Protein 5G5S (pdb70)

Secondary structure (DSSP, 8-state):
-GGGS-EEEEEESEEEBPGGGS-SEEEEEEE-S---TT--HHHHHHHTT-EEEETTTTEEEESS-----PPPEEEEEEEEGGGS-HHHHHHHHHHIIIIIT-HHHHHHHHH---EEEEEEEEEEEEEETTEEEEEEEEEEEEEESS-HHHHTTT-HHHHHTTTT-EEEETTEEEEEEEEEE-----HHHHHHHHHHHHHHTT--THHHHHHH-S--SS---BEESS--S-B-GGGEEEEEETTSS-HHHHHHS-GGGS--HHHHHHHHHHHHHH-TTB-SSPEEEEEEE-----EEEE-TTS-EEEES-GGGTTGGGT-SSSPP-B-SB--TTTTT-EEEEEEEEEGGGGGGHHHHHHHHHHHHHHHHHHHTTSSSPEEE-TT-EEEE-TT-HHHHHHHHHTS---S-EEEEEEE---GGGGHHHHHHHHHHHTTTEEEEEEEHHHHHT--SSHHHHHHHHHHHHHTT-B--EESSPPS-SEEEEEE-----SEEEEEEEEETTS-EEEEEEEE-SSTT----HHHHHHHHHHTS----SS-EEEEEESSPPPHHHHHHHHHHHHHHT-EEEEEEEESS-S--BS-S--SEEEEETTEEEEE-S--SS--PPEEEEEEEEEETTEEEEEPP-HHHHHHHHHHHT----TTSSSSSS-SS-HHHHHHHHHHHHHHTT----HHHHHTT--TT-

Sequence (692 aa):
FTMVLNKVTYKINAYKIKEEFIPKEVHFYRIKSFVNEAFNFYRFVNFYGGMIINKKDKSFVLPYKVDNIPIDIEYIKSLKLEYVKPEIAEKLVRGYLKSVHKIEPELSRIIKENIKVESYCEYEVVKKHDGDYYLILNFRHTASITKHLWDFVNRDKALLEEYVGKKIIFKPNPKVRYTISLVDAPNPQKIEEIMSHIIKYYKWSEDMVKSTFGEIDYNQPIMYCEEILEPFAPQFCNLVFYMDELDSYILKELQSYWRLSNENKGKIINEIAKKLRFIDNTPKELEFMKFNNTPLLVKDVNKNPTKIYSTNTLFTWIYNQNAKIYLPYDVPEIIRNKNLLTYILIDEEIKDELKAIKDKVNKMFRNYNKIANKTELPKFNYANRWKYFSTDDIRGIIKEIKSEFNDEICFALIIGKEKYKDNDYYEILKKQLFDLKIISQNILWENWRKDDKGYMTNNLLIQIMGKLGIKYFILDSKTPYDYIMGLDTGLNHRVGGCTVVYDSEGKIRRIQPIETPAPGERLHLPYVIEYLENKANIDMENKNILFLRDGFIQNSERNDLKEISKELNSNIEVISSIRKNNKYKVFTSDYRIGSVFGNDGIFLPHKTPFGSNPVKLSTWLRFNCGNEEGLKINESIIMQLLYDLTKMNYSALYGEGRYLRIPAPIHYADKFVKALGKNWKIDEELLKHGFLYFI

GO terms:
  GO:0044355 clearance of foreign intracellular DNA (P, IDA)
  GO:0004520 DNA endonuclease activity (F, IDA)

B-factor: mean 90.56, std 23.2, range [43.09, 178.37]

Structure (mmCIF, N/CA/C/O backbone):
data_5G5S
#
_entry.id   5G5S
#
_cell.length_a   63.477
_cell.length_b   104.932
_cell.length_c   115.077
_cell.angle_alpha   90.00
_cell.angle_beta   90.00
_cell.angle_gamma   90.00
#
_symmetry.space_group_name_H-M   'P 21 21 21'
#
loop_
_entity.id
_entity.type
_entity.pdbx_description
1 polymer ARGONAUTE
2 non-polymer 'MAGNESIUM ION'
3 non-polymer 2-AMINO-2-HYDROXYMETHYL-PROPANE-1,3-DIOL
4 water water
#
loop_
_atom_site.group_PDB
_atom_site.id
_atom_site.type_symbol
_atom_site.label_atom_id
_atom_site.label_alt_id
_atom_site.label_comp_id
_atom_site.label_asym_id
_atom_site.label_entity_id
_atom_site.label_seq_id
_atom_site.pdbx_PDB_ins_code
_atom_site.Cartn_x
_atom_site.Cartn_y
_atom_site.Cartn_z
_atom_site.occupancy
_atom_site.B_iso_or_equiv
_atom_site.auth_seq_id
_atom_site.auth_comp_id
_atom_site.auth_asym_id
_atom_site.auth_atom_id
_atom_site.pdbx_PDB_model_num
ATOM 1 N N . PHE A 1 1 ? -27.991 -31.608 7.171 1.00 122.43 -1 PHE A N 1
ATOM 2 C CA . PHE A 1 1 ? -27.729 -31.538 5.738 1.00 117.77 -1 PHE A CA 1
ATOM 3 C C . PHE A 1 1 ? -28.962 -31.145 4.880 1.00 117.99 -1 PHE A C 1
ATOM 4 O O . PHE A 1 1 ? -30.036 -30.891 5.423 1.00 118.64 -1 PHE A O 1
ATOM 12 N N . THR A 1 2 ? -28.781 -31.071 3.541 1.00 110.91 0 THR A N 1
ATOM 13 C CA . THR A 1 2 ? -29.761 -30.679 2.512 1.00 107.28 0 THR A CA 1
ATOM 14 C C . THR A 1 2 ? -31.033 -31.546 2.397 1.00 112.64 0 THR A C 1
ATOM 15 O O . THR A 1 2 ? -32.003 -31.113 1.766 1.00 111.02 0 THR A O 1
ATOM 19 N N . MET A 1 3 ? -31.031 -32.755 2.988 1.00 112.41 1 MET A N 1
ATOM 20 C CA . MET A 1 3 ? -32.163 -33.691 2.953 1.00 115.24 1 MET A CA 1
ATOM 21 C C . MET A 1 3 ? -33.411 -33.230 3.743 1.00 117.45 1 MET A C 1
ATOM 22 O O . MET A 1 3 ? -34.476 -33.833 3.583 1.00 120.49 1 MET A O 1
ATOM 24 N N . VAL A 1 4 ? -33.281 -32.187 4.596 1.00 108.63 2 VAL A N 1
ATOM 25 C CA . VAL A 1 4 ? -34.369 -31.690 5.454 1.00 108.43 2 VAL A CA 1
ATOM 26 C C . VAL A 1 4 ? -34.873 -30.286 5.107 1.00 104.10 2 VAL A C 1
ATOM 27 O O . VAL A 1 4 ? -35.848 -29.820 5.711 1.00 104.50 2 VAL A O 1
ATOM 31 N N . LEU A 1 5 ? -34.204 -29.619 4.148 1.00 93.09 3 LEU A N 1
ATOM 32 C CA . LEU A 1 5 ? -34.511 -28.267 3.714 1.00 87.75 3 LEU A CA 1
ATOM 33 C C . LEU A 1 5 ? -35.618 -28.157 2.672 1.00 88.24 3 LEU A C 1
ATOM 34 O O . LEU A 1 5 ? -35.779 -29.028 1.817 1.00 86.68 3 LEU A O 1
ATOM 39 N N . ASN A 1 6 ? -36.347 -27.036 2.734 1.00 84.32 4 ASN A N 1
ATOM 40 C CA . ASN A 1 6 ? -37.388 -26.630 1.797 1.00 84.13 4 ASN A CA 1
ATOM 41 C C . ASN A 1 6 ? -36.674 -26.035 0.573 1.00 87.70 4 ASN A C 1
ATOM 42 O O . ASN A 1 6 ? -36.367 -24.833 0.544 1.00 86.15 4 ASN A O 1
ATOM 47 N N . LYS A 1 7 ? -36.373 -26.899 -0.408 1.00 85.51 5 LYS A N 1
ATOM 48 C CA . LYS A 1 7 ? -35.633 -26.568 -1.627 1.00 82.40 5 LYS A CA 1
ATOM 49 C C . LYS A 1 7 ? -36.524 -26.633 -2.862 1.00 89.62 5 LYS A C 1
ATOM 50 O O . LYS A 1 7 ? -37.302 -27.575 -3.012 1.00 92.41 5 LYS A O 1
ATOM 54 N N . VAL A 1 8 ? -36.368 -25.661 -3.773 1.00 85.56 6 VAL A N 1
ATOM 55 C CA . VAL A 1 8 ? -37.066 -25.654 -5.061 1.00 86.61 6 VAL A CA 1
ATOM 56 C C . VAL A 1 8 ? -35.979 -25.736 -6.128 1.00 86.41 6 VAL A C 1
ATOM 57 O O . VAL A 1 8 ? -35.010 -24.983 -6.088 1.00 83.34 6 VAL A O 1
ATOM 61 N N . THR A 1 9 ? -36.114 -26.690 -7.036 1.00 83.91 7 THR A N 1
ATOM 62 C CA . THR A 1 9 ? -35.144 -26.952 -8.091 1.00 81.32 7 THR A CA 1
ATOM 63 C C . THR A 1 9 ? -35.419 -26.097 -9.325 1.00 83.89 7 THR A C 1
ATOM 64 O O . THR A 1 9 ? -36.563 -26.024 -9.771 1.00 87.82 7 THR A O 1
ATOM 68 N N . TYR A 1 10 ? -34.391 -25.392 -9.829 1.00 76.13 8 TYR A N 1
ATOM 69 C CA . TYR A 1 10 ? -34.484 -24.502 -10.996 1.00 74.41 8 TYR A CA 1
ATOM 70 C C . TYR A 1 10 ? -33.230 -24.570 -11.839 1.00 76.41 8 TYR A C 1
ATOM 71 O O . TYR A 1 10 ? -32.138 -24.770 -11.303 1.00 75.61 8 TYR A O 1
ATOM 80 N N . LYS A 1 11 ? -33.382 -24.349 -13.150 1.00 72.42 9 LYS A N 1
ATOM 81 C CA . LYS A 1 11 ? -32.294 -24.336 -14.122 1.00 70.61 9 LYS A CA 1
ATOM 82 C C . LYS A 1 11 ? -31.607 -22.966 -14.178 1.00 73.22 9 LYS A C 1
ATOM 83 O O . LYS A 1 11 ? -32.278 -21.929 -14.128 1.00 73.82 9 LYS A O 1
ATOM 89 N N . ILE A 1 12 ? -30.267 -22.978 -14.301 1.00 68.04 10 ILE A N 1
ATOM 90 C CA . ILE A 1 12 ? -29.418 -21.789 -14.444 1.00 65.64 10 ILE A CA 1
ATOM 91 C C . ILE A 1 12 ? -28.592 -21.936 -15.734 1.00 67.59 10 ILE A C 1
ATOM 92 O O . ILE A 1 12 ? -28.452 -23.049 -16.238 1.00 66.58 10 ILE A O 1
ATOM 97 N N . ASN A 1 13 ? -28.053 -20.828 -16.259 1.00 62.86 11 ASN A N 1
ATOM 98 C CA . ASN A 1 13 ? -27.247 -20.801 -17.484 1.00 63.40 11 ASN A CA 1
ATOM 99 C C . ASN A 1 13 ? -25.788 -21.325 -17.304 1.00 67.97 11 ASN A C 1
ATOM 100 O O . ASN A 1 13 ? -24.834 -20.716 -17.805 1.00 66.82 11 ASN A O 1
ATOM 105 N N . ALA A 1 14 ? -25.631 -22.463 -16.608 1.00 65.76 12 ALA A N 1
ATOM 106 C CA . ALA A 1 14 ? -24.333 -23.119 -16.386 1.00 65.66 12 ALA A CA 1
ATOM 107 C C . ALA A 1 14 ? -24.344 -24.455 -17.125 1.00 71.32 12 ALA A C 1
ATOM 108 O O . ALA A 1 14 ? -25.265 -25.255 -16.927 1.00 73.35 12 ALA A O 1
ATOM 110 N N . TYR A 1 15 ? -23.366 -24.672 -18.016 1.00 67.19 13 TYR A N 1
ATOM 111 C CA . TYR A 1 15 ? -23.287 -25.902 -18.815 1.00 68.72 13 TYR A CA 1
ATOM 112 C C . TYR A 1 15 ? -21.938 -26.566 -18.586 1.00 75.31 13 TYR A C 1
ATOM 113 O O . TYR A 1 15 ? -20.901 -25.895 -18.672 1.00 74.72 13 TYR A O 1
ATOM 122 N N . LYS A 1 16 ? -21.958 -27.883 -18.288 1.00 73.25 14 LYS A N 1
ATOM 123 C CA . LYS A 1 16 ? -20.772 -28.677 -17.997 1.00 74.20 14 LYS A CA 1
ATOM 124 C C . LYS A 1 16 ? -19.791 -28.718 -19.149 1.00 78.96 14 LYS A C 1
ATOM 125 O O . LYS A 1 16 ? -20.154 -29.137 -20.250 1.00 80.34 14 LYS A O 1
ATOM 127 N N . ILE A 1 17 ? -18.546 -28.266 -18.891 1.00 73.91 15 ILE A N 1
ATOM 128 C CA . ILE A 1 17 ? -17.451 -28.286 -19.866 1.00 73.02 15 ILE A CA 1
ATOM 129 C C . ILE A 1 17 ? -16.997 -29.743 -20.003 1.00 81.02 15 ILE A C 1
ATOM 130 O O . ILE A 1 17 ? -16.772 -30.417 -18.996 1.00 81.10 15 ILE A O 1
ATOM 135 N N . LYS A 1 18 ? -16.875 -30.213 -21.251 1.00 81.09 16 LYS A N 1
ATOM 136 C CA . LYS A 1 18 ? -16.445 -31.569 -21.596 1.00 84.24 16 LYS A CA 1
ATOM 137 C C . LYS A 1 18 ? -14.988 -31.766 -21.234 1.00 89.61 16 LYS A C 1
ATOM 138 O O . LYS A 1 18 ? -14.191 -30.825 -21.323 1.00 88.06 16 LYS A O 1
ATOM 144 N N . GLU A 1 19 ? -14.676 -32.986 -20.764 1.00 88.69 17 GLU A N 1
ATOM 145 C CA . GLU A 1 19 ? -13.384 -33.502 -20.292 1.00 90.47 17 GLU A CA 1
ATOM 146 C C . GLU A 1 19 ? -12.162 -33.056 -21.104 1.00 94.50 17 GLU A C 1
ATOM 147 O O . GLU A 1 19 ? -11.197 -32.558 -20.521 1.00 93.71 17 GLU A O 1
ATOM 153 N N . GLU A 1 20 ? -12.211 -33.227 -22.442 1.00 91.88 18 GLU A N 1
ATOM 154 C CA . GLU A 1 20 ? -11.144 -32.867 -23.393 1.00 92.17 18 GLU A CA 1
ATOM 155 C C . GLU A 1 20 ? -10.704 -31.401 -23.307 1.00 92.97 18 GLU A C 1
ATOM 156 O O . GLU A 1 20 ? -9.569 -31.080 -23.662 1.00 92.37 18 GLU A O 1
ATOM 162 N N . PHE A 1 21 ? -11.608 -30.521 -22.841 1.00 87.91 19 PHE A N 1
ATOM 163 C CA . PHE A 1 21 ? -11.406 -29.077 -22.727 1.00 86.21 19 PHE A CA 1
ATOM 164 C C . PHE A 1 21 ? -11.003 -28.586 -21.328 1.00 88.42 19 PHE A C 1
ATOM 165 O O . PHE A 1 21 ? -10.796 -27.386 -21.128 1.00 88.31 19 PHE A O 1
ATOM 173 N N . ILE A 1 22 ? -10.873 -29.508 -20.370 1.00 84.19 20 ILE A N 1
ATOM 174 C CA . ILE A 1 22 ? -10.416 -29.180 -19.025 1.00 83.65 20 ILE A CA 1
ATOM 175 C C . ILE A 1 22 ? -8.921 -29.549 -18.946 1.00 91.17 20 ILE A C 1
ATOM 176 O O . ILE A 1 22 ? -8.573 -30.711 -19.187 1.00 93.04 20 ILE A O 1
ATOM 181 N N . PRO A 1 23 ? -8.017 -28.590 -18.625 1.00 87.12 21 PRO A N 1
ATOM 182 C CA . PRO A 1 23 ? -6.593 -28.952 -18.507 1.00 85.65 21 PRO A CA 1
ATOM 183 C C . PRO A 1 23 ? -6.336 -29.890 -17.327 1.00 88.75 21 PRO A C 1
ATOM 184 O O . PRO A 1 23 ? -6.990 -29.783 -16.293 1.00 86.47 21 PRO A O 1
ATOM 188 N N . LYS A 1 24 ? -5.434 -30.854 -17.503 1.00 88.35 22 LYS A N 1
ATOM 189 C CA . LYS A 1 24 ? -5.110 -31.810 -16.440 1.00 88.27 22 LYS A CA 1
ATOM 190 C C . LYS A 1 24 ? -4.165 -31.165 -15.414 1.00 90.04 22 LYS A C 1
ATOM 191 O O . LYS A 1 24 ? -4.303 -31.390 -14.203 1.00 88.83 22 LYS A O 1
ATOM 194 N N . GLU A 1 25 ? -3.220 -30.348 -15.919 1.00 85.17 23 GLU A N 1
ATOM 195 C CA . GLU A 1 25 ? -2.207 -29.688 -15.116 1.00 83.41 23 GLU A CA 1
ATOM 196 C C . GLU A 1 25 ? -2.072 -28.196 -15.391 1.00 84.93 23 GLU A C 1
ATOM 197 O O . GLU A 1 25 ? -2.409 -27.725 -16.479 1.00 85.66 23 GLU A O 1
ATOM 203 N N . VAL A 1 26 ? -1.536 -27.467 -14.394 1.00 78.67 24 VAL A N 1
ATOM 204 C CA . VAL A 1 26 ? -1.181 -26.049 -14.469 1.00 76.87 24 VAL A CA 1
ATOM 205 C C . VAL A 1 26 ? 0.350 -25.945 -14.396 1.00 82.14 24 VAL A C 1
ATOM 206 O O . VAL A 1 26 ? 1.011 -26.766 -13.746 1.00 81.08 24 VAL A O 1
ATOM 210 N N . HIS A 1 27 ? 0.916 -24.988 -15.121 1.00 80.03 25 HIS A N 1
ATOM 211 C CA . HIS A 1 27 ? 2.360 -24.888 -15.220 1.00 81.12 25 HIS A CA 1
ATOM 212 C C . HIS A 1 27 ? 2.903 -23.524 -14.837 1.00 83.66 25 HIS A C 1
ATOM 213 O O . HIS A 1 27 ? 2.421 -22.496 -15.319 1.00 82.18 25 HIS A O 1
ATOM 220 N N . PHE A 1 28 ? 3.892 -23.528 -13.933 1.00 81.34 26 PHE A N 1
ATOM 221 C CA . PHE A 1 28 ? 4.530 -22.324 -13.407 1.00 81.90 26 PHE A CA 1
ATOM 222 C C . PHE A 1 28 ? 5.749 -21.944 -14.220 1.00 88.66 26 PHE A C 1
ATOM 223 O O . PHE A 1 28 ? 6.600 -22.792 -14.503 1.00 90.07 26 PHE A O 1
ATOM 231 N N . TYR A 1 29 ? 5.796 -20.668 -14.636 1.00 85.62 27 TYR A N 1
ATOM 232 C CA . TYR A 1 29 ? 6.871 -20.090 -15.436 1.00 88.24 27 TYR A CA 1
ATOM 233 C C . TYR A 1 29 ? 7.262 -18.715 -14.922 1.00 93.64 27 TYR A C 1
ATOM 234 O O . TYR A 1 29 ? 6.481 -18.062 -14.233 1.00 91.14 27 TYR A O 1
ATOM 243 N N . ARG A 1 30 ? 8.479 -18.281 -15.269 1.00 95.17 28 ARG A N 1
ATOM 244 C CA . ARG A 1 30 ? 9.011 -16.948 -14.992 1.00 97.36 28 ARG A CA 1
ATOM 245 C C . ARG A 1 30 ? 9.727 -16.455 -16.246 1.00 105.88 28 ARG A C 1
ATOM 246 O O . ARG A 1 30 ? 10.265 -17.273 -17.001 1.00 106.89 28 ARG A O 1
ATOM 254 N N . ILE A 1 31 ? 9.699 -15.134 -16.492 1.00 105.15 29 ILE A N 1
ATOM 255 C CA . ILE A 1 31 ? 10.378 -14.544 -17.648 1.00 108.91 29 ILE A CA 1
ATOM 256 C C . ILE A 1 31 ? 11.877 -14.588 -17.328 1.00 117.39 29 ILE A C 1
ATOM 257 O O . ILE A 1 31 ? 12.321 -13.926 -16.383 1.00 117.64 29 ILE A O 1
ATOM 262 N N . LYS A 1 32 ? 12.632 -15.432 -18.063 1.00 117.80 30 LYS A N 1
ATOM 263 C CA . LYS A 1 32 ? 14.085 -15.578 -17.889 1.00 122.39 30 LYS A CA 1
ATOM 264 C C . LYS A 1 32 ? 14.837 -14.496 -18.668 1.00 131.32 30 LYS A C 1
ATOM 265 O O . LYS A 1 32 ? 15.813 -13.939 -18.156 1.00 134.43 30 LYS A O 1
ATOM 268 N N . SER A 1 33 ? 14.347 -14.175 -19.887 1.00 128.41 31 SER A N 1
ATOM 269 C CA . SER A 1 33 ? 14.895 -13.146 -20.772 1.00 132.55 31 SER A CA 1
ATOM 270 C C . SER A 1 33 ? 14.534 -11.739 -20.263 1.00 134.53 31 SER A C 1
ATOM 271 O O . SER A 1 33 ? 13.667 -11.593 -19.396 1.00 129.44 31 SER A O 1
ATOM 274 N N . PHE A 1 34 ? 15.213 -10.711 -20.799 1.00 135.29 32 PHE A N 1
ATOM 275 C CA . PHE A 1 34 ? 15.004 -9.315 -20.422 1.00 135.34 32 PHE A CA 1
ATOM 276 C C . PHE A 1 34 ? 13.702 -8.735 -20.993 1.00 137.34 32 PHE A C 1
ATOM 277 O O . PHE A 1 34 ? 13.291 -9.087 -22.100 1.00 137.41 32 PHE A O 1
ATOM 285 N N . VAL A 1 35 ? 13.071 -7.831 -20.224 1.00 132.50 33 VAL A N 1
ATOM 286 C CA . VAL A 1 35 ? 11.847 -7.114 -20.598 1.00 131.10 33 VAL A CA 1
ATOM 287 C C . VAL A 1 35 ? 11.947 -5.622 -20.241 1.00 137.66 33 VAL A C 1
ATOM 288 O O . VAL A 1 35 ? 12.392 -5.279 -19.142 1.00 137.07 33 VAL A O 1
ATOM 292 N N . ASN A 1 36 ? 11.517 -4.759 -21.155 1.00 137.32 34 ASN A N 1
ATOM 293 C CA . ASN A 1 36 ? 11.561 -3.318 -20.938 1.00 140.27 34 ASN A CA 1
ATOM 294 C C . ASN A 1 36 ? 10.351 -2.834 -20.154 1.00 141.20 34 ASN A C 1
ATOM 295 O O . ASN A 1 36 ? 9.469 -3.615 -19.811 1.00 136.32 34 ASN A O 1
ATOM 300 N N . GLU A 1 37 ? 10.309 -1.533 -19.891 1.00 140.87 35 GLU A N 1
ATOM 301 C CA . GLU A 1 37 ? 9.215 -0.907 -19.144 1.00 138.87 35 GLU A CA 1
ATOM 302 C C . GLU A 1 37 ? 7.853 -0.916 -19.846 1.00 140.95 35 GLU A C 1
ATOM 303 O O . GLU A 1 37 ? 6.813 -0.838 -19.198 1.00 137.65 35 GLU A O 1
ATOM 309 N N . ALA A 1 38 ? 7.871 -1.003 -21.171 1.00 139.66 36 ALA A N 1
ATOM 310 C CA . ALA A 1 38 ? 6.658 -1.001 -21.987 1.00 138.99 36 ALA A CA 1
ATOM 311 C C . ALA A 1 38 ? 6.130 -2.408 -22.272 1.00 138.18 36 ALA A C 1
ATOM 312 O O . ALA A 1 38 ? 5.252 -2.592 -23.112 1.00 138.60 36 ALA A O 1
ATOM 314 N N . PHE A 1 39 ? 6.682 -3.393 -21.574 1.00 130.32 37 PHE A N 1
ATOM 315 C CA . PHE A 1 39 ? 6.315 -4.795 -21.737 1.00 126.20 37 PHE A CA 1
ATOM 316 C C . PHE A 1 39 ? 4.862 -5.165 -21.439 1.00 125.40 37 PHE A C 1
ATOM 317 O O . PHE A 1 39 ? 4.312 -6.027 -22.121 1.00 124.79 37 PHE A O 1
ATOM 325 N N . ASN A 1 40 ? 4.256 -4.546 -20.425 1.00 118.77 38 ASN A N 1
ATOM 326 C CA . ASN A 1 40 ? 2.866 -4.846 -20.048 1.00 115.24 38 ASN A CA 1
ATOM 327 C C . ASN A 1 40 ? 2.626 -6.325 -19.751 1.00 113.93 38 ASN A C 1
ATOM 328 O O . ASN A 1 40 ? 1.950 -7.030 -20.491 1.00 113.20 38 ASN A O 1
ATOM 333 N N . PHE A 1 41 ? 3.203 -6.774 -18.646 1.00 106.95 39 PHE A N 1
ATOM 334 C CA . PHE A 1 41 ? 3.153 -8.162 -18.211 1.00 102.71 39 PHE A CA 1
ATOM 335 C C . PHE A 1 41 ? 1.739 -8.694 -18.007 1.00 104.64 39 PHE A C 1
ATOM 336 O O . PHE A 1 41 ? 1.453 -9.824 -18.387 1.00 102.14 39 PHE A O 1
ATOM 344 N N . TYR A 1 42 ? 0.846 -7.892 -17.438 1.00 102.31 40 TYR A N 1
ATOM 345 C CA . TYR A 1 42 ? -0.518 -8.357 -17.207 1.00 100.62 40 TYR A CA 1
ATOM 346 C C . TYR A 1 42 ? -1.229 -8.704 -18.509 1.00 103.87 40 TYR A C 1
ATOM 347 O O . TYR A 1 42 ? -1.918 -9.713 -18.603 1.00 100.71 40 TYR A O 1
ATOM 356 N N . ARG A 1 43 ? -1.058 -7.866 -19.521 1.00 103.69 41 ARG A N 1
ATOM 357 C CA . ARG A 1 43 ? -1.664 -8.115 -20.820 1.00 105.52 41 ARG A CA 1
ATOM 358 C C . ARG A 1 43 ? -1.088 -9.371 -21.456 1.00 108.61 41 ARG A C 1
ATOM 359 O O . ARG A 1 43 ? -1.800 -10.148 -22.085 1.00 109.37 41 ARG A O 1
ATOM 361 N N . PHE A 1 44 ? 0.215 -9.553 -21.283 1.00 102.92 42 PHE A N 1
ATOM 362 C CA . PHE A 1 44 ? 0.931 -10.679 -21.851 1.00 101.70 42 PHE A CA 1
ATOM 363 C C . PHE A 1 44 ? 0.444 -12.031 -21.348 1.00 102.91 42 PHE A C 1
ATOM 364 O O . PHE A 1 44 ? 0.313 -12.963 -22.132 1.00 103.86 42 PHE A O 1
ATOM 372 N N . VAL A 1 45 ? 0.164 -12.144 -20.055 1.00 96.21 43 VAL A N 1
ATOM 373 C CA . VAL A 1 45 ? -0.306 -13.415 -19.511 1.00 93.03 43 VAL A CA 1
ATOM 374 C C . VAL A 1 45 ? -1.786 -13.620 -19.807 1.00 95.35 43 VAL A C 1
ATOM 375 O O . VAL A 1 45 ? -2.233 -14.728 -20.083 1.00 93.84 43 VAL A O 1
ATOM 379 N N . ASN A 1 46 ? -2.532 -12.530 -19.751 1.00 92.07 44 ASN A N 1
ATOM 380 C CA . ASN A 1 46 ? -3.969 -12.529 -20.010 1.00 92.69 44 ASN A CA 1
ATOM 381 C C . ASN A 1 46 ? -4.282 -12.985 -21.431 1.00 99.02 44 ASN A C 1
ATOM 382 O O . ASN A 1 46 ? -5.292 -13.663 -21.629 1.00 99.89 44 ASN A O 1
ATOM 387 N N . PHE A 1 47 ? -3.426 -12.617 -22.416 1.00 97.02 45 PHE A N 1
ATOM 388 C CA . PHE A 1 47 ? -3.587 -13.015 -23.818 1.00 100.26 45 PHE A CA 1
ATOM 389 C C . PHE A 1 47 ? -3.439 -14.532 -23.950 1.00 102.41 45 PHE A C 1
ATOM 390 O O . PHE A 1 47 ? -4.271 -15.179 -24.590 1.00 103.90 45 PHE A O 1
ATOM 392 N N . TYR A 1 48 ? -2.409 -15.094 -23.287 1.00 95.59 46 TYR A N 1
ATOM 393 C CA . TYR A 1 48 ? -2.087 -16.522 -23.277 1.00 94.31 46 TYR A CA 1
ATOM 394 C C . TYR A 1 48 ? -2.818 -17.350 -22.195 1.00 94.04 46 TYR A C 1
ATOM 395 O O . TYR A 1 48 ? -2.361 -18.435 -21.828 1.00 92.15 46 TYR A O 1
ATOM 404 N N . GLY A 1 49 ? -3.950 -16.832 -21.720 1.00 89.89 47 GLY A N 1
ATOM 405 C CA . GLY A 1 49 ? -4.815 -17.479 -20.737 1.00 87.37 47 GLY A CA 1
ATOM 406 C C . GLY A 1 49 ? -4.240 -17.791 -19.365 1.00 88.25 47 GLY A C 1
ATOM 407 O O . GLY A 1 49 ? -4.772 -18.653 -18.657 1.00 86.28 47 GLY A O 1
ATOM 408 N N . GLY A 1 50 ? -3.190 -17.067 -18.980 1.00 84.15 48 GLY A N 1
ATOM 409 C CA . GLY A 1 50 ? -2.512 -17.239 -17.703 1.00 81.47 48 GLY A CA 1
ATOM 410 C C . GLY A 1 50 ? -2.917 -16.281 -16.602 1.00 85.23 48 GLY A C 1
ATOM 411 O O . GLY A 1 50 ? -3.889 -15.530 -16.737 1.00 85.58 48 GLY A O 1
ATOM 412 N N . MET A 1 51 ? -2.151 -16.306 -15.497 1.00 81.55 49 MET A N 1
ATOM 413 C CA . MET A 1 51 ? -2.373 -15.491 -14.305 1.00 81.88 49 MET A CA 1
ATOM 414 C C . MET A 1 51 ? -1.047 -15.207 -13.595 1.00 84.79 49 MET A C 1
ATOM 415 O O . MET A 1 51 ? -0.246 -16.130 -13.408 1.00 84.40 49 MET A O 1
ATOM 420 N N . ILE A 1 52 ? -0.844 -13.950 -13.153 1.00 80.52 50 ILE A N 1
ATOM 421 C CA . ILE A 1 52 ? 0.378 -13.517 -12.461 1.00 80.87 50 ILE A CA 1
ATOM 422 C C . ILE A 1 52 ? 0.460 -14.059 -11.021 1.00 84.44 50 ILE A C 1
ATOM 423 O O . ILE A 1 52 ? -0.497 -13.915 -10.258 1.00 85.29 50 ILE A O 1
ATOM 428 N N . ILE A 1 53 ? 1.626 -14.628 -10.648 1.00 80.03 51 ILE A N 1
ATOM 429 C CA . ILE A 1 53 ? 1.903 -15.093 -9.288 1.00 80.48 51 ILE A CA 1
ATOM 430 C C . ILE A 1 53 ? 2.538 -13.922 -8.530 1.00 89.00 51 ILE A C 1
ATOM 431 O O . ILE A 1 53 ? 1.982 -13.458 -7.531 1.00 90.29 51 ILE A O 1
ATOM 436 N N . ASN A 1 54 ? 3.694 -13.441 -9.022 1.00 88.14 52 ASN A N 1
ATOM 437 C CA . ASN A 1 54 ? 4.430 -12.308 -8.464 1.00 91.87 52 ASN A CA 1
ATOM 438 C C . ASN A 1 54 ? 4.885 -11.414 -9.616 1.00 97.04 52 ASN A C 1
ATOM 439 O O . ASN A 1 54 ? 5.469 -11.912 -10.587 1.00 95.97 52 ASN A O 1
ATOM 444 N N . LYS A 1 55 ? 4.585 -10.106 -9.525 1.00 95.73 53 LYS A N 1
ATOM 445 C CA . LYS A 1 55 ? 4.966 -9.132 -10.550 1.00 97.20 53 LYS A CA 1
ATOM 446 C C . LYS A 1 55 ? 6.482 -8.886 -10.559 1.00 104.31 53 LYS A C 1
ATOM 447 O O . LYS A 1 55 ? 7.063 -8.770 -11.639 1.00 104.09 53 LYS A O 1
ATOM 449 N N . LYS A 1 56 ? 7.116 -8.844 -9.358 1.00 103.96 54 LYS A N 1
ATOM 450 C CA . LYS A 1 56 ? 8.558 -8.621 -9.172 1.00 107.89 54 LYS A CA 1
ATOM 451 C C . LYS A 1 56 ? 9.422 -9.787 -9.663 1.00 110.52 54 LYS A C 1
ATOM 452 O O . LYS A 1 56 ? 10.464 -9.554 -10.277 1.00 112.84 54 LYS A O 1
ATOM 454 N N . ASP A 1 57 ? 9.000 -11.033 -9.392 1.00 103.50 55 ASP A N 1
ATOM 455 C CA . ASP A 1 57 ? 9.725 -12.223 -9.846 1.00 102.49 55 ASP A CA 1
ATOM 456 C C . ASP A 1 57 ? 9.370 -12.568 -11.304 1.00 101.62 55 ASP A C 1
ATOM 457 O O . ASP A 1 57 ? 9.969 -13.483 -11.881 1.00 100.78 55 ASP A O 1
ATOM 462 N N . LYS A 1 58 ? 8.407 -11.806 -11.895 1.00 95.36 56 LYS A N 1
ATOM 463 C CA . LYS A 1 58 ? 7.849 -11.952 -13.246 1.00 92.89 56 LYS A CA 1
ATOM 464 C C . LYS A 1 58 ? 7.403 -13.397 -13.471 1.00 95.56 56 LYS A C 1
ATOM 465 O O . LYS A 1 58 ? 7.624 -13.981 -14.537 1.00 95.25 56 LYS A O 1
ATOM 469 N N . SER A 1 59 ? 6.787 -13.970 -12.415 1.00 91.21 57 SER A N 1
ATOM 470 C CA . SER A 1 59 ? 6.293 -15.338 -12.351 1.00 88.56 57 SER A CA 1
ATOM 471 C C . SER A 1 59 ? 4.804 -15.373 -12.620 1.00 90.86 57 SER A C 1
ATOM 472 O O . SER A 1 59 ? 4.072 -14.450 -12.244 1.00 90.94 57 SER A O 1
ATOM 475 N N . PHE A 1 60 ? 4.365 -16.440 -13.294 1.00 85.69 58 PHE A N 1
ATOM 476 C CA . PHE A 1 60 ? 2.983 -16.636 -13.704 1.00 83.74 58 PHE A CA 1
ATOM 477 C C . PHE A 1 60 ? 2.629 -18.123 -13.785 1.00 84.90 58 PHE A C 1
ATOM 478 O O . PHE A 1 60 ? 3.496 -18.976 -13.589 1.00 84.80 58 PHE A O 1
ATOM 486 N N . VAL A 1 61 ? 1.344 -18.422 -14.037 1.00 79.42 59 VAL A N 1
ATOM 487 C CA . VAL A 1 61 ? 0.830 -19.784 -14.168 1.00 77.82 59 VAL A CA 1
ATOM 488 C C . VAL A 1 61 ? -0.003 -19.891 -15.451 1.00 80.73 59 VAL A C 1
ATOM 489 O O . VAL A 1 61 ? -0.820 -19.015 -15.727 1.00 79.39 59 VAL A O 1
ATOM 493 N N . LEU A 1 62 ? 0.259 -20.933 -16.253 1.00 77.90 60 LEU A N 1
ATOM 494 C CA . LEU A 1 62 ? -0.450 -21.194 -17.505 1.00 78.19 60 LEU A CA 1
ATOM 495 C C . LEU A 1 62 ? -1.275 -22.483 -17.398 1.00 81.63 60 LEU A C 1
ATOM 496 O O . LEU A 1 62 ? -0.827 -23.441 -16.754 1.00 79.97 60 LEU A O 1
ATOM 501 N N . PRO A 1 63 ? -2.465 -22.546 -18.048 1.00 79.19 61 PRO A N 1
ATOM 502 C CA . PRO A 1 63 ? -3.265 -23.785 -17.989 1.00 78.96 61 PRO A CA 1
ATOM 503 C C . PRO A 1 63 ? -2.755 -24.896 -18.921 1.00 84.52 61 PRO A C 1
ATOM 504 O O . PRO A 1 63 ? -3.387 -25.946 -19.036 1.00 85.12 61 PRO A O 1
ATOM 508 N N . TYR A 1 64 ? -1.614 -24.660 -19.583 1.00 92.08 62 TYR A N 1
ATOM 509 C CA . TYR A 1 64 ? -1.003 -25.576 -20.542 1.00 95.61 62 TYR A CA 1
ATOM 510 C C . TYR A 1 64 ? 0.516 -25.460 -20.517 1.00 102.93 62 TYR A C 1
ATOM 511 O O . TYR A 1 64 ? 1.066 -24.482 -19.993 1.00 100.51 62 TYR A O 1
ATOM 520 N N . LYS A 1 65 ? 1.189 -26.466 -21.084 1.00 104.45 63 LYS A N 1
ATOM 521 C CA . LYS A 1 65 ? 2.638 -26.488 -21.198 1.00 107.01 63 LYS A CA 1
ATOM 522 C C . LYS A 1 65 ? 2.988 -25.865 -22.545 1.00 114.39 63 LYS A C 1
ATOM 523 O O . LYS A 1 65 ? 2.335 -26.154 -23.556 1.00 115.94 63 LYS A O 1
ATOM 529 N N . VAL A 1 66 ? 3.986 -24.975 -22.546 1.00 111.51 64 VAL A N 1
ATOM 530 C CA . VAL A 1 66 ? 4.464 -24.306 -23.753 1.00 113.99 64 VAL A CA 1
ATOM 531 C C . VAL A 1 66 ? 5.858 -24.840 -24.116 1.00 123.36 64 VAL A C 1
ATOM 532 O O . VAL A 1 66 ? 6.767 -24.835 -23.281 1.00 122.43 64 VAL A O 1
ATOM 536 N N . ASP A 1 67 ? 5.991 -25.359 -25.350 1.00 125.27 65 ASP A N 1
ATOM 537 C CA . ASP A 1 67 ? 7.227 -25.958 -25.873 1.00 129.94 65 ASP A CA 1
ATOM 538 C C . ASP A 1 67 ? 8.068 -24.942 -26.708 1.00 135.85 65 ASP A C 1
ATOM 539 O O . ASP A 1 67 ? 8.930 -25.343 -27.492 1.00 139.43 65 ASP A O 1
ATOM 544 N N . ASN A 1 68 ? 7.813 -23.624 -26.501 1.00 129.65 66 ASN A N 1
ATOM 545 C CA . ASN A 1 68 ? 8.457 -22.480 -27.163 1.00 148.83 66 ASN A CA 1
ATOM 546 C C . ASN A 1 68 ? 8.454 -22.556 -28.686 1.00 174.64 66 ASN A C 1
ATOM 547 O O . ASN A 1 68 ? 7.424 -22.298 -29.304 1.00 131.84 66 ASN A O 1
ATOM 552 N N . ILE A 1 80 ? 4.142 -10.277 -28.296 1.00 139.00 78 ILE A N 1
ATOM 553 C CA . ILE A 1 80 ? 5.068 -11.309 -28.756 1.00 142.14 78 ILE A CA 1
ATOM 554 C C . ILE A 1 80 ? 5.601 -12.161 -27.583 1.00 143.98 78 ILE A C 1
ATOM 555 O O . ILE A 1 80 ? 5.881 -11.594 -26.524 1.00 141.56 78 ILE A O 1
ATOM 557 N N . PRO A 1 81 ? 5.780 -13.505 -27.741 1.00 140.85 79 PRO A N 1
ATOM 558 C CA . PRO A 1 81 ? 6.292 -14.315 -26.617 1.00 138.38 79 PRO A CA 1
ATOM 559 C C . PRO A 1 81 ? 7.822 -14.394 -26.521 1.00 143.29 79 PRO A C 1
ATOM 560 O O . PRO A 1 81 ? 8.497 -14.771 -27.485 1.00 146.81 79 PRO A O 1
ATOM 564 N N . ILE A 1 82 ? 8.365 -14.039 -25.343 1.00 136.18 80 ILE A N 1
ATOM 565 C CA . ILE A 1 82 ? 9.801 -14.069 -25.061 1.00 137.40 80 ILE A CA 1
ATOM 566 C C . ILE A 1 82 ? 10.194 -15.396 -24.384 1.00 139.34 80 ILE A C 1
ATOM 567 O O . ILE A 1 82 ? 9.311 -16.193 -24.052 1.00 136.91 80 ILE A O 1
ATOM 569 N N . ASP A 1 83 ? 11.513 -15.642 -24.199 1.00 136.67 81 ASP A N 1
ATOM 570 C CA . ASP A 1 83 ? 12.038 -16.855 -23.560 1.00 135.90 81 ASP A CA 1
ATOM 571 C C . ASP A 1 83 ? 11.619 -16.926 -22.091 1.00 132.96 81 ASP A C 1
ATOM 572 O O . ASP A 1 83 ? 11.884 -15.991 -21.329 1.00 131.10 81 ASP A O 1
ATOM 577 N N . ILE A 1 84 ? 10.934 -18.021 -21.709 1.00 125.53 82 ILE A N 1
ATOM 578 C CA . ILE A 1 84 ? 10.451 -18.246 -20.340 1.00 120.31 82 ILE A CA 1
ATOM 579 C C . ILE A 1 84 ? 11.071 -19.479 -19.681 1.00 122.08 82 ILE A C 1
ATOM 580 O O . ILE A 1 84 ? 11.453 -20.428 -20.373 1.00 124.88 82 ILE A O 1
ATOM 585 N N . GLU A 1 85 ? 11.180 -19.451 -18.344 1.00 113.48 83 GLU A N 1
ATOM 586 C CA . GLU A 1 85 ? 11.787 -20.518 -17.556 1.00 112.84 83 GLU A CA 1
ATOM 587 C C . GLU A 1 85 ? 10.723 -21.317 -16.810 1.00 110.81 83 GLU A C 1
ATOM 588 O O . GLU A 1 85 ? 9.956 -20.740 -16.042 1.00 107.19 83 GLU A O 1
ATOM 594 N N . TYR A 1 86 ? 10.685 -22.644 -17.035 1.00 106.68 84 TYR A N 1
ATOM 595 C CA . TYR A 1 86 ? 9.742 -23.554 -16.384 1.00 103.94 84 TYR A CA 1
ATOM 596 C C . TYR A 1 86 ? 10.152 -23.808 -14.936 1.00 103.23 84 TYR A C 1
ATOM 597 O O . TYR A 1 86 ? 11.319 -24.095 -14.670 1.00 104.15 84 TYR A O 1
ATOM 606 N N . ILE A 1 87 ? 9.182 -23.731 -14.010 1.00 94.91 85 ILE A N 1
ATOM 607 C CA . ILE A 1 87 ? 9.428 -23.923 -12.581 1.00 93.09 85 ILE A CA 1
ATOM 608 C C . ILE A 1 87 ? 8.814 -25.218 -12.049 1.00 97.01 85 ILE A C 1
ATOM 609 O O . ILE A 1 87 ? 9.526 -26.032 -11.459 1.00 98.73 85 ILE A O 1
ATOM 614 N N . LYS A 1 88 ? 7.497 -25.390 -12.219 1.00 91.87 86 LYS A N 1
ATOM 615 C CA . LYS A 1 88 ? 6.779 -26.551 -11.702 1.00 91.82 86 LYS A CA 1
ATOM 616 C C . LYS A 1 88 ? 5.479 -26.809 -12.470 1.00 93.49 86 LYS A C 1
ATOM 617 O O . LYS A 1 88 ? 4.956 -25.921 -13.144 1.00 89.97 86 LYS A O 1
ATOM 623 N N . SER A 1 89 ? 4.986 -28.051 -12.366 1.00 92.20 87 SER A N 1
ATOM 624 C CA . SER A 1 89 ? 3.727 -28.548 -12.903 1.00 92.03 87 SER A CA 1
ATOM 625 C C . SER A 1 89 ? 2.926 -28.985 -11.689 1.00 95.12 87 SER A C 1
ATOM 626 O O . SER A 1 89 ? 3.501 -29.438 -10.691 1.00 95.48 87 SER A O 1
ATOM 629 N N . LEU A 1 90 ? 1.608 -28.814 -11.757 1.00 90.09 88 LEU A N 1
ATOM 630 C CA . LEU A 1 90 ? 0.713 -29.146 -10.660 1.00 88.82 88 LEU A CA 1
ATOM 631 C C . LEU A 1 90 ? -0.645 -29.555 -11.224 1.00 91.03 88 LEU A C 1
ATOM 632 O O . LEU A 1 90 ? -1.125 -28.919 -12.163 1.00 89.12 88 LEU A O 1
ATOM 637 N N . LYS A 1 91 ? -1.262 -30.608 -10.651 1.00 87.07 89 LYS A N 1
ATOM 638 C CA . LYS A 1 91 ? -2.580 -31.089 -11.058 1.00 86.15 89 LYS A CA 1
ATOM 639 C C . LYS A 1 91 ? -3.588 -30.004 -10.749 1.00 86.66 89 LYS A C 1
ATOM 640 O O . LYS A 1 91 ? -3.526 -29.403 -9.668 1.00 84.73 89 LYS A O 1
ATOM 643 N N . LEU A 1 92 ? -4.503 -29.729 -11.705 1.00 81.83 90 LEU A N 1
ATOM 644 C CA . LEU A 1 92 ? -5.536 -28.706 -11.563 1.00 77.71 90 LEU A CA 1
ATOM 645 C C . LEU A 1 92 ? -6.330 -28.889 -10.269 1.00 83.26 90 LEU A C 1
ATOM 646 O O . LEU A 1 92 ? -6.712 -27.911 -9.632 1.00 82.22 90 LEU A O 1
ATOM 651 N N . GLU A 1 93 ? -6.522 -30.144 -9.863 1.00 83.18 91 GLU A N 1
ATOM 652 C CA . GLU A 1 93 ? -7.226 -30.550 -8.647 1.00 83.94 91 GLU A CA 1
ATOM 653 C C . GLU A 1 93 ? -6.621 -29.934 -7.355 1.00 85.97 91 GLU A C 1
ATOM 654 O O . GLU A 1 93 ? -7.369 -29.669 -6.416 1.00 85.60 91 GLU A O 1
ATOM 660 N N . TYR A 1 94 ? -5.288 -29.681 -7.326 1.00 80.85 92 TYR A N 1
ATOM 661 C CA . TYR A 1 94 ? -4.586 -29.085 -6.175 1.00 79.14 92 TYR A CA 1
ATOM 662 C C . TYR A 1 94 ? -4.680 -27.566 -6.124 1.00 81.10 92 TYR A C 1
ATOM 663 O O . TYR A 1 94 ? -4.229 -26.955 -5.155 1.00 79.74 92 TYR A O 1
ATOM 672 N N . VAL A 1 95 ? -5.251 -26.958 -7.167 1.00 77.16 93 VAL A N 1
ATOM 673 C CA . VAL A 1 95 ? -5.364 -25.509 -7.293 1.00 74.49 93 VAL A CA 1
ATOM 674 C C . VAL A 1 95 ? -6.666 -25.021 -6.665 1.00 77.24 93 VAL A C 1
ATOM 675 O O . VAL A 1 95 ? -7.705 -25.655 -6.859 1.00 77.60 93 VAL A O 1
ATOM 679 N N . LYS A 1 96 ? -6.603 -23.892 -5.915 1.00 73.04 94 LYS A N 1
ATOM 680 C CA . LYS A 1 96 ? -7.759 -23.236 -5.287 1.00 72.28 94 LYS A CA 1
ATOM 681 C C . LYS A 1 96 ? -8.881 -23.037 -6.316 1.00 74.98 94 LYS A C 1
ATOM 682 O O . LYS A 1 96 ? -8.598 -22.580 -7.433 1.00 73.55 94 LYS A O 1
ATOM 688 N N . PRO A 1 97 ? -10.141 -23.419 -5.974 1.00 72.10 95 PRO A N 1
ATOM 689 C CA . PRO A 1 97 ? -11.249 -23.308 -6.946 1.00 70.98 95 PRO A CA 1
ATOM 690 C C . PRO A 1 97 ? -11.345 -22.001 -7.732 1.00 74.41 95 PRO A C 1
ATOM 691 O O . PRO A 1 97 ? -11.604 -22.069 -8.929 1.00 73.46 95 PRO A O 1
ATOM 695 N N . GLU A 1 98 ? -11.109 -20.832 -7.084 1.00 71.01 96 GLU A N 1
ATOM 696 C CA . GLU A 1 98 ? -11.200 -19.510 -7.726 1.00 69.83 96 GLU A CA 1
ATOM 697 C C . GLU A 1 98 ? -10.105 -19.283 -8.757 1.00 72.51 96 GLU A C 1
ATOM 698 O O . GLU A 1 98 ? -10.345 -18.573 -9.725 1.00 70.89 96 GLU A O 1
ATOM 704 N N . ILE A 1 99 ? -8.900 -19.849 -8.531 1.00 69.98 97 ILE A N 1
ATOM 705 C CA . ILE A 1 99 ? -7.749 -19.742 -9.444 1.00 69.49 97 ILE A CA 1
ATOM 706 C C . ILE A 1 99 ? -7.959 -20.710 -10.614 1.00 70.33 97 ILE A C 1
ATOM 707 O O . ILE A 1 99 ? -7.775 -20.326 -11.771 1.00 68.75 97 ILE A O 1
ATOM 712 N N . ALA A 1 100 ? -8.354 -21.962 -10.293 1.00 66.39 98 ALA A N 1
ATOM 713 C CA . ALA A 1 100 ? -8.641 -23.031 -11.251 1.00 67.02 98 ALA A CA 1
ATOM 714 C C . ALA A 1 100 ? -9.706 -22.624 -12.294 1.00 69.38 98 ALA A C 1
ATOM 715 O O . ALA A 1 100 ? -9.506 -22.904 -13.471 1.00 69.64 98 ALA A O 1
ATOM 717 N N . GLU A 1 101 ? -10.802 -21.941 -11.869 1.00 64.01 99 GLU A N 1
ATOM 718 C CA . GLU A 1 101 ? -11.893 -21.455 -12.754 1.00 63.83 99 GLU A CA 1
ATOM 719 C C . GLU A 1 101 ? -11.324 -20.523 -13.846 1.00 67.67 99 GLU A C 1
ATOM 720 O O . GLU A 1 101 ? -11.622 -20.694 -15.035 1.00 66.86 99 GLU A O 1
ATOM 726 N N . LYS A 1 102 ? -10.487 -19.556 -13.430 1.00 63.83 100 LYS A N 1
ATOM 727 C CA . LYS A 1 102 ? -9.879 -18.583 -14.337 1.00 64.20 100 LYS A CA 1
ATOM 728 C C . LYS A 1 102 ? -8.876 -19.200 -15.289 1.00 68.73 100 LYS A C 1
ATOM 729 O O . LYS A 1 102 ? -8.773 -18.750 -16.433 1.00 69.51 100 LYS A O 1
ATOM 735 N N . LEU A 1 103 ? -8.153 -20.239 -14.835 1.00 65.32 101 LEU A N 1
ATOM 736 C CA . LEU A 1 103 ? -7.191 -20.931 -15.692 1.00 66.14 101 LEU A CA 1
ATOM 737 C C . LEU A 1 103 ? -7.897 -21.768 -16.754 1.00 68.84 101 LEU A C 1
ATOM 738 O O . LEU A 1 103 ? -7.466 -21.767 -17.899 1.00 69.86 101 LEU A O 1
ATOM 743 N N . VAL A 1 104 ? -9.048 -22.372 -16.412 1.00 65.14 102 VAL A N 1
ATOM 744 C CA . VAL A 1 104 ? -9.882 -23.137 -17.359 1.00 66.68 102 VAL A CA 1
ATOM 745 C C . VAL A 1 104 ? -10.450 -22.164 -18.411 1.00 69.76 102 VAL A C 1
ATOM 746 O O . VAL A 1 104 ? -10.485 -22.504 -19.599 1.00 71.15 102 VAL A O 1
ATOM 750 N N . ARG A 1 105 ? -10.844 -20.937 -17.972 1.00 64.59 103 ARG A N 1
ATOM 751 C CA . ARG A 1 105 ? -11.357 -19.875 -18.845 1.00 63.85 103 ARG A CA 1
ATOM 752 C C . ARG A 1 105 ? -10.284 -19.464 -19.832 1.00 70.80 103 ARG A C 1
ATOM 753 O O . ARG A 1 105 ? -10.556 -19.404 -21.033 1.00 72.74 103 ARG A O 1
ATOM 761 N N . GLY A 1 106 ? -9.071 -19.237 -19.326 1.00 67.57 104 GLY A N 1
ATOM 762 C CA . GLY A 1 106 ? -7.924 -18.887 -20.154 1.00 69.46 104 GLY A CA 1
ATOM 763 C C . GLY A 1 106 ? -7.563 -19.976 -21.152 1.00 76.37 104 GLY A C 1
ATOM 764 O O . GLY A 1 106 ? -7.159 -19.684 -22.281 1.00 78.30 104 GLY A O 1
ATOM 765 N N . TYR A 1 107 ? -7.721 -21.242 -20.744 1.00 73.58 105 TYR A N 1
ATOM 766 C CA . TYR A 1 107 ? -7.448 -22.400 -21.598 1.00 76.51 105 TYR A CA 1
ATOM 767 C C . TYR A 1 107 ? -8.440 -22.418 -22.762 1.00 80.41 105 TYR A C 1
ATOM 768 O O . TYR A 1 107 ? -8.035 -22.484 -23.920 1.00 82.00 105 TYR A O 1
ATOM 777 N N . LEU A 1 108 ? -9.729 -22.288 -22.436 1.00 76.45 106 LEU A N 1
ATOM 778 C CA . LEU A 1 108 ? -10.854 -22.223 -23.369 1.00 77.88 106 LEU A CA 1
ATOM 779 C C . LEU A 1 108 ? -10.711 -21.025 -24.329 1.00 83.17 106 LEU A C 1
ATOM 780 O O . LEU A 1 108 ? -11.009 -21.158 -25.513 1.00 85.44 106 LEU A O 1
ATOM 785 N N . LYS A 1 109 ? -10.232 -19.875 -23.823 1.00 78.39 107 LYS A N 1
ATOM 786 C CA . LYS A 1 109 ? -10.041 -18.656 -24.611 1.00 79.12 107 LYS A CA 1
ATOM 787 C C . LYS A 1 109 ? -8.809 -18.726 -25.527 1.00 89.34 107 LYS A C 1
ATOM 788 O O . LYS A 1 109 ? -8.942 -18.559 -26.743 1.00 91.57 107 LYS A O 1
ATOM 794 N N . SER A 1 110 ? -7.612 -18.908 -24.932 1.00 87.44 108 SER A N 1
ATOM 795 C CA . SER A 1 110 ? -6.346 -18.898 -25.658 1.00 90.41 108 SER A CA 1
ATOM 796 C C . SER A 1 110 ? -6.056 -20.126 -26.524 1.00 98.42 108 SER A C 1
ATOM 797 O O . SER A 1 110 ? -5.684 -19.974 -27.688 1.00 101.02 108 SER A O 1
ATOM 800 N N . VAL A 1 111 ? -6.213 -21.328 -25.962 1.00 95.42 109 VAL A N 1
ATOM 801 C CA . VAL A 1 111 ? -5.917 -22.577 -26.661 1.00 98.82 109 VAL A CA 1
ATOM 802 C C . VAL A 1 111 ? -7.066 -23.019 -27.558 1.00 105.86 109 VAL A C 1
ATOM 803 O O . VAL A 1 111 ? -6.834 -23.331 -28.728 1.00 109.70 109 VAL A O 1
ATOM 807 N N . HIS A 1 112 ? -8.295 -23.054 -27.020 1.00 100.65 110 HIS A N 1
ATOM 808 C CA . HIS A 1 112 ? -9.466 -23.536 -27.751 1.00 102.31 110 HIS A CA 1
ATOM 809 C C . HIS A 1 112 ? -10.287 -22.515 -28.547 1.00 105.91 110 HIS A C 1
ATOM 810 O O . HIS A 1 112 ? -11.210 -22.907 -29.263 1.00 107.53 110 HIS A O 1
ATOM 817 N N . LYS A 1 113 ? -9.913 -21.223 -28.473 1.00 100.59 111 LYS A N 1
ATOM 818 C CA . LYS A 1 113 ? -10.555 -20.112 -29.191 1.00 100.10 111 LYS A CA 1
ATOM 819 C C . LYS A 1 113 ? -12.099 -20.108 -29.083 1.00 102.37 111 LYS A C 1
ATOM 820 O O . LYS A 1 113 ? -12.805 -20.201 -30.090 1.00 105.42 111 LYS A O 1
ATOM 824 N N . ILE A 1 114 ? -12.609 -20.021 -27.849 1.00 93.88 112 ILE A N 1
ATOM 825 C CA . ILE A 1 114 ? -14.047 -20.014 -27.565 1.00 91.67 112 ILE A CA 1
ATOM 826 C C . ILE A 1 114 ? -14.777 -18.743 -28.068 1.00 95.32 112 ILE A C 1
ATOM 827 O O . ILE A 1 114 ? -15.908 -18.850 -28.539 1.00 96.58 112 ILE A O 1
ATOM 832 N N . GLU A 1 115 ? -14.124 -17.562 -27.988 1.00 89.86 113 GLU A N 1
ATOM 833 C CA . GLU A 1 115 ? -14.672 -16.270 -28.435 1.00 88.43 113 GLU A CA 1
ATOM 834 C C . GLU A 1 115 ? -14.993 -16.219 -29.945 1.00 95.19 113 GLU A C 1
ATOM 835 O O . GLU A 1 115 ? -16.128 -15.862 -30.275 1.00 93.87 113 GLU A O 1
ATOM 841 N N . PRO A 1 116 ? -14.078 -16.609 -30.880 1.00 94.87 114 PRO A N 1
ATOM 842 C CA . PRO A 1 116 ? -14.451 -16.593 -32.307 1.00 98.38 114 PRO A CA 1
ATOM 843 C C . PRO A 1 116 ? -15.545 -17.610 -32.655 1.00 103.31 114 PRO A C 1
ATOM 844 O O . PRO A 1 116 ? -16.359 -17.335 -33.542 1.00 104.31 114 PRO A O 1
ATOM 848 N N . GLU A 1 117 ? -15.583 -18.769 -31.949 1.00 99.15 115 GLU A N 1
ATOM 849 C CA . GLU A 1 117 ? -16.605 -19.793 -32.196 1.00 100.27 115 GLU A CA 1
ATOM 850 C C . GLU A 1 117 ? -17.985 -19.355 -31.708 1.00 99.73 115 GLU A C 1
ATOM 851 O O . GLU A 1 117 ? -18.979 -19.680 -32.356 1.00 101.40 115 GLU A O 1
ATOM 857 N N . LEU A 1 118 ? -18.042 -18.611 -30.581 1.00 90.65 116 LEU A N 1
ATOM 858 C CA . LEU A 1 118 ? -19.280 -18.076 -30.010 1.00 87.21 116 LEU A CA 1
ATOM 859 C C . LEU A 1 118 ? -19.891 -17.006 -30.925 1.00 92.57 116 LEU A C 1
ATOM 860 O O . LEU A 1 118 ? -21.111 -16.985 -31.072 1.00 92.75 116 LEU A O 1
ATOM 865 N N . SER A 1 119 ? -19.043 -16.133 -31.538 1.00 89.75 117 SER A N 1
ATOM 866 C CA . SER A 1 119 ? -19.445 -15.069 -32.473 1.00 90.90 117 SER A CA 1
ATOM 867 C C . SER A 1 119 ? -20.093 -15.674 -33.718 1.00 99.95 117 SER A C 1
ATOM 868 O O . SER A 1 119 ? -21.098 -15.148 -34.198 1.00 101.36 117 SER A O 1
ATOM 871 N N . ARG A 1 120 ? -19.518 -16.791 -34.220 1.00 98.46 118 ARG A N 1
ATOM 872 C CA . ARG A 1 120 ? -19.971 -17.565 -35.376 1.00 102.30 118 ARG A CA 1
ATOM 873 C C . ARG A 1 120 ? -21.383 -18.120 -35.144 1.00 106.33 118 ARG A C 1
ATOM 874 O O . ARG A 1 120 ? -22.195 -18.096 -36.069 1.00 109.35 118 ARG A O 1
ATOM 882 N N . ILE A 1 121 ? -21.671 -18.612 -33.916 1.00 99.31 119 ILE A N 1
ATOM 883 C CA . ILE A 1 121 ? -22.980 -19.167 -33.542 1.00 98.17 119 ILE A CA 1
ATOM 884 C C . ILE A 1 121 ? -24.056 -18.063 -33.571 1.00 102.26 119 ILE A C 1
ATOM 885 O O . ILE A 1 121 ? -25.125 -18.263 -34.157 1.00 103.82 119 ILE A O 1
ATOM 890 N N . ILE A 1 122 ? -23.742 -16.888 -32.988 1.00 96.71 120 ILE A N 1
ATOM 891 C CA . ILE A 1 122 ? -24.654 -15.740 -32.914 1.00 95.15 120 ILE A CA 1
ATOM 892 C C . ILE A 1 122 ? -24.705 -14.838 -34.165 1.00 100.87 120 ILE A C 1
ATOM 893 O O . ILE A 1 122 ? -25.540 -13.929 -34.219 1.00 99.20 120 ILE A O 1
ATOM 898 N N . LYS A 1 123 ? -23.833 -15.097 -35.167 1.00 100.56 121 LYS A N 1
ATOM 899 C CA . LYS A 1 123 ? -23.798 -14.328 -36.418 1.00 128.01 121 LYS A CA 1
ATOM 900 C C . LYS A 1 123 ? -24.961 -14.713 -37.326 1.00 152.93 121 LYS A C 1
ATOM 901 O O . LYS A 1 123 ? -26.085 -14.263 -37.118 1.00 115.75 121 LYS A O 1
ATOM 903 N N . GLU A 1 132 ? -36.220 2.638 -34.053 1.00 117.86 130 GLU A N 1
ATOM 904 C CA . GLU A 1 132 ? -36.078 3.374 -35.311 1.00 121.43 130 GLU A CA 1
ATOM 905 C C . GLU A 1 132 ? -34.654 3.922 -35.494 1.00 125.37 130 GLU A C 1
ATOM 906 O O . GLU A 1 132 ? -33.986 3.564 -36.467 1.00 126.91 130 GLU A O 1
ATOM 908 N N . ASN A 1 133 ? -34.192 4.773 -34.551 1.00 119.63 131 ASN A N 1
ATOM 909 C CA . ASN A 1 133 ? -32.848 5.364 -34.543 1.00 119.30 131 ASN A CA 1
ATOM 910 C C . ASN A 1 133 ? -31.959 4.622 -33.519 1.00 117.37 131 ASN A C 1
ATOM 911 O O . ASN A 1 133 ? -31.032 5.200 -32.942 1.00 116.47 131 ASN A O 1
ATOM 913 N N . ILE A 1 134 ? -32.244 3.326 -33.323 1.00 109.80 132 ILE A N 1
ATOM 914 C CA . ILE A 1 134 ? -31.535 2.461 -32.392 1.00 105.56 132 ILE A CA 1
ATOM 915 C C . ILE A 1 134 ? -30.786 1.350 -33.109 1.00 106.38 132 ILE A C 1
ATOM 916 O O . ILE A 1 134 ? -31.392 0.550 -33.824 1.00 107.01 132 ILE A O 1
ATOM 921 N N . LYS A 1 135 ? -29.459 1.320 -32.934 1.00 100.34 133 LYS A N 1
ATOM 922 C CA . LYS A 1 135 ? -28.622 0.267 -33.500 1.00 99.11 133 LYS A CA 1
ATOM 923 C C . LYS A 1 135 ? -28.454 -0.801 -32.413 1.00 97.57 133 LYS A C 1
ATOM 924 O O . LYS A 1 135 ? -27.897 -0.520 -31.354 1.00 94.61 133 LYS A O 1
ATOM 930 N N . VAL A 1 136 ? -28.989 -2.001 -32.657 1.00 93.16 134 VAL A N 1
ATOM 931 C CA . VAL A 1 136 ? -28.919 -3.109 -31.707 1.00 89.98 134 VAL A CA 1
ATOM 932 C C . VAL A 1 136 ? -27.885 -4.154 -32.134 1.00 92.86 134 VAL A C 1
ATOM 933 O O . VAL A 1 136 ? -27.904 -4.613 -33.278 1.00 95.01 134 VAL A O 1
ATOM 937 N N . GLU A 1 137 ? -26.960 -4.487 -31.213 1.00 85.64 135 GLU A N 1
ATOM 938 C CA . GLU A 1 137 ? -25.883 -5.459 -31.417 1.00 84.99 135 GLU A CA 1
ATOM 939 C C . GLU A 1 137 ? -26.001 -6.590 -30.379 1.00 86.48 135 GLU A C 1
ATOM 940 O O . GLU A 1 137 ? -26.321 -6.335 -29.220 1.00 84.38 135 GLU A O 1
ATOM 946 N N . SER A 1 138 ? -25.745 -7.830 -30.790 1.00 83.44 136 SER A N 1
ATOM 947 C CA . SER A 1 138 ? -25.820 -8.981 -29.895 1.00 81.33 136 SER A CA 1
ATOM 948 C C . SER A 1 138 ? -24.454 -9.556 -29.614 1.00 86.31 136 SER A C 1
ATOM 949 O O . SER A 1 138 ? -23.591 -9.565 -30.497 1.00 87.99 136 SER A O 1
ATOM 952 N N . TYR A 1 139 ? -24.263 -10.050 -28.380 1.00 81.41 137 TYR A N 1
ATOM 953 C CA . TYR A 1 139 ? -23.021 -10.674 -27.947 1.00 81.06 137 TYR A CA 1
ATOM 954 C C . TYR A 1 139 ? -23.209 -11.686 -26.829 1.00 80.39 137 TYR A C 1
ATOM 955 O O . TYR A 1 139 ? -24.187 -11.634 -26.087 1.00 76.72 137 TYR A O 1
ATOM 964 N N . CYS A 1 140 ? -22.239 -12.594 -26.704 1.00 78.60 138 CYS A N 1
ATOM 965 C CA . CYS A 1 140 ? -22.177 -13.594 -25.655 1.00 77.56 138 CYS A CA 1
ATOM 966 C C . CYS A 1 140 ? -21.128 -13.176 -24.660 1.00 77.20 138 CYS A C 1
ATOM 967 O O . CYS A 1 140 ? -20.088 -12.637 -25.040 1.00 78.14 138 CYS A O 1
ATOM 970 N N . GLU A 1 141 ? -21.399 -13.419 -23.386 1.00 69.57 139 GLU A N 1
ATOM 971 C CA . GLU A 1 141 ? -20.430 -13.239 -22.318 1.00 66.47 139 GLU A CA 1
ATOM 972 C C . GLU A 1 141 ? -20.310 -14.572 -21.603 1.00 68.10 139 GLU A C 1
ATOM 973 O O . GLU A 1 141 ? -21.304 -15.296 -21.459 1.00 67.26 139 GLU A O 1
ATOM 979 N N . TYR A 1 142 ? -19.082 -14.942 -21.253 1.00 63.83 140 TYR A N 1
ATOM 980 C CA . TYR A 1 142 ? -18.820 -16.226 -20.631 1.00 63.73 140 TYR A CA 1
ATOM 981 C C . TYR A 1 142 ? -17.853 -16.143 -19.461 1.00 66.41 140 TYR A C 1
ATOM 982 O O . TYR A 1 142 ? -17.007 -15.251 -19.390 1.00 64.90 140 TYR A O 1
ATOM 991 N N . GLU A 1 143 ? -17.984 -17.111 -18.557 1.00 64.07 141 GLU A N 1
ATOM 992 C CA . GLU A 1 143 ? -17.176 -17.295 -17.360 1.00 63.10 141 GLU A CA 1
ATOM 993 C C . GLU A 1 143 ? -17.189 -18.774 -17.026 1.00 64.89 141 GLU A C 1
ATOM 994 O O . GLU A 1 143 ? -18.105 -19.485 -17.442 1.00 65.06 141 GLU A O 1
ATOM 1000 N N A VAL A 1 144 ? -16.186 -19.252 -16.281 0.50 62.03 142 VAL A N 1
ATOM 1001 N N B VAL A 1 144 ? -16.193 -19.231 -16.252 0.50 60.77 142 VAL A N 1
ATOM 1002 C CA A VAL A 1 144 ? -16.177 -20.640 -15.822 0.50 62.67 142 VAL A CA 1
ATOM 1003 C CA B VAL A 1 144 ? -16.074 -20.619 -15.797 0.50 60.75 142 VAL A CA 1
ATOM 1004 C C A VAL A 1 144 ? -16.274 -20.719 -14.304 0.50 64.98 142 VAL A C 1
ATOM 1005 C C B VAL A 1 144 ? -16.301 -20.674 -14.284 0.50 63.96 142 VAL A C 1
ATOM 1006 O O A VAL A 1 144 ? -15.731 -19.866 -13.603 0.50 62.77 142 VAL A O 1
ATOM 1007 O O B VAL A 1 144 ? -15.821 -19.800 -13.561 0.50 61.59 142 VAL A O 1
ATOM 1014 N N . LYS A 1 145 ? -17.056 -21.683 -13.812 1.00 63.47 143 LYS A N 1
ATOM 1015 C CA . LYS A 1 145 ? -17.309 -21.874 -12.388 1.00 63.85 143 LYS A CA 1
ATOM 1016 C C . LYS A 1 145 ? -17.078 -23.293 -11.977 1.00 69.86 143 LYS A C 1
ATOM 1017 O O . LYS A 1 145 ? -17.503 -24.214 -12.678 1.00 72.70 143 LYS A O 1
ATOM 1023 N N . LYS A 1 146 ? -16.373 -23.485 -10.851 1.00 64.90 144 LYS A N 1
ATOM 1024 C CA . LYS A 1 146 ? -16.152 -24.808 -10.309 1.00 65.85 144 LYS A CA 1
ATOM 1025 C C . LYS A 1 146 ? -17.224 -25.029 -9.259 1.00 71.28 144 LYS A C 1
ATOM 1026 O O . LYS A 1 146 ? -17.354 -24.233 -8.331 1.00 70.13 144 LYS A O 1
ATOM 1032 N N . HIS A 1 147 ? -18.078 -26.008 -9.507 1.00 69.70 145 HIS A N 1
ATOM 1033 C CA . HIS A 1 147 ? -19.127 -26.401 -8.582 1.00 71.24 145 HIS A CA 1
ATOM 1034 C C . HIS A 1 147 ? -18.840 -27.873 -8.362 1.00 80.15 145 HIS A C 1
ATOM 1035 O O . HIS A 1 147 ? -18.695 -28.620 -9.334 1.00 80.86 145 HIS A O 1
ATOM 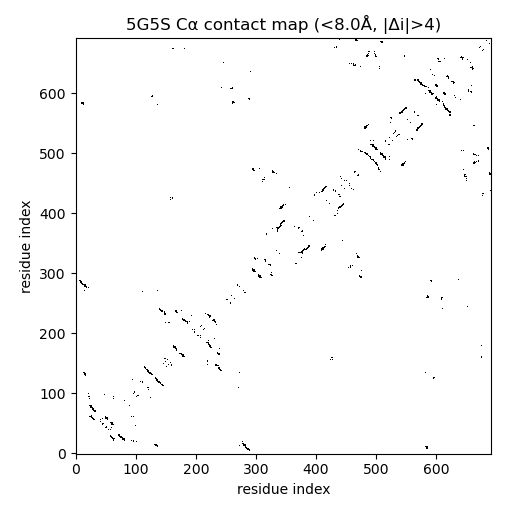1042 N N . ASP A 1 148 ? -18.762 -28.273 -7.093 1.00 80.04 146 ASP A N 1
ATOM 1043 C CA . ASP A 1 148 ? -18.369 -29.629 -6.703 1.00 83.75 146 ASP A CA 1
ATOM 1044 C C . ASP A 1 148 ? -17.001 -29.849 -7.340 1.00 88.51 146 ASP A C 1
ATOM 1045 O O . ASP A 1 148 ? -16.097 -29.041 -7.145 1.00 85.53 146 ASP A O 1
ATOM 1050 N N . GLY A 1 149 ? -16.832 -30.937 -8.073 1.00 86.93 147 GLY A N 1
ATOM 1051 C CA . GLY A 1 149 ? -15.564 -31.202 -8.723 1.00 86.03 147 GLY A CA 1
ATOM 1052 C C . GLY A 1 149 ? -15.603 -30.920 -10.207 1.00 87.31 147 GLY A C 1
ATOM 1053 O O . GLY A 1 149 ? -14.688 -31.270 -10.938 1.00 88.40 147 GLY A O 1
ATOM 1054 N N . ASP A 1 150 ? -16.673 -30.281 -10.651 1.00 80.10 148 ASP A N 1
ATOM 1055 C CA . ASP A 1 150 ? -16.884 -30.024 -12.067 1.00 78.87 148 ASP A CA 1
ATOM 1056 C C . ASP A 1 150 ? -16.808 -28.556 -12.437 1.00 77.97 148 ASP A C 1
ATOM 1057 O O . ASP A 1 150 ? -17.076 -27.688 -11.607 1.00 75.28 148 ASP A O 1
ATOM 1062 N N . TYR A 1 151 ? -16.448 -28.292 -13.703 1.00 73.92 149 TYR A N 1
ATOM 1063 C CA . TYR A 1 151 ? -16.352 -26.956 -14.287 1.00 70.56 149 TYR A CA 1
ATOM 1064 C C . TYR A 1 151 ? -17.515 -26.717 -15.215 1.00 73.73 149 TYR A C 1
ATOM 1065 O O . TYR A 1 151 ? -17.829 -27.558 -16.063 1.00 75.81 149 TYR A O 1
ATOM 1074 N N . TYR A 1 152 ? -18.173 -25.576 -15.020 1.00 67.28 150 TYR A N 1
ATOM 1075 C CA . TYR A 1 152 ? -19.343 -25.148 -15.772 1.00 66.43 150 TYR A CA 1
ATOM 1076 C C . TYR A 1 152 ? -19.048 -23.878 -16.473 1.00 68.52 150 TYR A C 1
ATOM 1077 O O . TYR A 1 152 ? -18.404 -23.006 -15.905 1.00 66.75 150 TYR A O 1
ATOM 1086 N N . LEU A 1 153 ? -19.526 -23.743 -17.700 1.00 67.39 151 LEU A N 1
ATOM 1087 C CA . LEU A 1 153 ? -19.402 -22.478 -18.403 1.00 65.43 151 LEU A CA 1
ATOM 1088 C C . LEU A 1 153 ? -20.699 -21.720 -18.181 1.00 67.44 151 LEU A C 1
ATOM 1089 O O . LEU A 1 153 ? -21.778 -22.273 -18.404 1.00 67.70 151 LEU A O 1
ATOM 1094 N N . ILE A 1 154 ? -20.593 -20.478 -17.685 1.00 62.20 152 ILE A N 1
ATOM 1095 C CA . ILE A 1 154 ? -21.735 -19.580 -17.500 1.00 60.35 152 ILE A CA 1
ATOM 1096 C C . ILE A 1 154 ? -21.857 -18.891 -18.853 1.00 66.86 152 ILE A C 1
ATOM 1097 O O . ILE A 1 154 ? -20.890 -18.299 -19.334 1.00 65.59 152 ILE A O 1
ATOM 1102 N N . LEU A 1 155 ? -23.002 -19.059 -19.507 1.00 67.24 153 LEU A N 1
ATOM 1103 C CA . LEU A 1 155 ? -23.230 -18.518 -20.841 1.00 68.76 153 LEU A CA 1
ATOM 1104 C C . LEU A 1 155 ? -24.385 -17.510 -20.846 1.00 71.96 153 LEU A C 1
ATOM 1105 O O . LEU A 1 155 ? -25.516 -17.846 -20.498 1.00 70.51 153 LEU A O 1
ATOM 1110 N N . ASN A 1 156 ? -24.069 -16.258 -21.189 1.00 68.86 154 ASN A N 1
ATOM 1111 C CA . ASN A 1 156 ? -25.042 -15.181 -21.213 1.00 69.61 154 ASN A CA 1
ATOM 1112 C C . ASN A 1 156 ? -25.122 -14.543 -22.587 1.00 77.48 154 ASN A C 1
ATOM 1113 O O . ASN A 1 156 ? -24.100 -14.330 -23.229 1.00 79.11 154 ASN A O 1
ATOM 1118 N N . PHE A 1 157 ? -26.339 -14.262 -23.046 1.00 74.59 155 PHE A N 1
ATOM 1119 C CA . PHE A 1 157 ? -26.559 -13.628 -24.338 1.00 75.50 155 PHE A CA 1
ATOM 1120 C C . PHE A 1 157 ? -27.134 -12.240 -24.077 1.00 78.01 155 PHE A C 1
ATOM 1121 O O . PHE A 1 157 ? -28.181 -12.107 -23.436 1.00 75.24 155 PHE A O 1
ATOM 1129 N N . ARG A 1 158 ? -26.402 -11.204 -24.500 1.00 76.56 156 ARG A N 1
ATOM 1130 C CA . ARG A 1 158 ? -26.809 -9.824 -24.245 1.00 76.54 156 ARG A CA 1
ATOM 1131 C C . ARG A 1 158 ? -27.034 -8.989 -25.485 1.00 81.53 156 ARG A C 1
ATOM 1132 O O . ARG A 1 158 ? -26.412 -9.218 -26.521 1.00 81.74 156 ARG A O 1
ATOM 1140 N N . HIS A 1 159 ? -27.940 -8.011 -25.366 1.00 79.31 157 HIS A N 1
ATOM 1141 C CA . HIS A 1 159 ? -28.259 -7.071 -26.429 1.00 81.09 157 HIS A CA 1
ATOM 1142 C C . HIS A 1 159 ? -27.850 -5.682 -26.000 1.00 85.00 157 HIS A C 1
ATOM 1143 O O . HIS A 1 159 ? -28.272 -5.202 -24.948 1.00 82.54 157 HIS A O 1
ATOM 1150 N N . THR A 1 160 ? -26.961 -5.073 -26.788 1.00 84.56 158 THR A N 1
ATOM 1151 C CA . THR A 1 160 ? -26.450 -3.723 -26.575 1.00 84.75 158 THR A CA 1
ATOM 1152 C C . THR A 1 160 ? -27.003 -2.807 -27.648 1.00 90.35 158 THR A C 1
ATOM 1153 O O . THR A 1 160 ? -26.818 -3.059 -28.836 1.00 92.29 158 THR A O 1
ATOM 1157 N N . ALA A 1 161 ? -27.757 -1.794 -27.229 1.00 81.18 159 ALA A N 1
ATOM 1158 C CA . ALA A 1 161 ? -28.359 -0.827 -28.136 1.00 78.31 159 ALA A CA 1
ATOM 1159 C C . ALA A 1 161 ? -27.659 0.521 -28.045 1.00 80.19 159 ALA A C 1
ATOM 1160 O O . ALA A 1 161 ? -27.232 0.943 -26.962 1.00 80.60 159 ALA A O 1
ATOM 1162 N N . SER A 1 162 ? -27.517 1.180 -29.194 1.00 74.15 160 SER A N 1
ATOM 1163 C CA . SER A 1 162 ? -26.893 2.492 -29.273 1.00 72.36 160 SER A CA 1
ATOM 1164 C C . SER A 1 162 ? -27.779 3.509 -29.995 1.00 74.42 160 SER A C 1
ATOM 1165 O O . SER A 1 162 ? -28.357 3.210 -31.051 1.00 72.70 160 SER A O 1
ATOM 1168 N N . ILE A 1 163 ? -27.911 4.702 -29.397 1.00 71.15 161 ILE A N 1
ATOM 1169 C CA . ILE A 1 163 ? -28.683 5.798 -29.982 1.00 70.43 161 ILE A CA 1
ATOM 1170 C C . ILE A 1 163 ? -27.809 6.381 -31.088 1.00 75.08 161 ILE A C 1
ATOM 1171 O O . ILE A 1 163 ? -26.696 6.833 -30.821 1.00 74.54 161 ILE A O 1
ATOM 1176 N N . THR A 1 164 ? -28.280 6.273 -32.337 1.00 74.07 162 THR A N 1
ATOM 1177 C CA . THR A 1 164 ? -27.558 6.727 -33.532 1.00 75.10 162 THR A CA 1
ATOM 1178 C C . THR A 1 164 ? -27.448 8.260 -33.610 1.00 79.26 162 THR A C 1
ATOM 1179 O O . THR A 1 164 ? -26.423 8.783 -34.063 1.00 78.27 162 THR A O 1
ATOM 1183 N N . LYS A 1 165 ? -28.488 8.967 -33.123 1.00 76.91 163 LYS A N 1
ATOM 1184 C CA . LYS A 1 165 ? -28.498 10.428 -33.002 1.00 78.34 163 LYS A CA 1
ATOM 1185 C C . LYS A 1 165 ? -27.565 10.713 -31.822 1.00 83.08 163 LYS A C 1
ATOM 1186 O O . LYS A 1 165 ? -27.711 10.077 -30.772 1.00 83.94 163 LYS A O 1
ATOM 1192 N N . HIS A 1 166 ? -26.583 11.614 -32.002 1.00 79.29 164 HIS A N 1
ATOM 1193 C CA . HIS A 1 166 ? -25.607 11.934 -30.957 1.00 79.43 164 HIS A CA 1
ATOM 1194 C C . HIS A 1 166 ? -26.200 12.508 -29.663 1.00 79.39 164 HIS A C 1
ATOM 1195 O O . HIS A 1 166 ? -27.315 13.031 -29.660 1.00 77.85 164 HIS A O 1
ATOM 1202 N N . LEU A 1 167 ? -25.417 12.436 -28.580 1.00 74.89 165 LEU A N 1
ATOM 1203 C CA . LEU A 1 167 ? -25.786 12.867 -27.238 1.00 74.29 165 LEU A CA 1
ATOM 1204 C C . LEU A 1 167 ? -26.322 14.310 -27.091 1.00 78.12 165 LEU A C 1
ATOM 1205 O O . LEU A 1 167 ? -27.344 14.482 -26.425 1.00 76.64 165 LEU A O 1
ATOM 1210 N N . TRP A 1 168 ? -25.695 15.313 -27.748 1.00 76.05 166 TRP A N 1
ATOM 1211 C CA . TRP A 1 168 ? -26.143 16.718 -27.686 1.00 77.16 166 TRP A CA 1
ATOM 1212 C C . TRP A 1 168 ? -27.507 16.990 -28.341 1.00 80.07 166 TRP A C 1
ATOM 1213 O O . TRP A 1 168 ? -28.341 17.661 -27.721 1.00 79.28 166 TRP A O 1
ATOM 1224 N N . ASP A 1 169 ? -27.745 16.475 -29.573 1.00 76.17 167 ASP A N 1
ATOM 1225 C CA . ASP A 1 169 ? -29.035 16.652 -30.263 1.00 76.47 167 ASP A CA 1
ATOM 1226 C C . ASP A 1 169 ? -30.103 15.830 -29.583 1.00 81.01 167 ASP A C 1
ATOM 1227 O O . ASP A 1 169 ? -31.260 16.258 -29.515 1.00 81.32 167 ASP A O 1
ATOM 1232 N N . PHE A 1 170 ? -29.713 14.643 -29.073 1.00 76.62 168 PHE A N 1
ATOM 1233 C CA . PHE A 1 170 ? -30.610 13.734 -28.383 1.00 74.52 168 PHE A CA 1
ATOM 1234 C C . PHE A 1 170 ? -31.216 14.407 -27.156 1.00 79.48 168 PHE A C 1
ATOM 1235 O O . PHE A 1 170 ? -32.428 14.294 -26.934 1.00 78.67 168 PHE A O 1
ATOM 1243 N N . VAL A 1 171 ? -30.380 15.143 -26.387 1.00 78.00 169 VAL A N 1
ATOM 1244 C CA . VAL A 1 171 ? -30.802 15.863 -25.173 1.00 78.53 169 VAL A CA 1
ATOM 1245 C C . VAL A 1 171 ? -31.422 17.250 -25.492 1.00 84.60 169 VAL A C 1
ATOM 1246 O O . VAL A 1 171 ? -31.401 18.155 -24.655 1.00 85.39 169 VAL A O 1
ATOM 1250 N N . ASN A 1 172 ? -31.987 17.388 -26.721 1.00 82.11 170 ASN A N 1
ATOM 1251 C CA . ASN A 1 172 ? -32.656 18.573 -27.278 1.00 83.27 170 ASN A CA 1
ATOM 1252 C C . ASN A 1 172 ? -31.863 19.871 -27.090 1.00 88.51 170 ASN A C 1
ATOM 1253 O O . ASN A 1 172 ? -32.444 20.932 -26.858 1.00 89.07 170 ASN A O 1
ATOM 1258 N N . ARG A 1 173 ? -30.524 19.771 -27.202 1.00 85.92 171 ARG A N 1
ATOM 1259 C CA . ARG A 1 173 ? -29.571 20.861 -27.024 1.00 88.24 171 ARG A CA 1
ATOM 1260 C C . ARG A 1 173 ? -29.814 21.684 -25.733 1.00 94.06 171 ARG A C 1
ATOM 1261 O O . ARG A 1 173 ? -29.793 22.920 -25.759 1.00 97.21 171 ARG A O 1
ATOM 1269 N N . ASP A 1 174 ? -30.006 20.966 -24.593 1.00 87.98 172 ASP A N 1
ATOM 1270 C CA . ASP A 1 174 ? -30.265 21.515 -23.257 1.00 88.11 172 ASP A CA 1
ATOM 1271 C C . ASP A 1 174 ? -29.239 20.962 -22.254 1.00 93.71 172 ASP A C 1
ATOM 1272 O O . ASP A 1 174 ? -29.194 19.747 -22.039 1.00 92.50 172 ASP A O 1
ATOM 1277 N N . LYS A 1 175 ? -28.432 21.850 -21.628 1.00 92.88 173 LYS A N 1
ATOM 1278 C CA . LYS A 1 175 ? -27.398 21.483 -20.645 1.00 94.72 173 LYS A CA 1
ATOM 1279 C C . LYS A 1 175 ? -27.964 20.753 -19.421 1.00 97.10 173 LYS A C 1
ATOM 1280 O O . LYS A 1 175 ? -27.290 19.890 -18.851 1.00 97.21 173 LYS A O 1
ATOM 1282 N N . ALA A 1 176 ? -29.204 21.102 -19.026 1.00 92.03 174 ALA A N 1
ATOM 1283 C CA . ALA A 1 176 ? -29.907 20.485 -17.899 1.00 90.38 174 ALA A CA 1
ATOM 1284 C C . ALA A 1 176 ? -30.252 19.017 -18.202 1.00 91.29 174 ALA A C 1
ATOM 1285 O O . ALA A 1 176 ? -29.970 18.164 -17.365 1.00 91.53 174 ALA A O 1
ATOM 1287 N N . LEU A 1 177 ? -30.799 18.718 -19.412 1.00 85.01 175 LEU A N 1
ATOM 1288 C CA . LEU A 1 177 ? -31.146 17.354 -19.831 1.00 82.65 175 LEU A CA 1
ATOM 1289 C C . LEU A 1 177 ? -29.920 16.469 -19.887 1.00 85.49 175 LEU A C 1
ATOM 1290 O O . LEU A 1 177 ? -30.026 15.277 -19.610 1.00 85.49 175 LEU A O 1
ATOM 1295 N N . LEU A 1 178 ? -28.759 17.051 -20.233 1.00 81.04 176 LEU A N 1
ATOM 1296 C CA . LEU A 1 178 ? -27.479 16.354 -20.281 1.00 80.98 176 LEU A CA 1
ATOM 1297 C C . LEU A 1 178 ? -27.082 15.813 -18.896 1.00 85.67 176 LEU A C 1
ATOM 1298 O O . LEU A 1 178 ? -26.600 14.686 -18.805 1.00 84.57 176 LEU A O 1
ATOM 1303 N N . GLU A 1 179 ? -27.331 16.599 -17.826 1.00 84.61 177 GLU A N 1
ATOM 1304 C CA . GLU A 1 179 ? -27.038 16.227 -16.431 1.00 87.16 177 GLU A CA 1
ATOM 1305 C C . GLU A 1 179 ? -27.825 14.985 -15.996 1.00 89.46 177 GLU A C 1
ATOM 1306 O O . GLU A 1 179 ? -27.301 14.163 -15.250 1.00 91.37 177 GLU A O 1
ATOM 1312 N N . GLU A 1 180 ? -29.053 14.819 -16.519 1.00 82.52 178 GLU A N 1
ATOM 1313 C CA . GLU A 1 180 ? -29.914 13.663 -16.264 1.00 80.99 178 GLU A CA 1
ATOM 1314 C C . GLU A 1 180 ? -29.330 12.355 -16.833 1.00 85.71 178 GLU A C 1
ATOM 1315 O O . GLU A 1 180 ? -29.839 11.278 -16.519 1.00 85.01 178 GLU A O 1
ATOM 1321 N N . TYR A 1 181 ? -28.284 12.461 -17.686 1.00 83.05 179 TYR A N 1
ATOM 1322 C CA . TYR A 1 181 ? -27.600 11.337 -18.323 1.00 82.94 179 TYR A CA 1
ATOM 1323 C C . TYR A 1 181 ? -26.327 10.898 -17.597 1.00 88.74 179 TYR A C 1
ATOM 1324 O O . TYR A 1 181 ? -25.682 9.939 -18.021 1.00 88.72 179 TYR A O 1
ATOM 1333 N N . VAL A 1 182 ? -26.015 11.547 -16.452 1.00 87.67 180 VAL A N 1
ATOM 1334 C CA . VAL A 1 182 ? -24.892 11.162 -15.592 1.00 92.30 180 VAL A CA 1
ATOM 1335 C C . VAL A 1 182 ? -25.208 9.747 -15.042 1.00 98.40 180 VAL A C 1
ATOM 1336 O O . VAL A 1 182 ? -26.295 9.521 -14.504 1.00 97.27 180 VAL A O 1
ATOM 1340 N N . GLY A 1 183 ? -24.293 8.812 -15.277 1.00 97.00 181 GLY A N 1
ATOM 1341 C CA . GLY A 1 183 ? -24.450 7.418 -14.881 1.00 98.27 181 GLY A CA 1
ATOM 1342 C C . GLY A 1 183 ? -24.793 6.502 -16.036 1.00 98.12 181 GLY A C 1
ATOM 1343 O O . GLY A 1 183 ? -24.837 5.280 -15.869 1.00 99.24 181 GLY A O 1
ATOM 1344 N N . LYS A 1 184 ? -25.047 7.092 -17.216 1.00 90.36 182 LYS A N 1
ATOM 1345 C CA . LYS A 1 184 ? -25.356 6.353 -18.433 1.00 86.81 182 LYS A CA 1
ATOM 1346 C C . LYS A 1 184 ? -24.056 6.007 -19.169 1.00 89.32 182 LYS A C 1
ATOM 1347 O O . LYS A 1 184 ? -23.020 6.655 -18.957 1.00 89.51 182 LYS A O 1
ATOM 1349 N N . LYS A 1 185 ? -24.110 4.965 -20.013 1.00 84.43 183 LYS A N 1
ATOM 1350 C CA . LYS A 1 185 ? -22.955 4.528 -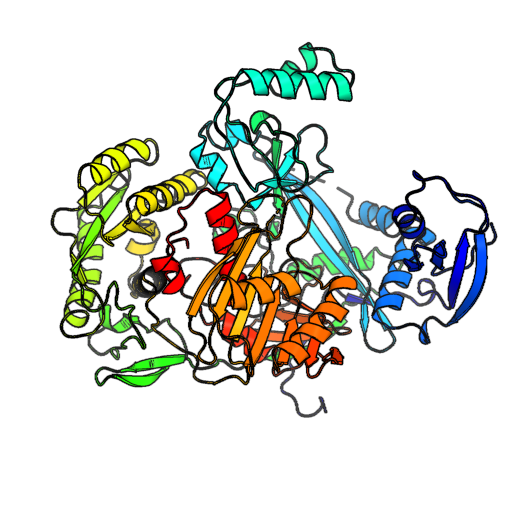20.788 1.00 84.30 183 LYS A CA 1
ATOM 1351 C C . LYS A 1 185 ? -22.895 5.225 -22.152 1.00 83.86 183 LYS A C 1
ATOM 1352 O O . LYS A 1 185 ? -23.928 5.431 -22.799 1.00 81.69 183 LYS A O 1
ATOM 1354 N N . ILE A 1 186 ? -21.683 5.632 -22.558 1.00 79.11 184 ILE A N 1
ATOM 1355 C CA . ILE A 1 186 ? -21.422 6.313 -23.818 1.00 75.44 184 ILE A CA 1
ATOM 1356 C C . ILE A 1 186 ? -20.209 5.748 -24.549 1.00 81.66 184 ILE A C 1
ATOM 1357 O O . ILE A 1 186 ? -19.367 5.062 -23.961 1.00 83.28 184 ILE A O 1
ATOM 1362 N N . ILE A 1 187 ? -20.130 6.058 -25.848 1.00 76.93 185 ILE A N 1
ATOM 1363 C CA . ILE A 1 187 ? -19.017 5.741 -26.739 1.00 76.98 185 ILE A CA 1
ATOM 1364 C C . ILE A 1 187 ? -18.685 7.044 -27.456 1.00 79.86 185 ILE A C 1
ATOM 1365 O O . ILE A 1 187 ? -19.596 7.835 -27.719 1.00 77.52 185 ILE A O 1
ATOM 1370 N N . PHE A 1 188 ? -17.405 7.292 -27.755 1.00 79.21 186 PHE A N 1
ATOM 1371 C CA . PHE A 1 188 ? -17.043 8.459 -28.563 1.00 78.91 186 PHE A CA 1
ATOM 1372 C C . PHE A 1 188 ? -17.204 7.911 -29.988 1.00 79.56 186 PHE A C 1
ATOM 1373 O O . PHE A 1 188 ? -16.601 6.881 -30.305 1.00 79.02 186 PHE A O 1
ATOM 1381 N N . LYS A 1 189 ? -18.107 8.520 -30.786 1.00 73.91 187 LYS A N 1
ATOM 1382 C CA . LYS A 1 189 ? -18.498 8.061 -32.126 1.00 72.14 187 LYS A CA 1
ATOM 1383 C C . LYS A 1 189 ? -17.512 7.213 -32.948 1.00 79.55 187 LYS A C 1
ATOM 1384 O O . LYS A 1 189 ? -17.897 6.091 -33.297 1.00 77.56 187 LYS A O 1
ATOM 1390 N N . PRO A 1 190 ? -16.270 7.679 -33.273 1.00 80.71 188 PRO A N 1
ATOM 1391 C CA . PRO A 1 190 ? -15.359 6.841 -34.088 1.00 81.30 188 PRO A CA 1
ATOM 1392 C C . PRO A 1 190 ? -15.004 5.487 -33.469 1.00 86.51 188 PRO A C 1
ATOM 1393 O O . PRO A 1 190 ? -14.825 4.508 -34.195 1.00 85.42 188 PRO A O 1
ATOM 1397 N N . ASN A 1 191 ? -14.936 5.418 -32.136 1.00 85.05 189 ASN A N 1
ATOM 1398 C CA . ASN A 1 191 ? -14.622 4.163 -31.466 1.00 86.24 189 ASN A CA 1
ATOM 1399 C C . ASN A 1 191 ? -15.793 3.626 -30.594 1.00 91.23 189 ASN A C 1
ATOM 1400 O O . ASN A 1 191 ? -15.914 3.996 -29.419 1.00 93.91 189 ASN A O 1
ATOM 1405 N N . PRO A 1 192 ? -16.677 2.756 -31.148 1.00 84.74 190 PRO A N 1
ATOM 1406 C CA . PRO A 1 192 ? -17.764 2.193 -30.327 1.00 84.42 190 PRO A CA 1
ATOM 1407 C C . PRO A 1 192 ? -17.320 0.996 -29.473 1.00 91.07 190 PRO A C 1
ATOM 1408 O O . PRO A 1 192 ? -18.154 0.350 -28.835 1.00 91.09 190 PRO A O 1
ATOM 1412 N N . LYS A 1 193 ? -16.009 0.706 -29.455 1.00 90.47 191 LYS A N 1
ATOM 1413 C CA . LYS A 1 193 ? -15.427 -0.400 -28.691 1.00 93.60 191 LYS A CA 1
ATOM 1414 C C . LYS A 1 193 ? -15.057 0.032 -27.269 1.00 101.96 191 LYS A C 1
ATOM 1415 O O . LYS A 1 193 ? -14.947 -0.815 -26.377 1.00 104.22 191 LYS A O 1
ATOM 1421 N N . VAL A 1 194 ? -14.887 1.351 -27.060 1.00 99.28 192 VAL A N 1
ATOM 1422 C CA . VAL A 1 194 ? -14.584 1.938 -25.755 1.00 102.48 192 VAL A CA 1
ATOM 1423 C C . VAL A 1 194 ? -15.872 2.488 -25.137 1.00 104.48 192 VAL A C 1
ATOM 1424 O O . VAL A 1 194 ? -16.484 3.397 -25.704 1.00 100.98 192 VAL A O 1
ATOM 1428 N N . ARG A 1 195 ? -16.307 1.893 -24.009 1.00 103.23 193 ARG A N 1
ATOM 1429 C CA . ARG A 1 195 ? -17.519 2.291 -23.287 1.00 102.18 193 ARG A CA 1
ATOM 1430 C C . ARG A 1 195 ? -17.202 3.086 -22.009 1.00 108.86 193 ARG A C 1
ATOM 1431 O O . ARG A 1 195 ? -16.577 2.558 -21.086 1.00 112.38 193 ARG A O 1
ATOM 1439 N N . TYR A 1 196 ? -17.611 4.369 -21.985 1.00 103.79 194 TYR A N 1
ATOM 1440 C CA . TYR A 1 196 ? -17.394 5.295 -20.871 1.00 106.56 194 TYR A CA 1
ATOM 1441 C C . TYR A 1 196 ? -18.666 5.537 -20.068 1.00 109.76 194 TYR A C 1
ATOM 1442 O O . TYR A 1 196 ? -19.753 5.157 -20.502 1.00 105.31 194 TYR A O 1
ATOM 1451 N N . THR A 1 197 ? -18.518 6.159 -18.884 1.00 110.38 195 THR A N 1
ATOM 1452 C CA . THR A 1 197 ? -19.624 6.506 -17.992 1.00 110.05 195 THR A CA 1
ATOM 1453 C C . THR A 1 197 ? -19.548 7.985 -17.665 1.00 114.36 195 THR A C 1
ATOM 1454 O O . THR A 1 197 ? -18.491 8.464 -17.238 1.00 118.42 195 THR A O 1
ATOM 1458 N N . ILE A 1 198 ? -20.656 8.713 -17.893 1.00 106.41 196 ILE A N 1
ATOM 1459 C CA . ILE A 1 198 ? -20.741 10.140 -17.587 1.00 106.83 196 ILE A CA 1
ATOM 1460 C C . ILE A 1 198 ? -20.761 10.277 -16.061 1.00 115.14 196 ILE A C 1
ATOM 1461 O O . ILE A 1 198 ? -21.511 9.562 -15.385 1.00 114.84 196 ILE A O 1
ATOM 1466 N N . SER A 1 199 ? -19.899 11.155 -15.523 1.00 115.69 197 SER A N 1
ATOM 1467 C CA . SER A 1 199 ? -19.800 11.402 -14.083 1.00 119.60 197 SER A CA 1
ATOM 1468 C C . SER A 1 199 ? -19.884 12.885 -13.739 1.00 123.84 197 SER A C 1
ATOM 1469 O O . SER A 1 199 ? -20.169 13.205 -12.587 1.00 126.37 197 SER A O 1
ATOM 1472 N N . LEU A 1 200 ? -19.661 13.790 -14.731 1.00 118.05 198 LEU A N 1
ATOM 1473 C CA . LEU A 1 200 ? -19.724 15.247 -14.546 1.00 119.03 198 LEU A CA 1
ATOM 1474 C C . LEU A 1 200 ? -19.924 16.039 -15.839 1.00 118.14 198 LEU A C 1
ATOM 1475 O O . LEU A 1 200 ? -19.733 15.502 -16.921 1.00 114.76 198 LEU A O 1
ATOM 1480 N N . VAL A 1 201 ? -20.301 17.329 -15.707 1.00 115.20 199 VAL A N 1
ATOM 1481 C CA . VAL A 1 201 ? -20.465 18.312 -16.790 1.00 113.12 199 VAL A CA 1
ATOM 1482 C C . VAL A 1 201 ? -19.622 19.584 -16.457 1.00 124.03 199 VAL A C 1
ATOM 1483 O O . VAL A 1 201 ? -18.827 19.559 -15.507 1.00 128.85 199 VAL A O 1
ATOM 1487 N N . ASP A 1 202 ? -19.795 20.675 -17.245 1.00 120.73 200 ASP A N 1
ATOM 1488 C CA . ASP A 1 202 ? -19.114 21.976 -17.111 1.00 126.11 200 ASP A CA 1
ATOM 1489 C C . ASP A 1 202 ? -19.754 22.999 -18.068 1.00 128.55 200 ASP A C 1
ATOM 1490 O O . ASP A 1 202 ? -20.431 22.615 -19.025 1.00 123.02 200 ASP A O 1
ATOM 1495 N N . ALA A 1 203 ? -19.545 24.296 -17.792 1.00 130.18 201 ALA A N 1
ATOM 1496 C CA . ALA A 1 203 ? -20.066 25.430 -18.560 1.00 129.79 201 ALA A CA 1
ATOM 1497 C C . ALA A 1 203 ? -19.666 25.401 -20.046 1.00 132.55 201 ALA A C 1
ATOM 1498 O O . ALA A 1 203 ? -18.558 24.954 -20.362 1.00 133.65 201 ALA A O 1
ATOM 1500 N N . PRO A 1 204 ? -20.540 25.895 -20.964 1.00 126.75 202 PRO A N 1
ATOM 1501 C CA . PRO A 1 204 ? -20.169 25.923 -22.391 1.00 126.22 202 PRO A CA 1
ATOM 1502 C C . PRO A 1 204 ? -19.045 26.924 -22.713 1.00 136.64 202 PRO A C 1
ATOM 1503 O O . PRO A 1 204 ? -19.063 28.053 -22.215 1.00 140.84 202 PRO A O 1
ATOM 1507 N N . ASN A 1 205 ? -18.057 26.497 -23.529 1.00 133.70 203 ASN A N 1
ATOM 1508 C CA . ASN A 1 205 ? -16.915 27.327 -23.922 1.00 139.49 203 ASN A CA 1
ATOM 1509 C C . ASN A 1 205 ? -16.550 2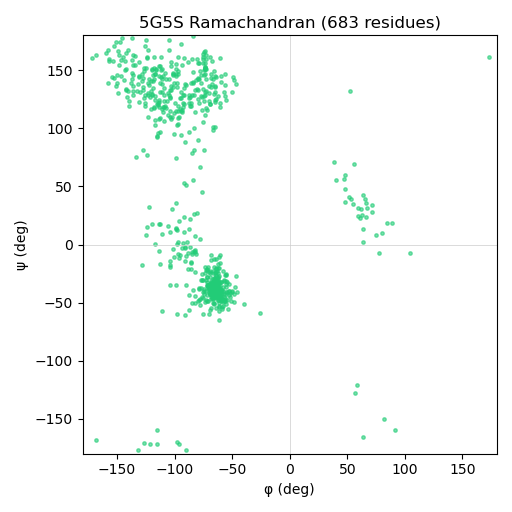7.129 -25.399 1.00 142.08 203 ASN A C 1
ATOM 1510 O O . ASN A 1 205 ? -16.190 26.010 -25.788 1.00 139.24 203 ASN A O 1
ATOM 1515 N N . PRO A 1 206 ? -16.617 28.203 -26.230 1.00 140.67 204 PRO A N 1
ATOM 1516 C CA . PRO A 1 206 ? -16.272 28.061 -27.658 1.00 139.90 204 PRO A CA 1
ATOM 1517 C C . PRO A 1 206 ? -14.779 27.860 -27.938 1.00 147.08 204 PRO A C 1
ATOM 1518 O O . PRO A 1 206 ? -14.434 27.377 -29.019 1.00 145.55 204 PRO A O 1
ATOM 1522 N N . GLN A 1 207 ? -13.900 28.217 -26.972 1.00 147.72 205 GLN A N 1
ATOM 1523 C CA . GLN A 1 207 ? -12.445 28.051 -27.084 1.00 151.87 205 GLN A CA 1
ATOM 1524 C C . GLN A 1 207 ? -12.045 26.562 -26.987 1.00 149.17 205 GLN A C 1
ATOM 1525 O O . GLN A 1 207 ? -11.292 26.079 -27.840 1.00 148.05 205 GLN A O 1
ATOM 1527 N N . LYS A 1 208 ? -12.578 25.841 -25.962 1.00 140.68 206 LYS A N 1
ATOM 1528 C CA . LYS A 1 208 ? -12.355 24.413 -25.698 1.00 135.94 206 LYS A CA 1
ATOM 1529 C C . LYS A 1 208 ? -12.893 23.528 -26.835 1.00 133.19 206 LYS A C 1
ATOM 1530 O O . LYS A 1 208 ? -12.233 22.554 -27.201 1.00 131.37 206 LYS A O 1
ATOM 1536 N N . ILE A 1 209 ? -14.090 23.868 -27.384 1.00 125.73 207 ILE A N 1
ATOM 1537 C CA . ILE A 1 209 ? -14.748 23.152 -28.490 1.00 119.76 207 ILE A CA 1
ATOM 1538 C C . ILE A 1 209 ? -13.800 23.065 -29.714 1.00 124.47 207 ILE A C 1
ATOM 1539 O O . ILE A 1 209 ? -13.691 22.000 -30.334 1.00 120.38 207 ILE A O 1
ATOM 1544 N N . GLU A 1 210 ? -13.078 24.169 -30.002 1.00 125.81 208 GLU A N 1
ATOM 1545 C CA . GLU A 1 210 ? -12.074 24.264 -31.064 1.00 128.88 208 GLU A CA 1
ATOM 1546 C C . GLU A 1 210 ? -10.866 23.365 -30.729 1.00 133.20 208 GLU A C 1
ATOM 1547 O O . GLU A 1 210 ? -10.389 22.638 -31.606 1.00 130.18 208 GLU A O 1
ATOM 1553 N N . GLU A 1 211 ? -10.388 23.419 -29.452 1.00 132.92 209 GLU A N 1
ATOM 1554 C CA . GLU A 1 211 ? -9.248 22.650 -28.932 1.00 135.02 209 GLU A CA 1
ATOM 1555 C C . GLU A 1 211 ? -9.454 21.121 -28.969 1.00 133.35 209 GLU A C 1
ATOM 1556 O O . GLU A 1 211 ? -8.501 20.394 -29.270 1.00 133.94 209 GLU A O 1
ATOM 1558 N N . ILE A 1 212 ? -10.693 20.645 -28.681 1.00 123.74 210 ILE A N 1
ATOM 1559 C CA . ILE A 1 212 ? -11.076 19.222 -28.705 1.00 117.78 210 ILE A CA 1
ATOM 1560 C C . ILE A 1 212 ? -10.985 18.694 -30.148 1.00 118.82 210 ILE A C 1
ATOM 1561 O O . ILE A 1 212 ? -10.361 17.658 -30.396 1.00 116.46 210 ILE A O 1
ATOM 1566 N N . MET A 1 213 ? -11.618 19.425 -31.084 1.00 115.62 211 MET A N 1
ATOM 1567 C CA . MET A 1 213 ? -11.671 19.137 -32.511 1.00 113.98 211 MET A CA 1
ATOM 1568 C C . MET A 1 213 ? -10.269 19.010 -33.104 1.00 123.26 211 MET A C 1
ATOM 1569 O O . MET A 1 213 ? -10.004 18.040 -33.809 1.00 120.51 211 MET A O 1
ATOM 1574 N N . SER A 1 214 ? -9.367 19.961 -32.762 1.00 127.06 212 SER A N 1
ATOM 1575 C CA . SER A 1 214 ? -7.967 20.014 -33.195 1.00 132.15 212 SER A CA 1
ATOM 1576 C C . SER A 1 214 ? -7.146 18.796 -32.733 1.00 137.12 212 SER A C 1
ATOM 1577 O O . SER A 1 214 ? -6.242 18.371 -33.461 1.00 138.00 212 SER A O 1
ATOM 1580 N N . HIS A 1 215 ? -7.468 18.227 -31.543 1.00 133.31 213 HIS A N 1
ATOM 1581 C CA . HIS A 1 215 ? -6.777 17.053 -30.999 1.00 134.13 213 HIS A CA 1
ATOM 1582 C C . HIS A 1 215 ? -7.102 15.771 -31.775 1.00 130.99 213 HIS A C 1
ATOM 1583 O O . HIS A 1 215 ? -6.189 15.015 -32.111 1.00 131.96 213 HIS A O 1
ATOM 1590 N N . ILE A 1 216 ? -8.399 15.514 -32.021 1.00 120.29 214 ILE A N 1
ATOM 1591 C CA . ILE A 1 216 ? -8.863 14.326 -32.745 1.00 114.24 214 ILE A CA 1
ATOM 1592 C C . ILE A 1 216 ? -8.510 14.335 -34.237 1.00 114.54 214 ILE A C 1
ATOM 1593 O O . ILE A 1 216 ? -8.362 13.266 -34.823 1.00 110.70 214 ILE A O 1
ATOM 1598 N N . ILE A 1 217 ? -8.314 15.542 -34.824 1.00 112.53 215 ILE A N 1
ATOM 1599 C CA . ILE A 1 217 ? -7.885 15.754 -36.214 1.00 112.03 215 ILE A CA 1
ATOM 1600 C C . ILE A 1 217 ? -6.442 15.220 -36.340 1.00 117.49 215 ILE A C 1
ATOM 1601 O O . ILE A 1 217 ? -6.116 14.530 -37.314 1.00 115.50 215 ILE A O 1
ATOM 1606 N N . LYS A 1 218 ? -5.610 15.513 -35.318 1.00 117.41 216 LYS A N 1
ATOM 1607 C CA . LYS A 1 218 ? -4.209 15.114 -35.198 1.00 120.97 216 LYS A CA 1
ATOM 1608 C C . LYS A 1 218 ? -4.042 13.608 -34.942 1.00 120.89 216 LYS A C 1
ATOM 1609 O O . LYS A 1 218 ? -3.148 12.992 -35.528 1.00 121.50 216 LYS A O 1
ATOM 1611 N N . TYR A 1 219 ? -4.896 13.021 -34.081 1.00 113.98 217 TYR A N 1
ATOM 1612 C CA . TYR A 1 219 ? -4.850 11.597 -33.723 1.00 111.43 217 TYR A CA 1
ATOM 1613 C C . TYR A 1 219 ? -5.208 10.666 -34.881 1.00 109.36 217 TYR A C 1
ATOM 1614 O O . TYR A 1 219 ? -4.560 9.632 -35.061 1.00 108.49 217 TYR A O 1
ATOM 1623 N N . TYR A 1 220 ? -6.255 11.018 -35.637 1.00 101.83 218 TYR A N 1
ATOM 1624 C CA . TYR A 1 220 ? -6.757 10.216 -36.751 1.00 97.20 218 TYR A CA 1
ATOM 1625 C C . TYR A 1 220 ? -6.153 10.593 -38.115 1.00 101.84 218 TYR A C 1
ATOM 1626 O O . TYR A 1 220 ? -6.497 9.970 -39.121 1.00 98.38 218 TYR A O 1
ATOM 1635 N N . LYS A 1 221 ? -5.229 11.587 -38.133 1.00 103.28 219 LYS A N 1
ATOM 1636 C CA . LYS A 1 221 ? -4.533 12.131 -39.318 1.00 105.59 219 LYS A CA 1
ATOM 1637 C C . LYS A 1 221 ? -5.517 12.753 -40.323 1.00 106.45 219 LYS A C 1
ATOM 1638 O O . LYS A 1 221 ? -5.261 12.793 -41.534 1.00 106.04 219 LYS A O 1
ATOM 1644 N N . TRP A 1 222 ? -6.623 13.289 -39.774 1.00 100.50 220 TRP A N 1
ATOM 1645 C CA . TRP A 1 222 ? -7.741 13.895 -40.481 1.00 98.00 220 TRP A CA 1
ATOM 1646 C C . TRP A 1 222 ? -7.467 15.256 -41.058 1.00 104.26 220 TRP A C 1
ATOM 1647 O O . TRP A 1 222 ? -6.677 16.025 -40.514 1.00 109.55 220 TRP A O 1
ATOM 1658 N N . SER A 1 223 ? -8.199 15.575 -42.135 1.00 97.46 221 SER A N 1
ATOM 1659 C CA . SER A 1 223 ? -8.278 16.884 -42.761 1.00 100.17 221 SER A CA 1
ATOM 1660 C C . SER A 1 223 ? -9.367 17.602 -41.925 1.00 102.82 221 SER A C 1
ATOM 1661 O O . SER A 1 223 ? -10.151 16.917 -41.252 1.00 98.79 221 SER A O 1
ATOM 1664 N N . GLU A 1 224 ? -9.414 18.949 -41.939 1.00 102.45 222 GLU A N 1
ATOM 1665 C CA . GLU A 1 224 ? -10.413 19.716 -41.171 1.00 101.53 222 GLU A CA 1
ATOM 1666 C C . GLU A 1 224 ? -11.851 19.407 -41.611 1.00 100.43 222 GLU A C 1
ATOM 1667 O O . GLU A 1 224 ? -12.759 19.390 -40.774 1.00 96.98 222 GLU A O 1
ATOM 1673 N N . ASP A 1 225 ? -12.026 19.107 -42.922 1.00 96.98 223 ASP A N 1
ATOM 1674 C CA . ASP A 1 225 ? -13.257 18.703 -43.613 1.00 94.05 223 ASP A CA 1
ATOM 1675 C C . ASP A 1 225 ? -13.958 17.550 -42.887 1.00 91.91 223 ASP A C 1
ATOM 1676 O O . ASP A 1 225 ? -15.186 17.536 -42.802 1.00 89.04 223 ASP A O 1
ATOM 1681 N N . MET A 1 226 ? -13.157 16.585 -42.388 1.00 87.05 224 MET A N 1
ATOM 1682 C CA . MET A 1 226 ? -13.581 15.372 -41.697 1.00 82.92 224 MET A CA 1
ATOM 1683 C C . MET A 1 226 ? -14.482 15.570 -40.496 1.00 88.74 224 MET A C 1
ATOM 1684 O O . MET A 1 226 ? -15.423 14.795 -40.328 1.00 85.24 224 MET A O 1
ATOM 1689 N N . VAL A 1 227 ? -14.203 16.593 -39.667 1.00 89.77 225 VAL A N 1
ATOM 1690 C CA . VAL A 1 227 ? -14.988 16.910 -38.472 1.00 88.93 225 VAL A CA 1
ATOM 1691 C C . VAL A 1 227 ? -16.448 17.255 -38.836 1.00 92.12 225 VAL A C 1
ATOM 1692 O O . VAL A 1 227 ? -17.369 16.635 -38.293 1.00 89.65 225 VAL A O 1
ATOM 1696 N N . LYS A 1 228 ? -16.650 18.205 -39.775 1.00 90.73 226 LYS A N 1
ATOM 1697 C CA . LYS A 1 228 ? -17.977 18.596 -40.261 1.00 89.21 226 LYS A CA 1
ATOM 1698 C C . LYS A 1 228 ? -18.688 17.358 -40.832 1.00 87.58 226 LYS A C 1
ATOM 1699 O O . LYS A 1 228 ? -19.802 17.054 -40.415 1.00 83.91 226 LYS A O 1
ATOM 1701 N N . SER A 1 229 ? -17.994 16.600 -41.715 1.00 82.68 227 SER A N 1
ATOM 1702 C CA . SER A 1 229 ? -18.470 15.359 -42.338 1.00 78.49 227 SER A CA 1
ATOM 1703 C C . SER A 1 229 ? -18.979 14.301 -41.340 1.00 76.84 227 SER A C 1
ATOM 1704 O O . SER A 1 229 ? -19.970 13.638 -41.635 1.00 73.95 227 SER A O 1
ATOM 1707 N N . THR A 1 230 ? -18.281 14.137 -40.186 1.00 72.66 228 THR A N 1
ATOM 1708 C CA . THR A 1 230 ? -18.531 13.148 -39.131 1.00 69.94 228 THR A CA 1
ATOM 1709 C C . THR A 1 230 ? -19.579 13.573 -38.094 1.00 75.66 228 THR A C 1
ATOM 1710 O O . THR A 1 230 ? -20.467 12.783 -37.750 1.00 72.68 228 THR A O 1
ATOM 1714 N N . PHE A 1 231 ? -19.420 14.788 -37.550 1.00 75.16 229 PHE A N 1
ATOM 1715 C CA . PHE A 1 231 ? -20.229 15.318 -36.458 1.00 74.39 229 PHE A CA 1
ATOM 1716 C C . PHE A 1 231 ? -21.296 16.359 -36.832 1.00 81.25 229 PHE A C 1
ATOM 1717 O O . PHE A 1 231 ? -22.242 16.567 -36.066 1.00 79.94 229 PHE A O 1
ATOM 1725 N N . GLY A 1 232 ? -21.148 16.973 -38.000 1.00 81.77 230 GLY A N 1
ATOM 1726 C CA . GLY A 1 232 ? -22.077 17.970 -38.524 1.00 84.29 230 GLY A CA 1
ATOM 1727 C C . GLY A 1 232 ? -21.744 19.405 -38.166 1.00 93.96 230 GLY A C 1
ATOM 1728 O O . GLY A 1 232 ? -20.598 19.727 -37.828 1.00 95.42 230 GLY A O 1
ATOM 1729 N N . GLU A 1 233 ? -22.766 20.278 -38.255 1.00 93.85 231 GLU A N 1
ATOM 1730 C CA . GLU A 1 233 ? -22.691 21.697 -37.908 1.00 98.48 231 GLU A CA 1
ATOM 1731 C C . GLU A 1 233 ? -22.459 21.806 -36.377 1.00 103.00 231 GLU A C 1
ATOM 1732 O O . GLU A 1 233 ? -23.387 21.631 -35.581 1.00 99.78 231 GLU A O 1
ATOM 1738 N N . ILE A 1 234 ? -21.180 22.012 -36.000 1.00 103.18 232 ILE A N 1
ATOM 1739 C CA . ILE A 1 234 ? -20.643 22.109 -34.634 1.00 104.01 232 ILE A CA 1
ATOM 1740 C C . ILE A 1 234 ? -21.319 23.211 -33.798 1.00 110.00 232 ILE A C 1
ATOM 1741 O O . ILE A 1 234 ? -21.437 24.348 -34.260 1.00 112.86 232 ILE A O 1
ATOM 1746 N N . ASP A 1 235 ? -21.740 22.869 -32.568 0.010 114.51 233 ASP A N 1
ATOM 1747 C CA . ASP A 1 235 ? -22.359 23.828 -31.660 1.00 115.09 233 ASP A CA 1
ATOM 1748 C C . ASP A 1 235 ? -21.293 24.458 -30.759 1.00 120.95 233 ASP A C 1
ATOM 1749 O O . ASP A 1 235 ? -20.572 23.738 -30.057 1.00 117.97 233 ASP A O 1
ATOM 1754 N N . TYR A 1 236 ? -21.176 25.808 -30.815 1.00 122.03 234 TYR A N 1
ATOM 1755 C CA . TYR A 1 236 ? -20.221 26.600 -30.029 1.00 124.06 234 TYR A CA 1
ATOM 1756 C C . TYR A 1 236 ? -20.662 26.765 -28.561 1.00 126.60 234 TYR A C 1
ATOM 1757 O O . TYR A 1 236 ? -19.848 26.559 -27.656 1.00 126.04 234 TYR A O 1
ATOM 1759 N N . ASN A 1 237 ? -21.958 27.088 -28.325 1.00 122.33 235 ASN A N 1
ATOM 1760 C CA . ASN A 1 237 ? -22.545 27.250 -26.986 1.00 120.76 235 ASN A CA 1
ATOM 1761 C C . ASN A 1 237 ? -22.913 25.887 -26.346 1.00 119.20 235 ASN A C 1
ATOM 1762 O O . ASN A 1 237 ? -23.802 25.806 -25.494 1.00 117.74 235 ASN A O 1
ATOM 1764 N N . GLN A 1 238 ? -22.190 24.829 -26.753 1.00 113.18 236 GLN A N 1
ATOM 1765 C CA . GLN A 1 238 ? -22.316 23.435 -26.314 1.00 109.08 236 GLN A CA 1
ATOM 1766 C C . GLN A 1 238 ? -21.574 23.239 -24.978 1.00 113.25 236 GLN A C 1
ATOM 1767 O O . GLN A 1 238 ? -20.476 23.790 -24.830 1.00 115.48 236 GLN A O 1
ATOM 1773 N N . PRO A 1 239 ? -22.114 22.431 -24.020 1.00 107.22 237 PRO A N 1
ATOM 1774 C CA . PRO A 1 239 ? -21.405 22.223 -22.743 1.00 107.53 237 PRO A CA 1
ATOM 1775 C C . PRO A 1 239 ? -20.104 21.455 -22.900 1.00 109.13 237 PRO A C 1
ATOM 1776 O O . PRO A 1 239 ? -19.921 20.757 -23.895 1.00 107.27 237 PRO A O 1
ATOM 1780 N N . ILE A 1 240 ? -19.200 21.603 -21.925 1.00 106.86 238 ILE A N 1
ATOM 1781 C CA . ILE A 1 240 ? -17.927 20.892 -21.903 1.00 106.78 238 ILE A CA 1
ATOM 1782 C C . ILE A 1 240 ? -18.095 19.732 -20.926 1.00 108.45 238 ILE A C 1
ATOM 1783 O O . ILE A 1 240 ? -17.984 19.908 -19.721 1.00 110.60 238 ILE A O 1
ATOM 1788 N N . MET A 1 241 ? -18.423 18.561 -21.452 1.00 101.62 239 MET A N 1
ATOM 1789 C CA . MET A 1 241 ? -18.636 17.355 -20.656 1.00 100.61 239 MET A CA 1
ATOM 1790 C C . MET A 1 241 ? -17.300 16.765 -20.190 1.00 105.14 239 MET A C 1
ATOM 1791 O O . MET A 1 241 ? -16.261 17.019 -20.800 1.00 106.50 239 MET A O 1
ATOM 1796 N N . TYR A 1 242 ? -17.334 15.996 -19.101 1.00 101.38 240 TYR A N 1
ATOM 1797 C CA . TYR A 1 242 ? -16.180 15.289 -18.555 1.00 103.67 240 TYR A CA 1
ATOM 1798 C C . TYR A 1 242 ? -16.601 13.867 -18.217 1.00 104.47 240 TYR A C 1
ATOM 1799 O O . TYR A 1 242 ? -17.788 13.624 -18.018 1.00 101.95 240 TYR A O 1
ATOM 1808 N N . CYS A 1 243 ? -15.657 12.920 -18.205 1.00 102.08 241 CYS A N 1
ATOM 1809 C CA . CYS A 1 243 ? -15.982 11.520 -17.917 1.00 101.50 241 CYS A CA 1
ATOM 1810 C C . CYS A 1 243 ? -15.168 10.904 -16.785 1.00 108.94 241 CYS A C 1
ATOM 1811 O O . CYS A 1 243 ? -14.214 11.519 -16.307 1.00 112.26 241 CYS A O 1
ATOM 1814 N N . GLU A 1 244 ? -15.564 9.689 -16.354 1.00 105.16 242 GLU A N 1
ATOM 1815 C CA . GLU A 1 244 ? -14.951 8.942 -15.253 1.00 109.67 242 GLU A CA 1
ATOM 1816 C C . GLU A 1 244 ? -13.484 8.504 -15.449 1.00 117.07 242 GLU A C 1
ATOM 1817 O O . GLU A 1 244 ? -12.650 8.811 -14.595 1.00 122.22 242 GLU A O 1
ATOM 1819 N N . GLU A 1 245 ? -13.180 7.782 -16.549 1.00 110.85 243 GLU A N 1
ATOM 1820 C CA . GLU A 1 245 ? -11.865 7.193 -16.840 1.00 113.50 243 GLU A CA 1
ATOM 1821 C C . GLU A 1 245 ? -10.764 8.119 -17.353 1.00 119.86 243 GLU A C 1
ATOM 1822 O O . GLU A 1 245 ? -9.601 7.912 -17.000 1.00 124.15 243 GLU A O 1
ATOM 1828 N N . ILE A 1 246 ? -11.108 9.109 -18.198 1.00 113.87 244 ILE A N 1
ATOM 1829 C CA . ILE A 1 246 ? -10.133 10.036 -18.783 1.00 115.49 244 ILE A CA 1
ATOM 1830 C C . ILE A 1 246 ? -10.383 11.505 -18.429 1.00 119.99 244 ILE A C 1
ATOM 1831 O O . ILE A 1 246 ? -11.486 12.014 -18.638 1.00 115.89 244 ILE A O 1
ATOM 1833 N N . LEU A 1 247 ? -9.333 12.187 -17.927 1.00 122.19 245 LEU A N 1
ATOM 1834 C CA . LEU A 1 247 ? -9.331 13.602 -17.517 1.00 124.26 245 LEU A CA 1
ATOM 1835 C C . LEU A 1 247 ? -9.580 14.602 -18.667 1.00 124.64 245 LEU A C 1
ATOM 1836 O O . LEU A 1 247 ? -9.827 15.782 -18.406 1.00 125.13 245 LEU A O 1
ATOM 1838 N N . GLU A 1 248 ? -9.513 14.131 -19.923 1.00 117.92 246 GLU A N 1
ATOM 1839 C CA . GLU A 1 248 ? -9.724 14.938 -21.124 1.00 115.59 246 GLU A CA 1
ATOM 1840 C C . GLU A 1 248 ? -11.177 15.453 -21.238 1.00 115.01 246 GLU A C 1
ATOM 1841 O O . GLU A 1 248 ? -12.099 14.772 -20.768 1.00 111.73 246 GLU A O 1
ATOM 1843 N N . PRO A 1 249 ? -11.404 16.648 -21.850 1.00 111.38 247 PRO A N 1
ATOM 1844 C CA . PRO A 1 249 ? -12.782 17.151 -21.990 1.00 107.50 247 PRO A CA 1
ATOM 1845 C C . PRO A 1 249 ? -13.537 16.498 -23.150 1.00 106.11 247 PRO A C 1
ATOM 1846 O O . PRO A 1 249 ? -12.965 16.233 -24.214 1.00 105.02 247 PRO A O 1
ATOM 1850 N N . PHE A 1 250 ? -14.841 16.261 -22.937 1.00 99.29 248 PHE A N 1
ATOM 1851 C CA . PHE A 1 250 ? -15.746 15.626 -23.901 1.00 94.85 248 PHE A CA 1
ATOM 1852 C C . PHE A 1 250 ? -16.742 16.627 -24.491 1.00 97.56 248 PHE A C 1
ATOM 1853 O O . PHE A 1 250 ? -17.149 17.571 -23.810 1.00 98.89 248 PHE A O 1
ATOM 1861 N N . ALA A 1 251 ? -17.126 16.422 -25.755 1.00 92.02 249 ALA A N 1
ATOM 1862 C CA . ALA A 1 251 ? -18.110 17.259 -26.443 1.00 91.08 249 ALA A CA 1
ATOM 1863 C C . ALA A 1 251 ? -19.353 16.379 -26.717 1.00 91.59 249 ALA A C 1
ATOM 1864 O O . ALA A 1 251 ? -19.259 15.464 -27.543 1.00 89.53 249 ALA A O 1
ATOM 1866 N N . PRO A 1 252 ? -20.495 16.589 -25.987 1.00 86.54 250 PRO A N 1
ATOM 1867 C CA . PRO A 1 252 ? -21.683 15.725 -26.173 1.00 83.39 250 PRO A CA 1
ATOM 1868 C C . PRO A 1 252 ? -22.142 15.436 -27.604 1.00 83.97 250 PRO A C 1
ATOM 1869 O O . PRO A 1 252 ? -22.704 14.371 -27.843 1.00 81.76 250 PRO A O 1
ATOM 1873 N N . GLN A 1 253 ? -21.850 16.345 -28.555 1.00 80.84 251 GLN A N 1
ATOM 1874 C CA . GLN A 1 253 ? -22.144 16.190 -29.985 1.00 80.62 251 GLN A CA 1
ATOM 1875 C C . GLN A 1 253 ? -21.338 15.029 -30.603 1.00 83.03 251 GLN A C 1
ATOM 1876 O O . GLN A 1 253 ? -21.792 14.419 -31.570 1.00 82.18 251 GLN A O 1
ATOM 1882 N N . PHE A 1 254 ? -20.144 14.741 -30.044 1.00 79.15 252 PHE A N 1
ATOM 1883 C CA . PHE A 1 254 ? -19.214 13.716 -30.519 1.00 79.00 252 PHE A CA 1
ATOM 1884 C C . PHE A 1 254 ? -19.450 12.319 -29.928 1.00 82.48 252 PHE A C 1
ATOM 1885 O O . PHE A 1 254 ? -18.805 11.361 -30.367 1.00 82.45 252 PHE A O 1
ATOM 1893 N N . CYS A 1 255 ? -20.358 12.198 -28.938 1.00 78.72 253 CYS A N 1
ATOM 1894 C CA . CYS A 1 255 ? -20.632 10.938 -28.245 1.00 77.94 253 CYS A CA 1
ATOM 1895 C C . CYS A 1 255 ? -22.023 10.362 -28.537 1.00 77.33 253 CYS A C 1
ATOM 1896 O O . CYS A 1 255 ? -22.929 11.092 -28.956 1.00 74.79 253 CYS A O 1
ATOM 1899 N N . ASN A 1 256 ? -22.186 9.046 -28.266 1.00 72.37 254 ASN A N 1
ATOM 1900 C CA . ASN A 1 256 ? -23.447 8.311 -28.410 1.00 70.41 254 ASN A CA 1
ATOM 1901 C C . ASN A 1 256 ? -23.770 7.486 -27.187 1.00 72.16 254 ASN A C 1
ATOM 1902 O O . ASN A 1 256 ? -22.892 6.802 -26.662 1.00 72.01 254 ASN A O 1
ATOM 1907 N N . LEU A 1 257 ? -25.049 7.499 -26.776 1.00 67.41 255 LEU A N 1
ATOM 1908 C CA . LEU A 1 257 ? -25.549 6.717 -25.649 1.00 66.81 255 LEU A CA 1
ATOM 1909 C C . LEU A 1 257 ? -25.570 5.238 -25.991 1.00 69.03 255 LEU A C 1
ATOM 1910 O O . LEU A 1 257 ? -25.928 4.870 -27.107 1.00 66.97 255 LEU A O 1
ATOM 1915 N N . VAL A 1 258 ? -25.123 4.404 -25.047 1.00 67.14 256 VAL A N 1
ATOM 1916 C CA . VAL A 1 258 ? -25.080 2.945 -25.193 1.00 68.55 256 VAL A CA 1
ATOM 1917 C C . VAL A 1 258 ? -25.682 2.323 -23.935 1.00 74.81 256 VAL A C 1
ATOM 1918 O O . VAL A 1 258 ? -25.370 2.739 -22.823 1.00 74.94 256 VAL A O 1
ATOM 1922 N N . PHE A 1 259 ? -26.579 1.366 -24.114 1.00 74.56 257 PHE A N 1
ATOM 1923 C CA . PHE A 1 259 ? -27.229 0.697 -22.992 1.00 78.24 257 PHE A CA 1
ATOM 1924 C C . PHE A 1 259 ? -27.572 -0.746 -23.330 1.00 84.65 257 PHE A C 1
ATOM 1925 O O . PHE A 1 259 ? -27.583 -1.127 -24.504 1.00 81.50 257 PHE A O 1
ATOM 1933 N N . TYR A 1 260 ? -27.914 -1.528 -22.293 1.00 86.96 258 TYR A N 1
ATOM 1934 C CA . TYR A 1 260 ? -28.349 -2.911 -22.441 1.00 89.19 258 TYR A CA 1
ATOM 1935 C C . TYR A 1 260 ? -29.859 -2.931 -22.410 1.00 94.12 258 TYR A C 1
ATOM 1936 O O . TYR A 1 260 ? -30.465 -2.189 -21.629 1.00 95.04 258 TYR A O 1
ATOM 1945 N N . MET A 1 261 ? -30.467 -3.760 -23.283 1.00 90.83 259 MET A N 1
ATOM 1946 C CA . MET A 1 261 ? -31.920 -3.945 -23.395 1.00 92.46 259 MET A CA 1
ATOM 1947 C C . MET A 1 261 ? -32.516 -4.506 -22.105 1.00 103.30 259 MET A C 1
ATOM 1948 O O . MET A 1 261 ? -33.667 -4.207 -21.793 1.00 106.05 259 MET A O 1
ATOM 1953 N N . ASP A 1 262 ? -31.722 -5.307 -21.357 1.00 103.03 260 ASP A N 1
ATOM 1954 C CA . ASP A 1 262 ? -32.085 -5.930 -20.076 1.00 108.28 260 ASP A CA 1
ATOM 1955 C C . ASP A 1 262 ? -31.847 -4.999 -18.872 1.00 115.99 260 ASP A C 1
ATOM 1956 O O . ASP A 1 262 ? -32.243 -5.333 -17.750 1.00 120.58 260 ASP A O 1
ATOM 1961 N N . GLU A 1 263 ? -31.222 -3.827 -19.113 1.00 110.81 261 GLU A N 1
ATOM 1962 C CA . GLU A 1 263 ? -30.965 -2.796 -18.100 1.00 112.08 261 GLU A CA 1
ATOM 1963 C C . GLU A 1 263 ? -32.071 -1.729 -18.131 1.00 117.47 261 GLU A C 1
ATOM 1964 O O . GLU A 1 263 ? -32.124 -0.874 -17.245 1.00 119.04 261 GLU A O 1
ATOM 1966 N N . LEU A 1 264 ? -32.957 -1.793 -19.147 1.00 113.51 262 LEU A N 1
ATOM 1967 C CA . LEU A 1 264 ? -34.080 -0.872 -19.326 1.00 113.77 262 LEU A CA 1
ATOM 1968 C C . LEU A 1 264 ? -35.181 -1.147 -18.318 1.00 124.80 262 LEU A C 1
ATOM 1969 O O . LEU A 1 264 ? -35.372 -2.294 -17.901 1.00 127.99 262 LEU A O 1
ATOM 1974 N N . ASP A 1 265 ? -35.926 -0.105 -17.973 1.00 100.36 263 ASP A N 1
ATOM 1975 C CA . ASP A 1 265 ? -37.022 -0.229 -17.029 1.00 100.66 263 ASP A CA 1
ATOM 1976 C C . ASP A 1 265 ? -38.200 -0.954 -17.666 1.00 105.60 263 ASP A C 1
ATOM 1977 O O . ASP A 1 265 ? -38.341 -0.998 -18.885 1.00 107.06 263 ASP A O 1
ATOM 1979 N N . SER A 1 266 ? -39.068 -1.488 -16.822 1.00 101.32 264 SER A N 1
ATOM 1980 C CA . SER A 1 266 ? -40.227 -2.237 -17.278 1.00 102.55 264 SER A CA 1
ATOM 1981 C C . SER A 1 266 ? -41.183 -1.397 -18.122 1.00 108.35 264 SER A C 1
ATOM 1982 O O . SER A 1 266 ? -41.748 -1.885 -19.095 1.00 108.90 264 SER A O 1
ATOM 1985 N N . TYR A 1 267 ? -41.361 -0.135 -17.749 1.00 106.03 265 TYR A N 1
ATOM 1986 C CA . TYR A 1 267 ? -42.263 0.751 -18.472 1.00 108.77 265 TYR A CA 1
ATOM 1987 C C . TYR A 1 267 ? -41.826 0.937 -19.916 1.00 113.48 265 TYR A C 1
ATOM 1988 O O . TYR A 1 267 ? -42.656 0.944 -20.820 1.00 115.94 265 TYR A O 1
ATOM 1990 N N . ILE A 1 268 ? -40.525 1.093 -20.129 1.00 107.84 266 ILE A N 1
ATOM 1991 C CA . ILE A 1 268 ? -39.977 1.264 -21.469 1.00 108.71 266 ILE A CA 1
ATOM 1992 C C . ILE A 1 268 ? -40.213 0.025 -22.319 1.00 110.55 266 ILE A C 1
ATOM 1993 O O . ILE A 1 268 ? -40.553 0.107 -23.494 1.00 112.48 266 ILE A O 1
ATOM 1998 N N . LEU A 1 269 ? -40.040 -1.126 -21.686 1.00 103.44 267 LEU A N 1
ATOM 1999 C CA . LEU A 1 269 ? -40.177 -2.432 -22.319 1.00 102.59 267 LEU A CA 1
ATOM 2000 C C . LEU A 1 269 ? -41.568 -2.751 -22.854 1.00 108.48 267 LEU A C 1
ATOM 2001 O O . LEU A 1 269 ? -41.707 -3.468 -23.840 1.00 108.60 267 LEU A O 1
ATOM 2006 N N . LYS A 1 270 ? -42.594 -2.223 -22.202 1.00 106.60 268 LYS A N 1
ATOM 2007 C CA . LYS A 1 270 ? -43.969 -2.504 -22.593 1.00 109.61 268 LYS A CA 1
ATOM 2008 C C . LYS A 1 270 ? -44.299 -2.089 -24.027 1.00 117.75 268 LYS A C 1
ATOM 2009 O O . LYS A 1 270 ? -45.016 -2.803 -24.723 1.00 120.08 268 LYS A O 1
ATOM 2011 N N . GLU A 1 271 ? -43.788 -0.946 -24.469 1.00 115.08 269 GLU A N 1
ATOM 2012 C CA . GLU A 1 271 ? -44.064 -0.477 -25.826 1.00 118.95 269 GLU A CA 1
ATOM 2013 C C . GLU A 1 271 ? -43.323 -1.256 -26.910 1.00 122.40 269 GLU A C 1
ATOM 2014 O O . GLU A 1 271 ? -43.764 -1.314 -28.055 1.00 125.75 269 GLU A O 1
ATOM 2020 N N . LEU A 1 272 ? -42.201 -1.857 -26.538 1.00 115.09 270 LEU A N 1
ATOM 2021 C CA . LEU A 1 272 ? -41.370 -2.640 -27.461 1.00 114.19 270 LEU A CA 1
ATOM 2022 C C . LEU A 1 272 ? -41.991 -3.999 -27.804 1.00 117.83 270 LEU A C 1
ATOM 2023 O O . LEU A 1 272 ? -42.928 -4.439 -27.133 1.00 117.41 270 LEU A O 1
ATOM 2028 N N . GLN A 1 273 ? -41.453 -4.670 -28.844 1.00 114.73 271 GLN A N 1
ATOM 2029 C CA . GLN A 1 273 ? -41.891 -6.002 -29.276 1.00 115.24 271 GLN A CA 1
ATOM 2030 C C . GLN A 1 273 ? -41.507 -7.080 -28.233 1.00 114.16 271 GLN A C 1
ATOM 2031 O O . GLN A 1 273 ? -40.642 -6.843 -27.382 1.00 109.27 271 GLN A O 1
ATOM 2033 N N . SER A 1 274 ? -42.173 -8.251 -28.306 1.00 112.07 272 SER A N 1
ATOM 2034 C CA . SER A 1 274 ? -42.031 -9.416 -27.419 1.00 109.41 272 SER A CA 1
ATOM 2035 C C . SER A 1 274 ? -40.602 -9.891 -27.125 1.00 109.41 272 SER A C 1
ATOM 2036 O O . SER A 1 274 ? -40.341 -10.351 -26.013 1.00 106.11 272 SER A O 1
ATOM 2039 N N . TYR A 1 275 ? -39.699 -9.812 -28.122 1.00 106.67 273 TYR A N 1
ATOM 2040 C CA . TYR A 1 275 ? -38.299 -10.239 -28.024 1.00 104.20 273 TYR A CA 1
ATOM 2041 C C . TYR A 1 275 ? -37.491 -9.464 -26.973 1.00 103.45 273 TYR A C 1
ATOM 2042 O O . TYR A 1 275 ? -36.569 -10.031 -26.387 1.00 100.60 273 TYR A O 1
ATOM 2051 N N . TRP A 1 276 ? -37.884 -8.229 -26.690 1.00 99.30 274 TRP A N 1
ATOM 2052 C CA . TRP A 1 276 ? -37.183 -7.421 -25.702 1.00 95.75 274 TRP A CA 1
ATOM 2053 C C . TRP A 1 276 ? -37.756 -7.564 -24.292 1.00 95.92 274 TRP A C 1
ATOM 2054 O O . TRP A 1 276 ? -37.141 -7.133 -23.323 1.00 94.33 274 TRP A O 1
ATOM 2065 N N . ARG A 1 277 ? -38.946 -8.141 -24.185 1.00 90.82 275 ARG A N 1
ATOM 2066 C CA . ARG A 1 277 ? -39.586 -8.355 -22.889 1.00 88.11 275 ARG A CA 1
ATOM 2067 C C . ARG A 1 277 ? -39.726 -9.835 -22.531 1.00 89.32 275 ARG A C 1
ATOM 2068 O O . ARG A 1 277 ? -40.515 -10.206 -21.673 1.00 88.57 275 ARG A O 1
ATOM 2076 N N . LEU A 1 278 ? -38.963 -10.670 -23.220 1.00 84.87 276 LEU A N 1
ATOM 2077 C CA . LEU A 1 278 ? -38.957 -12.117 -23.027 1.00 84.50 276 LEU A CA 1
ATOM 2078 C C . LEU A 1 278 ? -38.831 -12.585 -21.574 1.00 82.84 276 LEU A C 1
ATOM 2079 O O . LEU A 1 278 ? -38.108 -11.995 -20.783 1.00 79.28 276 LEU A O 1
ATOM 2084 N N . SER A 1 279 ? -39.504 -13.685 -21.240 1.00 78.93 277 SER A N 1
ATOM 2085 C CA . SER A 1 279 ? -39.456 -14.258 -19.891 1.00 76.46 277 SER A CA 1
ATOM 2086 C C . SER A 1 279 ? -38.122 -14.993 -19.648 1.00 79.17 277 SER A C 1
ATOM 2087 O O . SER A 1 279 ? -37.399 -15.286 -20.603 1.00 79.96 277 SER A O 1
ATOM 2090 N N . ASN A 1 280 ? -37.795 -15.280 -18.378 1.00 73.94 278 ASN A N 1
ATOM 2091 C CA . ASN A 1 280 ? -36.567 -15.989 -18.026 1.00 72.79 278 ASN A CA 1
ATOM 2092 C C . ASN A 1 280 ? -36.504 -17.395 -18.635 1.00 78.36 278 ASN A C 1
ATOM 2093 O O . ASN A 1 280 ? -35.436 -17.798 -19.095 1.00 78.35 278 ASN A O 1
ATOM 2098 N N . GLU A 1 281 ? -37.652 -18.106 -18.688 1.00 76.69 279 GLU A N 1
ATOM 2099 C CA . GLU A 1 281 ? -37.785 -19.445 -19.294 1.00 79.60 279 GLU A CA 1
ATOM 2100 C C . GLU A 1 281 ? -37.459 -19.388 -20.796 1.00 86.06 279 GLU A C 1
ATOM 2101 O O . GLU A 1 281 ? -36.665 -20.197 -21.282 1.00 86.37 279 GLU A O 1
ATOM 2107 N N . ASN A 1 282 ? -38.042 -18.393 -21.511 1.00 82.87 280 ASN A N 1
ATOM 2108 C CA . ASN A 1 282 ? -37.817 -18.183 -22.940 1.00 84.12 280 ASN A CA 1
ATOM 2109 C C . ASN A 1 282 ? -36.403 -17.736 -23.261 1.00 84.64 280 ASN A C 1
ATOM 2110 O O . ASN A 1 282 ? -35.859 -18.145 -24.283 1.00 85.06 280 ASN A O 1
ATOM 2115 N N . LYS A 1 283 ? -35.791 -16.940 -22.369 1.00 79.30 281 LYS A N 1
ATOM 2116 C CA . LYS A 1 283 ? -34.396 -16.498 -22.490 1.00 77.94 281 LYS A CA 1
ATOM 2117 C C . LYS A 1 283 ? -33.505 -17.744 -22.353 1.00 80.19 281 LYS A C 1
ATOM 2118 O O . LYS A 1 283 ? -32.512 -17.878 -23.063 1.00 79.64 281 LYS A O 1
ATOM 2124 N N . GLY A 1 284 ? -33.919 -18.661 -21.485 1.00 76.73 282 GLY A N 1
ATOM 2125 C CA . GLY A 1 284 ? -33.234 -19.928 -21.258 1.00 77.11 282 GLY A CA 1
ATOM 2126 C C . GLY A 1 284 ? -33.166 -20.794 -22.495 1.00 82.29 282 GLY A C 1
ATOM 2127 O O . GLY A 1 284 ? -32.132 -21.403 -22.767 1.00 82.21 282 GLY A O 1
ATOM 2128 N N . LYS A 1 285 ? -34.259 -20.803 -23.276 1.00 81.24 283 LYS A N 1
ATOM 2129 C CA . LYS A 1 285 ? -34.382 -21.578 -24.514 1.00 84.13 283 LYS A CA 1
ATOM 2130 C C . LYS A 1 285 ? -33.414 -21.080 -25.590 1.00 86.96 283 LYS A C 1
ATOM 2131 O O . LYS A 1 285 ? -32.864 -21.892 -26.332 1.00 88.86 283 LYS A O 1
ATOM 2137 N N . ILE A 1 286 ? -33.166 -19.756 -25.626 1.00 81.10 284 ILE A N 1
ATOM 2138 C CA . ILE A 1 286 ? -32.206 -19.097 -26.519 1.00 80.63 284 ILE A CA 1
ATOM 2139 C C . ILE A 1 286 ? -30.778 -19.502 -26.099 1.00 80.25 284 ILE A C 1
ATOM 2140 O O . ILE A 1 286 ? -29.981 -19.863 -26.970 1.00 80.11 284 ILE A O 1
ATOM 2145 N N . ILE A 1 287 ? -30.464 -19.447 -24.770 1.00 74.14 285 ILE A N 1
ATOM 2146 C CA . ILE A 1 287 ? -29.140 -19.824 -24.236 1.00 72.97 285 ILE A CA 1
ATOM 2147 C C . ILE A 1 287 ? -28.830 -21.282 -24.595 1.00 77.74 285 ILE A C 1
ATOM 2148 O O . ILE A 1 287 ? -27.756 -21.558 -25.124 1.00 77.30 285 ILE A O 1
ATOM 2153 N N . ASN A 1 288 ? -29.807 -22.184 -24.374 1.00 76.84 286 ASN A N 1
ATOM 2154 C CA . ASN A 1 288 ? -29.742 -23.621 -24.701 1.00 80.05 286 ASN A CA 1
ATOM 2155 C C . ASN A 1 288 ? -29.408 -23.855 -26.183 1.00 87.81 286 ASN A C 1
ATOM 2156 O O . ASN A 1 288 ? -28.636 -24.762 -26.487 1.00 88.66 286 ASN A O 1
ATOM 2161 N N . GLU A 1 289 ? -29.928 -22.986 -27.090 1.00 85.64 287 GLU A N 1
ATOM 2162 C CA . GLU A 1 289 ? -29.638 -23.045 -28.529 1.00 88.16 287 GLU A CA 1
ATOM 2163 C C . GLU A 1 289 ? -28.173 -22.739 -28.863 1.00 91.35 287 GLU A C 1
ATOM 2164 O O . GLU A 1 289 ? -27.625 -23.354 -29.778 1.00 94.67 287 GLU A O 1
ATOM 2170 N N . ILE A 1 290 ? -27.540 -21.816 -28.114 1.00 83.69 288 ILE A N 1
ATOM 2171 C CA . ILE A 1 290 ? -26.125 -21.461 -28.276 1.00 82.55 288 ILE A CA 1
ATOM 2172 C C . ILE A 1 290 ? -25.274 -22.595 -27.691 1.00 87.37 288 ILE A C 1
ATOM 2173 O O . ILE A 1 290 ? -24.237 -22.935 -28.265 1.00 88.61 288 ILE A O 1
ATOM 2178 N N . ALA A 1 291 ? -25.734 -23.182 -26.558 1.00 83.23 289 ALA A N 1
ATOM 2179 C CA . ALA A 1 291 ? -25.096 -24.307 -25.868 1.00 83.83 289 ALA A CA 1
ATOM 2180 C C . ALA A 1 291 ? -25.030 -25.533 -26.761 1.00 92.72 289 ALA A C 1
ATOM 2181 O O . ALA A 1 291 ? -24.022 -26.237 -26.741 1.00 94.45 289 ALA A O 1
ATOM 2183 N N . LYS A 1 292 ? -26.107 -25.777 -27.549 1.00 91.43 290 LYS A N 1
ATOM 2184 C CA . LYS A 1 292 ? -26.249 -26.891 -28.486 1.00 95.02 290 LYS A CA 1
ATOM 2185 C C . LYS A 1 292 ? -25.245 -26.824 -29.635 1.00 99.36 290 LYS A C 1
ATOM 2186 O O . LYS A 1 292 ? -24.729 -27.862 -30.062 1.00 102.60 290 LYS A O 1
ATOM 2192 N N . LYS A 1 293 ? -24.959 -25.608 -30.120 1.00 92.35 291 LYS A N 1
ATOM 2193 C CA . LYS A 1 293 ? -24.020 -25.375 -31.211 1.00 93.26 291 LYS A CA 1
ATOM 2194 C C . LYS A 1 293 ? -22.573 -25.273 -30.711 1.00 94.35 291 LYS A C 1
ATOM 2195 O O . LYS A 1 293 ? -21.647 -25.243 -31.524 1.00 95.77 291 LYS A O 1
ATOM 2197 N N . LEU A 1 294 ? -22.378 -25.228 -29.375 1.00 87.14 292 LEU A N 1
ATOM 2198 C CA . LEU A 1 294 ? -21.058 -25.125 -28.761 1.00 85.03 292 LEU A CA 1
ATOM 2199 C C . LEU A 1 294 ? -20.500 -26.494 -28.345 1.00 90.88 292 LEU A C 1
ATOM 2200 O O . LEU A 1 294 ? -21.021 -27.132 -27.423 1.00 89.75 292 LEU A O 1
ATOM 2205 N N . ARG A 1 295 ? -19.454 -26.948 -29.073 1.00 90.21 293 ARG A N 1
ATOM 2206 C CA . ARG A 1 295 ? -18.768 -28.238 -28.897 1.00 92.25 293 ARG A CA 1
ATOM 2207 C C . ARG A 1 295 ? -18.072 -28.435 -27.542 1.00 95.12 293 ARG A C 1
ATOM 2208 O O . ARG A 1 295 ? -17.935 -29.578 -27.104 1.00 97.07 293 ARG A O 1
ATOM 2216 N N . PHE A 1 296 ? -17.626 -27.332 -26.892 1.00 88.51 294 PHE A N 1
ATOM 2217 C CA . PHE A 1 296 ? -16.896 -27.355 -25.622 1.00 86.32 294 PHE A CA 1
ATOM 2218 C C . PHE A 1 296 ? -17.721 -27.771 -24.410 1.00 88.65 294 PHE A C 1
ATOM 2219 O O . PHE A 1 296 ? -17.145 -28.200 -23.403 1.00 88.48 294 PHE A O 1
ATOM 2227 N N . ILE A 1 297 ? -19.060 -27.618 -24.486 1.00 82.83 295 ILE A N 1
ATOM 2228 C CA . ILE A 1 297 ? -19.962 -27.884 -23.360 1.00 80.34 295 ILE A CA 1
ATOM 2229 C C . ILE A 1 297 ? -21.079 -28.902 -23.635 1.00 88.25 295 ILE A C 1
ATOM 2230 O O . ILE A 1 297 ? -21.450 -29.129 -24.790 1.00 90.38 295 ILE A O 1
ATOM 2235 N N . ASP A 1 298 ? -21.650 -29.470 -22.554 1.00 84.44 296 ASP A N 1
ATOM 2236 C CA . ASP A 1 298 ? -22.822 -30.344 -22.614 1.00 85.51 296 ASP A CA 1
ATOM 2237 C C . ASP A 1 298 ? -24.018 -29.395 -22.788 1.00 88.83 296 ASP A C 1
ATOM 2238 O O . ASP A 1 298 ? -23.970 -28.239 -22.337 1.00 85.63 296 ASP A O 1
ATOM 2243 N N . ASN A 1 299 ? -25.062 -29.861 -23.476 1.00 88.03 297 ASN A N 1
ATOM 2244 C CA . ASN A 1 299 ? -26.240 -29.069 -23.834 1.00 87.17 297 ASN A CA 1
ATOM 2245 C C . ASN A 1 299 ? -27.266 -28.790 -22.722 1.00 89.68 297 ASN A C 1
ATOM 2246 O O . ASN A 1 299 ? -27.995 -27.801 -22.808 1.00 86.32 297 ASN A O 1
ATOM 2251 N N . THR A 1 300 ? -27.323 -29.654 -21.694 1.00 88.71 298 THR A N 1
ATOM 2252 C CA . THR A 1 300 ? -28.265 -29.541 -20.574 1.00 87.46 298 THR A CA 1
ATOM 2253 C C . THR A 1 300 ? -27.877 -28.406 -19.591 1.00 88.36 298 THR A C 1
ATOM 2254 O O . THR A 1 300 ? -26.739 -28.397 -19.113 1.00 87.44 298 THR A O 1
ATOM 2258 N N . PRO A 1 301 ? -28.790 -27.463 -19.242 1.00 82.65 299 PRO A N 1
ATOM 2259 C CA . PRO A 1 301 ? -28.418 -26.434 -18.252 1.00 80.02 299 PRO A CA 1
ATOM 2260 C C . PRO A 1 301 ? -28.367 -27.026 -16.839 1.00 85.29 299 PRO A C 1
ATOM 2261 O O . PRO A 1 301 ? -29.032 -28.027 -16.579 1.00 87.55 299 PRO A O 1
ATOM 2265 N N . LYS A 1 302 ? -27.530 -26.464 -15.956 1.00 80.76 300 LYS A N 1
ATOM 2266 C CA . LYS A 1 302 ? -27.389 -26.971 -14.591 1.00 81.09 300 LYS A CA 1
ATOM 2267 C C . LYS A 1 302 ? -28.666 -26.786 -13.766 1.00 84.41 300 LYS A C 1
ATOM 2268 O O . LYS A 1 302 ? -29.234 -25.696 -13.716 1.00 81.98 300 LYS A O 1
ATOM 2274 N N . GLU A 1 303 ? -29.114 -27.867 -13.131 1.00 82.23 301 GLU A N 1
ATOM 2275 C CA . GLU A 1 303 ? -30.270 -27.802 -12.251 1.00 81.08 301 GLU A CA 1
ATOM 2276 C C . GLU A 1 303 ? -29.734 -27.546 -10.848 1.00 81.20 301 GLU A C 1
ATOM 2277 O O . GLU A 1 303 ? -28.815 -28.234 -10.397 1.00 81.80 301 GLU A O 1
ATOM 2283 N N . LEU A 1 304 ? -30.282 -26.534 -10.183 1.00 73.99 302 LEU A N 1
ATOM 2284 C CA . LEU A 1 304 ? -29.835 -26.109 -8.869 1.00 72.74 302 LEU A CA 1
ATOM 2285 C C . LEU A 1 304 ? -30.976 -26.019 -7.862 1.00 76.63 302 LEU A C 1
ATOM 2286 O O . LEU A 1 304 ? -32.068 -25.577 -8.220 1.00 76.04 302 LEU A O 1
ATOM 2291 N N . GLU A 1 305 ? -30.697 -26.389 -6.592 1.00 73.32 303 GLU A N 1
ATOM 2292 C CA . GLU A 1 305 ? -31.642 -26.319 -5.475 1.00 73.09 303 GLU A CA 1
ATOM 2293 C C . GLU A 1 305 ? -31.613 -24.904 -4.870 1.00 74.71 303 GLU A C 1
ATOM 2294 O O . GLU A 1 305 ? -30.540 -24.386 -4.558 1.00 72.38 303 GLU A O 1
ATOM 2300 N N . PHE A 1 306 ? -32.797 -24.288 -4.711 1.00 72.06 304 PHE A N 1
ATOM 2301 C CA . PHE A 1 306 ? -32.961 -22.928 -4.194 1.00 69.95 304 PHE A CA 1
ATOM 2302 C C . PHE A 1 306 ? -33.768 -22.882 -2.901 1.00 75.99 304 PHE A C 1
ATOM 2303 O O . PHE A 1 306 ? -34.834 -23.493 -2.813 1.00 77.28 304 PHE A O 1
ATOM 2311 N N . MET A 1 307 ? -33.281 -22.114 -1.919 1.00 72.98 305 MET A N 1
ATOM 2312 C CA . MET A 1 307 ? -34.005 -21.854 -0.679 1.00 73.80 305 MET A CA 1
ATOM 2313 C C . MET A 1 307 ? -35.044 -20.754 -1.021 1.00 76.88 305 MET A C 1
ATOM 2314 O O . MET A 1 307 ? -34.847 -19.984 -1.972 1.00 75.00 305 MET A O 1
ATOM 2319 N N . LYS A 1 308 ? -36.124 -20.670 -0.240 1.00 74.13 306 LYS A N 1
ATOM 2320 C CA . LYS A 1 308 ? -37.116 -19.614 -0.409 1.00 72.81 306 LYS A CA 1
ATOM 2321 C C . LYS A 1 308 ? -37.002 -18.714 0.817 1.00 76.12 306 LYS A C 1
ATOM 2322 O O . LYS A 1 308 ? -36.924 -19.221 1.936 1.00 78.21 306 LYS A O 1
ATOM 2328 N N . PHE A 1 309 ? -36.914 -17.393 0.616 1.00 69.51 307 PHE A N 1
ATOM 2329 C CA . PHE A 1 309 ? -36.770 -16.474 1.736 1.00 68.76 307 PHE A CA 1
ATOM 2330 C C . PHE A 1 309 ? -38.068 -16.298 2.510 1.00 72.76 307 PHE A C 1
ATOM 2331 O O . PHE A 1 309 ? -39.151 -16.402 1.939 1.00 72.44 307 PHE A O 1
ATOM 2339 N N . ASN A 1 310 ? -37.963 -16.031 3.813 1.00 69.82 308 ASN A N 1
ATOM 2340 C CA . ASN A 1 310 ? -39.149 -15.781 4.628 1.00 70.93 308 ASN A CA 1
ATOM 2341 C C . ASN A 1 310 ? -39.642 -14.377 4.368 1.00 73.84 308 ASN A C 1
ATOM 2342 O O . ASN A 1 310 ? -38.831 -13.475 4.123 1.00 72.50 308 ASN A O 1
ATOM 2347 N N . ASN A 1 311 ? -40.961 -14.185 4.403 1.00 91.55 309 ASN A N 1
ATOM 2348 C CA . ASN A 1 311 ? -41.567 -12.877 4.195 1.00 88.69 309 ASN A CA 1
ATOM 2349 C C . ASN A 1 311 ? -41.513 -12.160 5.541 1.00 92.12 309 ASN A C 1
ATOM 2350 O O . ASN A 1 311 ? -42.465 -12.202 6.322 1.00 93.77 309 ASN A O 1
ATOM 2355 N N . THR A 1 312 ? -40.347 -11.585 5.846 1.00 87.29 310 THR A N 1
ATOM 2356 C CA . THR A 1 312 ? -40.060 -10.929 7.118 1.00 85.99 310 THR A CA 1
ATOM 2357 C C . THR A 1 312 ? -41.055 -9.811 7.429 1.00 87.03 310 THR A C 1
ATOM 2358 O O . THR A 1 312 ? -41.346 -8.998 6.557 1.00 83.22 310 THR A O 1
ATOM 2362 N N . PRO A 1 313 ? -41.674 -9.813 8.626 1.00 86.04 311 PRO A N 1
ATOM 2363 C CA . PRO A 1 313 ? -42.629 -8.748 8.925 1.00 84.23 311 PRO A CA 1
ATOM 2364 C C . PRO A 1 313 ? -41.920 -7.439 9.246 1.00 83.85 311 PRO A C 1
ATOM 2365 O O . PRO A 1 313 ? -40.715 -7.410 9.523 1.00 82.42 311 PRO A O 1
ATOM 2369 N N . LEU A 1 314 ? -42.683 -6.352 9.154 1.00 77.89 312 LEU A N 1
ATOM 2370 C CA . LEU A 1 314 ? -42.238 -5.006 9.432 1.00 75.53 312 LEU A CA 1
ATOM 2371 C C . LEU A 1 314 ? -42.986 -4.527 10.656 1.00 79.31 312 LEU A C 1
ATOM 2372 O O . LEU A 1 314 ? -44.085 -5.011 10.946 1.00 80.67 312 LEU A O 1
ATOM 2377 N N . LEU A 1 315 ? -42.379 -3.596 11.394 1.00 74.20 313 LEU A N 1
ATOM 2378 C CA . LEU A 1 315 ? -43.001 -3.009 12.570 1.00 74.51 313 LEU A CA 1
ATOM 2379 C C . LEU A 1 315 ? -43.300 -1.542 12.316 1.00 77.39 313 LEU A C 1
ATOM 2380 O O . LEU A 1 315 ? -42.498 -0.834 11.713 1.00 75.81 313 LEU A O 1
ATOM 2385 N N . VAL A 1 316 ? -44.463 -1.102 12.771 1.00 76.28 314 VAL A N 1
ATOM 2386 C CA . VAL A 1 316 ? -44.994 0.261 12.684 1.00 75.94 314 VAL A CA 1
ATOM 2387 C C . VAL A 1 316 ? -45.683 0.535 14.012 1.00 83.58 314 VAL A C 1
ATOM 2388 O O . VAL A 1 316 ? -45.927 -0.410 14.767 1.00 85.52 314 VAL A O 1
ATOM 2392 N N . LYS A 1 317 ? -46.032 1.796 14.295 1.00 80.90 315 LYS A N 1
ATOM 2393 C CA . LYS A 1 317 ? -46.775 2.079 15.521 1.00 84.51 315 LYS A CA 1
ATOM 2394 C C . LYS A 1 317 ? -48.277 2.077 15.216 1.00 90.84 315 LYS A C 1
ATOM 2395 O O . LYS A 1 317 ? -48.669 2.277 14.064 1.00 87.77 315 LYS A O 1
ATOM 2401 N N . ASP A 1 318 ? -49.111 1.789 16.236 1.00 92.49 316 ASP A N 1
ATOM 2402 C CA . ASP A 1 318 ? -50.572 1.820 16.129 1.00 94.65 316 ASP A CA 1
ATOM 2403 C C . ASP A 1 318 ? -51.045 3.189 16.636 1.00 101.17 316 ASP A C 1
ATOM 2404 O O . ASP A 1 318 ? -50.207 4.047 16.906 1.00 100.53 316 ASP A O 1
ATOM 2409 N N . VAL A 1 319 ? -52.359 3.399 16.795 1.00 101.53 317 VAL A N 1
ATOM 2410 C CA . VAL A 1 319 ? -52.861 4.690 17.272 1.00 104.43 317 VAL A CA 1
ATOM 2411 C C . VAL A 1 319 ? -52.423 5.074 18.721 1.00 112.07 317 VAL A C 1
ATOM 2412 O O . VAL A 1 319 ? -52.393 6.261 19.059 1.00 113.77 317 VAL A O 1
ATOM 2416 N N . ASN A 1 320 ? -52.024 4.068 19.533 1.00 109.42 318 ASN A N 1
ATOM 2417 C CA . ASN A 1 320 ? -51.537 4.232 20.909 1.00 112.93 318 ASN A CA 1
ATOM 2418 C C . ASN A 1 320 ? -49.992 4.203 20.965 1.00 115.16 318 ASN A C 1
ATOM 2419 O O . ASN A 1 320 ? -49.409 4.069 22.049 1.00 117.49 318 ASN A O 1
ATOM 2421 N N . LYS A 1 321 ? -49.342 4.346 19.787 1.00 106.88 319 LYS A N 1
ATOM 2422 C CA . LYS A 1 321 ? -47.887 4.341 19.589 1.00 103.80 319 LYS A CA 1
ATOM 2423 C C . LYS A 1 321 ? -47.191 3.041 20.062 1.00 107.40 319 LYS A C 1
ATOM 2424 O O . LYS A 1 321 ? -46.025 3.074 20.474 1.00 106.00 319 LYS A O 1
ATOM 2426 N N . ASN A 1 322 ? -47.910 1.892 19.966 1.00 104.10 320 ASN A N 1
ATOM 2427 C CA . ASN A 1 322 ? -47.393 0.569 20.329 1.00 103.67 320 ASN A CA 1
ATOM 2428 C C . ASN A 1 322 ? -47.030 -0.249 19.066 1.00 102.91 320 ASN A C 1
ATOM 2429 O O . ASN A 1 322 ? -47.802 -0.234 18.102 1.00 101.14 320 ASN A O 1
ATOM 2431 N N . PRO A 1 323 ? -45.868 -0.952 19.040 1.00 96.83 321 PRO A N 1
ATOM 2432 C CA . PRO A 1 323 ? -45.480 -1.709 17.832 1.00 93.27 321 PRO A CA 1
ATOM 2433 C C . PRO A 1 323 ? -46.462 -2.795 17.385 1.00 98.13 321 PRO A C 1
ATOM 2434 O O . PRO A 1 323 ? -47.011 -3.504 18.223 1.00 100.19 321 PRO A O 1
ATOM 2438 N N . THR A 1 324 ? -46.671 -2.914 16.055 1.00 93.18 322 THR A N 1
ATOM 2439 C CA . THR A 1 324 ? -47.580 -3.877 15.419 1.00 93.32 322 THR A CA 1
ATOM 2440 C C . THR A 1 324 ? -46.955 -4.497 14.173 1.00 93.66 322 THR A C 1
ATOM 2441 O O . THR A 1 324 ? -46.335 -3.786 13.380 1.00 89.91 322 THR A O 1
ATOM 2445 N N . LYS A 1 325 ? -47.158 -5.817 13.987 1.00 91.78 323 LYS A N 1
ATOM 2446 C CA . LYS A 1 325 ? -46.642 -6.575 12.846 1.00 89.96 323 LYS A CA 1
ATOM 2447 C C . LYS A 1 325 ? -47.437 -6.320 11.571 1.00 93.73 323 LYS A C 1
ATOM 2448 O O . LYS A 1 325 ? -48.663 -6.447 11.551 1.00 95.57 323 LYS A O 1
ATOM 2454 N N . ILE A 1 326 ? -46.711 -5.948 10.514 1.00 87.68 324 ILE A N 1
ATOM 2455 C CA . ILE A 1 326 ? -47.194 -5.676 9.167 1.00 86.33 324 ILE A CA 1
ATOM 2456 C C . ILE A 1 326 ? -46.310 -6.512 8.237 1.00 89.64 324 ILE A C 1
ATOM 2457 O O . ILE A 1 326 ? -45.126 -6.670 8.525 1.00 89.68 324 ILE A O 1
ATOM 2462 N N . TYR A 1 327 ? -46.879 -7.118 7.189 1.00 86.06 325 TYR A N 1
ATOM 2463 C CA . TYR A 1 327 ? -46.091 -7.962 6.282 1.00 85.76 325 TYR A CA 1
ATOM 2464 C C . TYR A 1 327 ? -45.772 -7.283 4.963 1.00 85.62 325 TYR A C 1
ATOM 2465 O O . TYR A 1 327 ? -44.869 -7.718 4.246 1.00 85.35 325 TYR A O 1
ATOM 2474 N N . SER A 1 328 ? -46.510 -6.214 4.642 1.00 79.71 326 SER A N 1
ATOM 2475 C CA . SER A 1 328 ? -46.323 -5.438 3.418 1.00 77.52 326 SER A CA 1
ATOM 2476 C C . SER A 1 328 ? -46.672 -3.967 3.662 1.00 77.55 326 SER A C 1
ATOM 2477 O O . SER A 1 328 ? -47.459 -3.673 4.556 1.00 78.96 326 SER A O 1
ATOM 2480 N N . THR A 1 329 ? -46.095 -3.048 2.877 1.00 71.20 327 THR A N 1
ATOM 2481 C CA . THR A 1 329 ? -46.390 -1.610 3.008 1.00 69.60 327 THR A CA 1
ATOM 2482 C C . THR A 1 329 ? -47.636 -1.224 2.170 1.00 74.91 327 THR A C 1
ATOM 2483 O O . THR A 1 329 ? -48.081 -0.070 2.211 1.00 73.90 327 THR A O 1
ATOM 2487 N N . ASN A 1 330 ? -48.220 -2.214 1.445 1.00 72.55 328 ASN A N 1
ATOM 2488 C CA . ASN A 1 330 ? -49.400 -2.051 0.588 1.00 73.84 328 ASN A CA 1
ATOM 2489 C C . ASN A 1 330 ? -50.665 -1.609 1.341 1.00 79.03 328 ASN A C 1
ATOM 2490 O O . ASN A 1 330 ? -51.659 -1.236 0.706 1.00 79.33 328 ASN A O 1
ATOM 2495 N N . THR A 1 331 ? -50.608 -1.645 2.693 1.00 76.06 329 THR A N 1
ATOM 2496 C CA . THR A 1 331 ? -51.693 -1.254 3.598 1.00 77.59 329 THR A CA 1
ATOM 2497 C C . THR A 1 331 ? -51.260 -0.171 4.611 1.00 80.95 329 THR A C 1
ATOM 2498 O O . THR A 1 331 ? -51.964 0.047 5.598 1.00 82.00 329 THR A O 1
ATOM 2502 N N . LEU A 1 332 ? -50.116 0.508 4.372 1.00 75.26 330 LEU A N 1
ATOM 2503 C CA . LEU A 1 332 ? -49.623 1.543 5.286 1.00 74.43 330 LEU A CA 1
ATOM 2504 C C . LEU A 1 332 ? -50.547 2.768 5.382 1.00 79.41 330 LEU A C 1
ATOM 2505 O O . LEU A 1 332 ? -50.732 3.312 6.475 1.00 78.74 330 LEU A O 1
ATOM 2510 N N . PHE A 1 333 ? -51.124 3.186 4.237 1.00 77.21 331 PHE A N 1
ATOM 2511 C CA . PHE A 1 333 ? -52.018 4.343 4.140 1.00 78.70 331 PHE A CA 1
ATOM 2512 C C . PHE A 1 333 ? -53.390 3.975 3.571 1.00 85.60 331 PHE A C 1
ATOM 2513 O O . PHE A 1 333 ? -54.022 4.797 2.907 1.00 87.42 331 PHE A O 1
ATOM 2521 N N . THR A 1 334 ? -53.865 2.753 3.847 1.00 83.29 332 THR A N 1
ATOM 2522 C CA . THR A 1 334 ? -55.186 2.307 3.402 1.00 86.98 332 THR A CA 1
ATOM 2523 C C . THR A 1 334 ? -56.310 3.047 4.157 1.00 93.75 332 THR A C 1
ATOM 2524 O O . THR A 1 334 ? -57.408 3.212 3.621 1.00 94.62 332 THR A O 1
ATOM 2528 N N . TRP A 1 335 ? -55.981 3.565 5.366 1.00 91.48 333 TRP A N 1
ATOM 2529 C CA . TRP A 1 335 ? -56.836 4.361 6.246 1.00 94.64 333 TRP A CA 1
ATOM 2530 C C . TRP A 1 335 ? -57.159 5.757 5.675 1.00 101.09 333 TRP A C 1
ATOM 2531 O O . TRP A 1 335 ? -58.012 6.463 6.224 1.00 104.93 333 TRP A O 1
ATOM 2542 N N . ILE A 1 336 ? -56.493 6.143 4.569 1.00 95.10 334 ILE A N 1
ATOM 2543 C CA . ILE A 1 336 ? -56.733 7.412 3.871 1.00 95.57 334 ILE A CA 1
ATOM 2544 C C . ILE A 1 336 ? -58.122 7.351 3.221 1.00 103.46 334 ILE A C 1
ATOM 2545 O O . ILE A 1 336 ? -58.880 8.308 3.332 1.00 107.09 334 ILE A O 1
ATOM 2550 N N . TYR A 1 337 ? -58.462 6.213 2.591 1.00 100.74 335 TYR A N 1
ATOM 2551 C CA . TYR A 1 337 ? -59.760 6.000 1.942 1.00 104.59 335 TYR A CA 1
ATOM 2552 C C . TYR A 1 337 ? -60.699 5.219 2.867 1.00 110.34 335 TYR A C 1
ATOM 2553 O O . TYR A 1 337 ? -61.748 5.740 3.239 1.00 114.08 335 TYR A O 1
ATOM 2562 N N . ASN A 1 338 ? -60.298 3.996 3.269 1.00 104.82 336 ASN A N 1
ATOM 2563 C CA . ASN A 1 338 ? -61.063 3.091 4.129 1.00 106.42 336 ASN A CA 1
ATOM 2564 C C . ASN A 1 338 ? -61.096 3.554 5.600 1.00 111.17 336 ASN A C 1
ATOM 2565 O O . ASN A 1 338 ? -60.059 3.612 6.258 1.00 109.70 336 ASN A O 1
ATOM 2570 N N . GLN A 1 339 ? -62.302 3.859 6.105 1.00 110.31 337 GLN A N 1
ATOM 2571 C CA . GLN A 1 339 ? -62.571 4.319 7.476 1.00 111.88 337 GLN A CA 1
ATOM 2572 C C . GLN A 1 339 ? -62.401 3.216 8.532 1.00 113.63 337 GLN A C 1
ATOM 2573 O O . GLN A 1 339 ? -62.217 3.523 9.712 1.00 113.82 337 GLN A O 1
ATOM 2575 N N . ASN A 1 340 ? -62.489 1.941 8.108 1.00 108.08 338 ASN A N 1
ATOM 2576 C CA . ASN A 1 340 ? -62.357 0.768 8.973 1.00 107.24 338 ASN A CA 1
ATOM 2577 C C . ASN A 1 340 ? -60.940 0.183 8.974 1.00 106.21 338 ASN A C 1
ATOM 2578 O O . ASN A 1 340 ? -60.626 -0.652 9.831 1.00 105.34 338 ASN A O 1
ATOM 2583 N N . ALA A 1 341 ? -60.085 0.634 8.028 1.00 99.12 339 ALA A N 1
ATOM 2584 C CA . ALA A 1 341 ? -58.689 0.199 7.902 1.00 95.33 339 ALA A CA 1
ATOM 2585 C C . ALA A 1 341 ? -57.876 0.683 9.102 1.00 98.10 339 ALA A C 1
ATOM 2586 O O . ALA A 1 341 ? -58.073 1.815 9.561 1.00 99.53 339 ALA A O 1
ATOM 2588 N N . LYS A 1 342 ? -56.990 -0.190 9.626 1.00 91.81 340 LYS A N 1
ATOM 2589 C CA . LYS A 1 342 ? -56.145 0.102 10.784 1.00 90.75 340 LYS A CA 1
ATOM 2590 C C . LYS A 1 342 ? -55.188 1.268 10.507 1.00 91.03 340 LYS A C 1
ATOM 2591 O O . LYS A 1 342 ? -54.497 1.259 9.485 1.00 88.07 340 LYS A O 1
ATOM 2597 N N . ILE A 1 343 ? -55.186 2.282 11.404 1.00 88.24 341 ILE A N 1
ATOM 2598 C CA . ILE A 1 343 ? -54.312 3.464 11.320 1.00 86.47 341 ILE A CA 1
ATOM 2599 C C . ILE A 1 343 ? -52.920 3.103 11.847 1.00 88.19 341 ILE A C 1
ATOM 2600 O O . ILE A 1 343 ? -52.797 2.634 12.979 1.00 88.61 341 ILE A O 1
ATOM 2605 N N . TYR A 1 344 ? -51.883 3.343 11.021 1.00 82.59 342 TYR A N 1
ATOM 2606 C CA . TYR A 1 344 ? -50.478 3.083 11.329 1.00 80.32 342 TYR A CA 1
ATOM 2607 C C . TYR A 1 344 ? -49.689 4.382 11.457 1.00 86.18 342 TYR A C 1
ATOM 2608 O O . TYR A 1 344 ? -49.780 5.255 10.582 1.00 85.93 342 TYR A O 1
ATOM 2617 N N . LEU A 1 345 ? -48.905 4.500 12.548 1.00 83.15 343 LEU A N 1
ATOM 2618 C CA . LEU A 1 345 ? -48.094 5.682 12.854 1.00 82.56 343 LEU A CA 1
ATOM 2619 C C . LEU A 1 345 ? -46.573 5.434 12.753 1.00 84.46 343 LEU A C 1
ATOM 2620 O O . LEU A 1 345 ? -46.125 4.293 12.938 1.00 83.19 343 LEU A O 1
ATOM 2625 N N . PRO A 1 346 ? -45.763 6.470 12.409 1.00 80.26 344 PRO A N 1
ATOM 2626 C CA . PRO A 1 346 ? -44.319 6.247 12.240 1.00 77.34 344 PRO A CA 1
ATOM 2627 C C . PRO A 1 346 ? -43.534 6.040 13.526 1.00 81.72 344 PRO A C 1
ATOM 2628 O O . PRO A 1 346 ? -43.920 6.547 14.574 1.00 85.27 344 PRO A O 1
ATOM 2632 N N . TYR A 1 347 ? -42.422 5.301 13.428 1.00 75.99 345 TYR A N 1
ATOM 2633 C CA . TYR A 1 347 ? -41.501 5.026 14.534 1.00 76.73 345 TYR A CA 1
ATOM 2634 C C . TYR A 1 347 ? -40.760 6.279 14.977 1.00 81.14 345 TYR A C 1
ATOM 2635 O O . TYR A 1 347 ? -40.551 6.453 16.175 1.00 83.81 345 TYR A O 1
ATOM 2644 N N . ASP A 1 348 ? -40.342 7.133 14.017 1.00 79.12 346 ASP A N 1
ATOM 2645 C CA . ASP A 1 348 ? -39.625 8.380 14.292 1.00 80.69 346 ASP A CA 1
ATOM 2646 C C . ASP A 1 348 ? -39.748 9.382 13.148 1.00 82.31 346 ASP A C 1
ATOM 2647 O O . ASP A 1 348 ? -39.664 9.008 11.980 1.00 79.62 346 ASP A O 1
ATOM 2652 N N . VAL A 1 349 ? -39.933 10.659 13.500 1.00 80.77 347 VAL A N 1
ATOM 2653 C CA . VAL A 1 349 ? -40.020 11.801 12.586 1.00 79.47 347 VAL A CA 1
ATOM 2654 C C . VAL A 1 349 ? -38.847 12.742 12.974 1.00 86.29 347 VAL A C 1
ATOM 2655 O O . VAL A 1 349 ? -38.698 13.028 14.169 1.00 90.53 347 VAL A O 1
ATOM 2659 N N . PRO A 1 350 ? -37.988 13.209 12.026 1.00 80.09 348 PRO A N 1
ATOM 2660 C CA . PRO A 1 350 ? -36.870 14.090 12.425 1.00 81.94 348 PRO A CA 1
ATOM 2661 C C . PRO A 1 350 ? -37.337 15.373 13.107 1.00 91.84 348 PRO A C 1
ATOM 2662 O O . PRO A 1 350 ? -38.397 15.890 12.750 1.00 92.08 348 PRO A O 1
ATOM 2666 N N . GLU A 1 351 ? -36.557 15.865 14.102 1.00 93.45 349 GLU A N 1
ATOM 2667 C CA . GLU A 1 351 ? -36.843 17.073 14.888 1.00 98.86 349 GLU A CA 1
ATOM 2668 C C . GLU A 1 351 ? -37.054 18.332 14.027 1.00 104.92 349 GLU A C 1
ATOM 2669 O O . GLU A 1 351 ? -37.849 19.200 14.400 1.00 108.08 349 GLU A O 1
ATOM 2671 N N . ILE A 1 352 ? -36.364 18.407 12.868 1.00 99.18 350 ILE A N 1
ATOM 2672 C CA . ILE A 1 352 ? -36.436 19.506 11.901 1.00 99.36 350 ILE A CA 1
ATOM 2673 C C . ILE A 1 352 ? -37.840 19.683 11.279 1.00 102.40 350 ILE A C 1
ATOM 2674 O O . ILE A 1 352 ? -38.187 20.802 10.893 1.00 103.93 350 ILE A O 1
ATOM 2676 N N . ILE A 1 353 ? -38.627 18.581 11.168 1.00 96.05 351 ILE A N 1
ATOM 2677 C CA . ILE A 1 353 ? -39.986 18.559 10.600 1.00 95.05 351 ILE A CA 1
ATOM 2678 C C . ILE A 1 353 ? -41.081 17.972 11.538 1.00 100.38 351 ILE A C 1
ATOM 2679 O O . ILE A 1 353 ? -42.229 17.807 11.105 1.00 98.36 351 ILE A O 1
ATOM 2684 N N . ARG A 1 354 ? -40.733 17.699 12.822 1.00 99.67 352 ARG A N 1
ATOM 2685 C CA . ARG A 1 354 ? -41.644 17.144 13.834 1.00 101.93 352 ARG A CA 1
ATOM 2686 C C . ARG A 1 354 ? -42.844 18.081 14.093 1.00 109.54 352 ARG A C 1
ATOM 2687 O O . ARG A 1 354 ? -42.650 19.222 14.518 1.00 112.11 352 ARG A O 1
ATOM 2695 N N . ASN A 1 355 ? -44.075 17.581 13.814 1.00 105.79 353 ASN A N 1
ATOM 2696 C CA . ASN A 1 355 ? -45.371 18.277 13.919 1.00 108.69 353 ASN A CA 1
ATOM 2697 C C . ASN A 1 355 ? -45.365 19.736 13.447 1.00 114.41 353 ASN A C 1
ATOM 2698 O O . ASN A 1 355 ?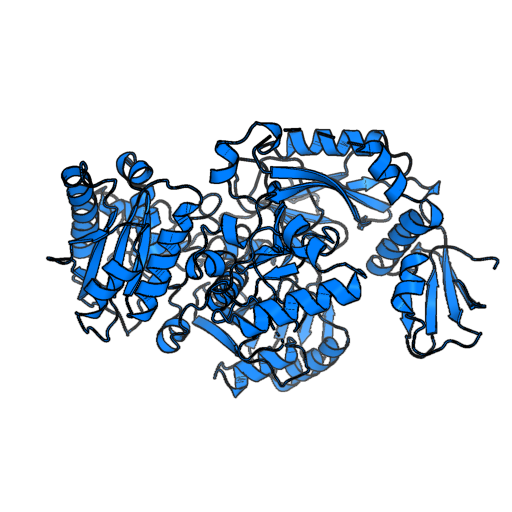 -45.705 20.651 14.197 1.00 119.21 353 ASN A O 1
ATOM 2703 N N . LYS A 1 356 ? -44.929 19.932 12.191 1.00 107.38 354 LYS A N 1
ATOM 2704 C CA . LYS A 1 356 ? -44.815 21.236 11.540 1.00 108.59 354 LYS A CA 1
ATOM 2705 C C . LYS A 1 356 ? -45.726 21.349 10.322 1.00 111.98 354 LYS A C 1
ATOM 2706 O O . LYS A 1 356 ? -45.970 20.358 9.639 1.00 107.39 354 LYS A O 1
ATOM 2712 N N . ASN A 1 357 ? -46.239 22.562 10.061 1.00 113.39 355 ASN A N 1
ATOM 2713 C CA . ASN A 1 357 ? -47.101 22.836 8.917 1.00 112.34 355 ASN A CA 1
ATOM 2714 C C . ASN A 1 357 ? -46.191 23.192 7.745 1.00 112.90 355 ASN A C 1
ATOM 2715 O O . ASN A 1 357 ? -45.712 24.323 7.647 1.00 114.87 355 ASN A O 1
ATOM 2720 N N . LEU A 1 358 ? -45.895 22.197 6.895 1.00 105.05 356 LEU A N 1
ATOM 2721 C CA . LEU A 1 358 ? -45.015 22.369 5.743 1.00 101.87 356 LEU A CA 1
ATOM 2722 C C . LEU A 1 358 ? -45.705 23.130 4.621 1.00 106.66 356 LEU A C 1
ATOM 2723 O O . LEU A 1 358 ? -46.781 22.727 4.171 1.00 105.59 356 LEU A O 1
ATOM 2728 N N . LEU A 1 359 ? -45.085 24.248 4.192 1.00 105.37 357 LEU A N 1
ATOM 2729 C CA . LEU A 1 359 ? -45.540 25.105 3.093 1.00 106.70 357 LEU A CA 1
ATOM 2730 C C . LEU A 1 359 ? -45.454 24.245 1.821 1.00 105.65 357 LEU A C 1
ATOM 2731 O O . LEU A 1 359 ? -44.361 23.988 1.312 1.00 101.58 357 LEU A O 1
ATOM 2736 N N . THR A 1 360 ? -46.602 23.722 1.372 1.00 101.45 358 THR A N 1
ATOM 2737 C CA . THR A 1 360 ? -46.670 22.828 0.213 1.00 96.78 358 THR A CA 1
ATOM 2738 C C . THR A 1 360 ? -47.086 23.568 -1.060 1.00 100.85 358 THR A C 1
ATOM 2739 O O . THR A 1 360 ? -47.859 24.522 -1.003 1.00 103.55 358 THR A O 1
ATOM 2743 N N . TYR A 1 361 ? -46.556 23.123 -2.202 1.00 94.44 359 TYR A N 1
ATOM 2744 C CA . TYR A 1 361 ? -46.865 23.654 -3.526 1.00 95.51 359 TYR A CA 1
ATOM 2745 C C . TYR A 1 361 ? -47.506 22.545 -4.364 1.00 95.93 359 TYR A C 1
ATOM 2746 O O . TYR A 1 361 ? -47.116 21.386 -4.222 1.00 91.65 359 TYR A O 1
ATOM 2755 N N . ILE A 1 362 ? -48.501 22.879 -5.205 1.00 94.72 360 ILE A N 1
ATOM 2756 C CA . ILE A 1 362 ? -49.117 21.889 -6.100 1.00 92.98 360 ILE A CA 1
ATOM 2757 C C . ILE A 1 362 ? -48.844 22.325 -7.534 1.00 96.70 360 ILE A C 1
ATOM 2758 O O . ILE A 1 362 ? -49.452 23.274 -8.030 1.00 100.12 360 ILE A O 1
ATOM 2763 N N . LEU A 1 363 ? -47.881 21.658 -8.168 1.00 89.82 361 LEU A N 1
ATOM 2764 C CA . LEU A 1 363 ? -47.422 21.951 -9.522 1.00 90.40 361 LEU A CA 1
ATOM 2765 C C . LEU A 1 363 ? -48.079 21.047 -10.567 1.00 95.00 361 LEU A C 1
ATOM 2766 O O . LEU A 1 363 ? -47.809 19.848 -10.614 1.00 91.68 361 LEU A O 1
ATOM 2771 N N . ILE A 1 364 ? -48.984 21.632 -11.375 1.00 96.36 362 ILE A N 1
ATOM 2772 C CA . ILE A 1 364 ? -49.747 20.939 -12.421 1.00 97.11 362 ILE A CA 1
ATOM 2773 C C . ILE A 1 364 ? -49.184 21.305 -13.796 1.00 102.74 362 ILE A C 1
ATOM 2774 O O . ILE A 1 364 ? -49.036 22.490 -14.101 1.00 105.30 362 ILE A O 1
ATOM 2779 N N . ASP A 1 365 ? -48.888 20.287 -14.626 1.00 98.07 363 ASP A N 1
ATOM 2780 C CA . ASP A 1 365 ? -48.373 20.455 -15.989 1.00 100.09 363 ASP A CA 1
ATOM 2781 C C . ASP A 1 365 ? -49.454 21.138 -16.836 1.00 108.84 363 ASP A C 1
ATOM 2782 O O . ASP A 1 365 ? -50.615 20.724 -16.776 1.00 109.51 363 ASP A O 1
ATOM 2787 N N . GLU A 1 366 ? -49.081 22.207 -17.583 1.00 108.25 364 GLU A N 1
ATOM 2788 C CA . GLU A 1 366 ? -49.972 23.002 -18.449 1.00 113.01 364 GLU A CA 1
ATOM 2789 C C . GLU A 1 366 ? -50.817 22.148 -19.397 1.00 119.57 364 GLU A C 1
ATOM 2790 O O . GLU A 1 366 ? -51.998 22.436 -19.585 1.00 122.83 364 GLU A O 1
ATOM 2796 N N . GLU A 1 367 ? -50.209 21.093 -19.975 1.00 115.01 365 GLU A N 1
ATOM 2797 C CA . GLU A 1 367 ? -50.821 20.163 -20.928 1.00 116.97 365 GLU A CA 1
ATOM 2798 C C . GLU A 1 367 ? -52.010 19.353 -20.383 1.00 120.41 365 GLU A C 1
ATOM 2799 O O . GLU A 1 367 ? -52.779 18.808 -21.179 1.00 123.05 365 GLU A O 1
ATOM 2805 N N . ILE A 1 368 ? -52.171 19.283 -19.045 1.00 113.80 366 ILE A N 1
ATOM 2806 C CA . ILE A 1 368 ? -53.272 18.548 -18.403 1.00 113.24 366 ILE A CA 1
ATOM 2807 C C . ILE A 1 368 ? -54.298 19.449 -17.662 1.00 119.29 366 ILE A C 1
ATOM 2808 O O . ILE A 1 368 ? -55.100 18.945 -16.870 1.00 117.74 366 ILE A O 1
ATOM 2813 N N . LYS A 1 369 ? -54.300 20.765 -17.976 1.00 119.50 367 LYS A N 1
ATOM 2814 C CA . LYS A 1 369 ? -55.160 21.801 -17.384 1.00 122.49 367 LYS A CA 1
ATOM 2815 C C . LYS A 1 369 ? -56.673 21.553 -17.443 1.00 130.65 367 LYS A C 1
ATOM 2816 O O . LYS A 1 369 ? -57.396 22.102 -16.609 1.00 132.00 367 LYS A O 1
ATOM 2818 N N . ASP A 1 370 ? -57.156 20.756 -18.424 1.00 129.25 368 ASP A N 1
ATOM 2819 C CA . ASP A 1 370 ? -58.589 20.456 -18.607 1.00 132.66 368 ASP A CA 1
ATOM 2820 C C . ASP A 1 370 ? -59.163 19.655 -17.444 1.00 133.27 368 ASP A C 1
ATOM 2821 O O . ASP A 1 370 ? -60.339 19.818 -17.107 1.00 135.92 368 ASP A O 1
ATOM 2826 N N . GLU A 1 371 ? -58.333 18.787 -16.842 1.00 123.81 369 GLU A N 1
ATOM 2827 C CA . GLU A 1 371 ? -58.715 17.904 -15.741 1.00 120.48 369 GLU A CA 1
ATOM 2828 C C . GLU A 1 371 ? -58.469 18.496 -14.340 1.00 120.70 369 GLU A C 1
ATOM 2829 O O . GLU A 1 371 ? -58.383 17.736 -13.372 1.00 116.31 369 GLU A O 1
ATOM 2835 N N . LEU A 1 372 ? -58.422 19.848 -14.224 1.00 119.30 370 LEU A N 1
ATOM 2836 C CA . LEU A 1 372 ? -58.214 20.576 -12.961 1.00 118.28 370 LEU A CA 1
ATOM 2837 C C . LEU A 1 372 ? -59.171 20.146 -11.835 1.00 122.93 370 LEU A C 1
ATOM 2838 O O . LEU A 1 372 ? -58.724 19.984 -10.697 1.00 119.42 370 LEU A O 1
ATOM 2843 N N . LYS A 1 373 ? -60.469 19.939 -12.166 1.00 123.68 371 LYS A N 1
ATOM 2844 C CA . LYS A 1 373 ? -61.519 19.489 -11.243 1.00 124.94 371 LYS A CA 1
ATOM 2845 C C . LYS A 1 373 ? -61.171 18.120 -10.627 1.00 125.92 371 LYS A C 1
ATOM 2846 O O . LYS A 1 373 ? -61.241 17.968 -9.404 1.00 124.94 371 LYS A O 1
ATOM 2852 N N . ALA A 1 374 ? -60.776 17.142 -11.473 1.00 120.27 372 ALA A N 1
ATOM 2853 C CA . ALA A 1 374 ? -60.395 15.796 -11.042 1.00 116.07 372 ALA A CA 1
ATOM 2854 C C . ALA A 1 374 ? -59.054 15.794 -10.297 1.00 114.47 372 ALA A C 1
ATOM 2855 O O . ALA A 1 374 ? -58.889 15.014 -9.357 1.00 112.07 372 ALA A O 1
ATOM 2857 N N . ILE A 1 375 ? -58.108 16.675 -10.708 1.00 108.89 373 ILE A N 1
ATOM 2858 C CA . ILE A 1 375 ? -56.782 16.840 -10.094 1.00 104.08 373 ILE A CA 1
ATOM 2859 C C . ILE A 1 375 ? -56.935 17.398 -8.672 1.00 108.38 373 ILE A C 1
ATOM 2860 O O . ILE A 1 375 ? -56.382 16.818 -7.738 1.00 105.56 373 ILE A O 1
ATOM 2865 N N . LYS A 1 376 ? -57.708 18.501 -8.518 1.00 108.40 374 LYS A N 1
ATOM 2866 C CA . LYS A 1 376 ? -57.976 19.172 -7.242 1.00 109.31 374 LYS A CA 1
ATOM 2867 C C . LYS A 1 376 ? -58.610 18.222 -6.230 1.00 112.52 374 LYS A C 1
ATOM 2868 O O . LYS A 1 376 ? -58.066 18.059 -5.137 1.00 109.57 374 LYS A O 1
ATOM 2870 N N . ASP A 1 377 ? -59.716 17.548 -6.628 1.00 111.15 375 ASP A N 1
ATOM 2871 C CA . ASP A 1 377 ? -60.458 16.581 -5.814 1.00 111.33 375 ASP A CA 1
ATOM 2872 C C . ASP A 1 377 ? -59.635 15.344 -5.385 1.00 109.69 375 ASP A C 1
ATOM 2873 O O . ASP A 1 377 ? -60.002 14.691 -4.409 1.00 109.29 375 ASP A O 1
ATOM 2878 N N . LYS A 1 378 ? -58.518 15.046 -6.087 1.00 101.78 376 LYS A N 1
ATOM 2879 C CA . LYS A 1 378 ? -57.616 13.931 -5.781 1.00 97.01 376 LYS A CA 1
ATOM 2880 C C . LYS A 1 378 ? -56.539 14.337 -4.763 1.00 97.54 376 LYS A C 1
ATOM 2881 O O . LYS A 1 378 ? -56.246 13.567 -3.847 1.00 96.33 376 LYS A O 1
ATOM 2887 N N . VAL A 1 379 ? -55.945 15.539 -4.942 1.00 92.51 377 VAL A N 1
ATOM 2888 C CA . VAL A 1 379 ? -54.925 16.142 -4.070 1.00 90.01 377 VAL A CA 1
ATOM 2889 C C . VAL A 1 379 ? -55.576 16.503 -2.703 1.00 97.78 377 VAL A C 1
ATOM 2890 O O . VAL A 1 379 ? -54.962 16.282 -1.659 1.00 96.00 377 VAL A O 1
ATOM 2894 N N . ASN A 1 380 ? -56.825 17.029 -2.725 1.00 99.49 378 ASN A N 1
ATOM 2895 C CA . ASN A 1 380 ? -57.578 17.405 -1.522 1.00 102.81 378 ASN A CA 1
ATOM 2896 C C . ASN A 1 380 ? -58.003 16.192 -0.685 1.00 107.88 378 ASN A C 1
ATOM 2897 O O . ASN A 1 380 ? -57.654 16.135 0.495 1.00 107.63 378 ASN A O 1
ATOM 2902 N N . LYS A 1 381 ? -58.708 15.208 -1.299 1.00 104.86 379 LYS A N 1
ATOM 2903 C CA . LYS A 1 381 ? -59.160 13.977 -0.632 1.00 104.45 379 LYS A CA 1
ATOM 2904 C C . LYS A 1 381 ? -58.012 13.187 -0.008 1.00 104.45 379 LYS A C 1
ATOM 2905 O O . LYS A 1 381 ? -58.219 12.531 1.008 1.00 105.29 379 LYS A O 1
ATOM 2907 N N . MET A 1 382 ? -56.807 13.256 -0.597 1.00 97.15 380 MET A N 1
ATOM 2908 C CA . MET A 1 382 ? -55.634 12.572 -0.057 1.00 93.29 380 MET A CA 1
ATOM 2909 C C . MET A 1 382 ? -55.036 13.339 1.133 1.00 100.05 380 MET A C 1
ATOM 2910 O O . MET A 1 382 ? -54.797 12.739 2.183 1.00 100.90 380 MET A O 1
ATOM 2915 N N . PHE A 1 383 ? -54.755 14.643 0.952 1.00 97.55 381 PHE A N 1
ATOM 2916 C CA . PHE A 1 383 ? -54.153 15.475 1.990 1.00 98.18 381 PHE A CA 1
ATOM 2917 C C . PHE A 1 383 ? -55.070 15.791 3.177 1.00 106.62 381 PHE A C 1
ATOM 2918 O O . PHE A 1 383 ? -54.577 15.822 4.298 1.00 107.59 381 PHE A O 1
ATOM 2926 N N . ARG A 1 384 ? -56.380 16.013 2.958 1.00 106.02 382 ARG A N 1
ATOM 2927 C CA . ARG A 1 384 ? -57.306 16.313 4.064 1.00 110.20 382 ARG A CA 1
ATOM 2928 C C . ARG A 1 384 ? -57.465 15.133 5.031 1.00 113.51 382 ARG A C 1
ATOM 2929 O O . ARG A 1 384 ? -57.607 15.349 6.237 1.00 116.06 382 ARG A O 1
ATOM 2931 N N . ASN A 1 385 ? -57.412 13.892 4.498 1.00 106.41 383 ASN A N 1
ATOM 2932 C CA . ASN A 1 385 ? -57.493 12.654 5.277 1.00 105.32 383 ASN A CA 1
ATOM 2933 C C . ASN A 1 385 ? -56.162 12.398 5.975 1.00 105.62 383 ASN A C 1
ATOM 2934 O O . ASN A 1 385 ? -56.144 11.825 7.066 1.00 107.88 383 ASN A O 1
ATOM 2939 N N . TYR A 1 386 ? -55.051 12.842 5.363 1.00 96.24 384 TYR A N 1
ATOM 2940 C CA . TYR A 1 386 ? -53.730 12.705 5.960 1.00 92.75 384 TYR A CA 1
ATOM 2941 C C . TYR A 1 386 ? -53.547 13.730 7.077 1.00 99.50 384 TYR A C 1
ATOM 2942 O O . TYR A 1 386 ? -53.043 13.371 8.139 1.00 100.47 384 TYR A O 1
ATOM 2951 N N . ASN A 1 387 ? -53.923 15.002 6.821 1.00 97.74 385 ASN A N 1
ATOM 2952 C CA . ASN A 1 387 ? -53.799 16.121 7.761 1.00 100.84 385 ASN A CA 1
ATOM 2953 C C . ASN A 1 387 ? -54.644 15.962 9.018 1.00 111.94 385 ASN A C 1
ATOM 2954 O O . ASN A 1 387 ? -54.200 16.379 10.086 1.00 114.84 385 ASN A O 1
ATOM 2959 N N . LYS A 1 388 ? -55.851 15.358 8.904 1.00 110.82 386 LYS A N 1
ATOM 2960 C CA . LYS A 1 388 ? -56.747 15.124 10.045 1.00 115.35 386 LYS A CA 1
ATOM 2961 C C . LYS A 1 388 ? -56.141 14.119 11.043 1.00 118.33 386 LYS A C 1
ATOM 2962 O O . LYS A 1 388 ? -56.544 14.084 12.206 1.00 122.77 386 LYS A O 1
ATOM 2964 N N . ILE A 1 389 ? -55.154 13.335 10.582 1.00 109.20 387 ILE A N 1
ATOM 2965 C CA . ILE A 1 389 ? -54.419 12.334 11.352 1.00 107.60 387 ILE A CA 1
ATOM 2966 C C . ILE A 1 389 ? -53.019 12.877 11.712 1.00 109.02 387 ILE A C 1
ATOM 2967 O O . ILE A 1 389 ? -52.552 12.613 12.817 1.00 110.19 387 ILE A O 1
ATOM 2972 N N . ALA A 1 390 ? -52.385 13.681 10.811 1.00 102.37 388 ALA A N 1
ATOM 2973 C CA . ALA A 1 390 ? -51.076 14.329 11.038 1.00 100.48 388 ALA A CA 1
ATOM 2974 C C . ALA A 1 390 ? -51.163 15.369 12.188 1.00 108.43 388 ALA A C 1
ATOM 2975 O O . ALA A 1 390 ? -50.151 15.681 12.835 1.00 108.18 388 ALA A O 1
ATOM 2977 N N . ASN A 1 391 ? -52.386 15.895 12.425 1.00 108.07 389 ASN A N 1
ATOM 2978 C CA . ASN A 1 391 ? -52.736 16.802 13.517 1.00 113.06 389 ASN A CA 1
ATOM 2979 C C . ASN A 1 391 ? -52.929 15.889 14.725 1.00 119.61 389 ASN A C 1
ATOM 2980 O O . ASN A 1 391 ? -53.564 14.836 14.603 1.00 117.91 389 ASN A O 1
ATOM 2985 N N . LYS A 1 392 ? -52.349 16.268 15.873 1.00 120.83 390 LYS A N 1
ATOM 2986 C CA . LYS A 1 392 ? -52.368 15.504 17.128 1.00 124.58 390 LYS A CA 1
ATOM 2987 C C . LYS A 1 392 ? -51.487 14.232 17.072 1.00 125.51 390 LYS A C 1
ATOM 2988 O O . LYS A 1 392 ? -51.811 13.212 17.685 1.00 126.58 390 LYS A O 1
ATOM 2990 N N . THR A 1 393 ? -50.356 14.329 16.330 1.00 118.22 391 THR A N 1
ATOM 2991 C CA . THR A 1 393 ? -49.291 13.328 16.162 1.00 113.79 391 THR A CA 1
ATOM 2992 C C . THR A 1 393 ? -47.984 14.017 15.721 1.00 114.22 391 THR A C 1
ATOM 2993 O O . THR A 1 393 ? -48.015 15.186 15.321 1.00 113.64 391 THR A O 1
ATOM 2997 N N . GLU A 1 394 ? -46.851 13.276 15.774 1.00 108.40 392 GLU A N 1
ATOM 2998 C CA . GLU A 1 394 ? -45.510 13.743 15.389 1.00 105.95 392 GLU A CA 1
ATOM 2999 C C . GLU A 1 394 ? -45.389 14.100 13.898 1.00 104.76 392 GLU A C 1
ATOM 3000 O O . GLU A 1 394 ? -44.553 14.932 13.544 1.00 103.32 392 GLU A O 1
ATOM 3006 N N . LEU A 1 395 ? -46.218 13.469 13.037 1.00 99.01 393 LEU A N 1
ATOM 3007 C CA . LEU A 1 395 ? -46.237 13.661 11.582 1.00 95.03 393 LEU A CA 1
ATOM 3008 C C . LEU A 1 395 ? -46.454 15.117 11.157 1.00 101.26 393 LEU A C 1
ATOM 3009 O O . LEU A 1 395 ? -47.326 15.792 11.712 1.00 105.15 393 LEU A O 1
ATOM 3014 N N . PRO A 1 396 ? -45.699 15.610 10.147 1.00 94.88 394 PRO A N 1
ATOM 3015 C CA . PRO A 1 396 ? -45.914 16.996 9.691 1.00 96.14 394 PRO A CA 1
ATOM 3016 C C . PRO A 1 396 ? -47.180 17.130 8.847 1.00 99.25 394 PRO A C 1
ATOM 3017 O O . PRO A 1 396 ? -47.670 16.137 8.308 1.00 96.51 394 PRO A O 1
ATOM 3021 N N . LYS A 1 397 ? -47.703 18.358 8.732 1.00 98.22 395 LYS A N 1
ATOM 3022 C CA . LYS A 1 397 ? -48.885 18.654 7.930 1.00 98.04 395 LYS A CA 1
ATOM 3023 C C . LYS A 1 397 ? -48.474 19.321 6.616 1.00 98.29 395 LYS A C 1
ATOM 3024 O O . LYS A 1 397 ? -47.386 19.888 6.519 1.00 96.65 395 LYS A O 1
ATOM 3026 N N . PHE A 1 398 ? -49.334 19.230 5.600 1.00 93.78 396 PHE A N 1
ATOM 3027 C CA . PHE A 1 398 ? -49.089 19.848 4.305 1.00 92.06 396 PHE A CA 1
ATOM 3028 C C . PHE A 1 398 ? -50.085 21.006 4.104 1.00 100.44 396 PHE A C 1
ATOM 3029 O O . PHE A 1 398 ? -51.307 20.793 4.109 1.00 100.83 396 PHE A O 1
ATOM 3037 N N . ASN A 1 399 ? -49.552 22.239 4.007 1.00 99.35 397 ASN A N 1
ATOM 3038 C CA . ASN A 1 399 ? -50.342 23.456 3.803 1.00 103.76 397 ASN A CA 1
ATOM 3039 C C . ASN A 1 399 ? -50.047 24.036 2.415 1.00 107.20 397 ASN A C 1
ATOM 3040 O O . ASN A 1 399 ? -49.046 24.737 2.228 1.00 107.33 397 ASN A O 1
ATOM 3045 N N . TYR A 1 400 ? -50.914 23.706 1.441 1.00 102.80 398 TYR A N 1
ATOM 3046 C CA . TYR A 1 400 ? -50.781 24.100 0.035 1.00 101.83 398 TYR A CA 1
ATOM 3047 C C . TYR A 1 400 ? -51.758 25.204 -0.399 1.00 109.20 398 TYR A C 1
ATOM 3048 O O . TYR A 1 400 ? -51.936 25.422 -1.601 1.00 108.42 398 TYR A O 1
ATOM 3057 N N . ALA A 1 401 ? -52.368 25.911 0.578 1.00 110.19 399 ALA A N 1
ATOM 3058 C CA . ALA A 1 401 ? -53.318 26.997 0.330 1.00 115.30 399 ALA A CA 1
ATOM 3059 C C . ALA A 1 401 ? -52.697 28.068 -0.561 1.00 120.11 399 ALA A C 1
ATOM 3060 O O . ALA A 1 401 ? -51.594 28.544 -0.277 1.00 118.81 399 ALA A O 1
ATOM 3062 N N . ASN A 1 402 ? -53.371 28.362 -1.691 1.00 118.39 400 ASN A N 1
ATOM 3063 C CA . ASN A 1 402 ? -52.991 29.351 -2.710 1.00 120.60 400 ASN A CA 1
ATOM 3064 C C . ASN A 1 402 ? -51.678 29.087 -3.458 1.00 121.94 400 ASN A C 1
ATOM 3065 O O . ASN A 1 402 ? -51.297 29.884 -4.322 1.00 124.16 400 ASN A O 1
ATOM 3070 N N . ARG A 1 403 ? -51.010 27.956 -3.156 1.00 113.70 401 ARG A N 1
ATOM 3071 C CA . ARG A 1 403 ? -49.751 27.553 -3.785 1.00 109.43 401 ARG A CA 1
ATOM 3072 C C . ARG A 1 403 ? -49.943 26.518 -4.912 1.00 109.73 401 ARG A C 1
ATOM 3073 O O . ARG A 1 403 ? -49.102 25.637 -5.108 1.00 105.36 401 ARG A O 1
ATOM 3081 N N . TRP A 1 404 ? -51.058 26.660 -5.661 1.00 108.64 402 TRP A N 1
ATOM 3082 C CA . TRP A 1 404 ? -51.413 25.863 -6.835 1.00 106.60 402 TRP A CA 1
ATOM 3083 C C . TRP A 1 404 ? -50.863 26.650 -8.015 1.00 111.77 402 TRP A C 1
ATOM 3084 O O . TRP A 1 404 ? -51.253 27.805 -8.220 1.00 117.12 402 TRP A O 1
ATOM 3095 N N . LYS A 1 405 ? -49.929 26.055 -8.761 1.00 103.94 403 LYS A N 1
ATOM 3096 C CA . LYS A 1 405 ? -49.270 26.709 -9.887 1.00 105.00 403 LYS A CA 1
ATOM 3097 C C . LYS A 1 405 ? -49.159 25.799 -11.108 1.00 108.36 403 LYS A C 1
ATOM 3098 O O . LYS A 1 405 ? -48.938 24.589 -10.967 1.00 104.86 403 LYS A O 1
ATOM 3104 N N . TYR A 1 406 ? -49.257 26.396 -12.308 1.00 107.76 404 TYR A N 1
ATOM 3105 C CA . TYR A 1 406 ? -49.089 25.686 -13.574 1.00 106.81 404 TYR A CA 1
ATOM 3106 C C . TYR A 1 406 ? -47.660 25.858 -14.081 1.00 108.29 404 TYR A C 1
ATOM 3107 O O . TYR A 1 406 ? -47.038 26.892 -13.821 1.00 109.80 404 TYR A O 1
ATOM 3116 N N . PHE A 1 407 ? -47.145 24.847 -14.807 1.00 100.68 405 PHE A N 1
ATOM 3117 C CA . PHE A 1 407 ? -45.802 24.872 -15.385 1.00 99.24 405 PHE A CA 1
ATOM 3118 C C . PHE A 1 407 ? -45.754 24.157 -16.744 1.00 104.55 405 PHE A C 1
ATOM 3119 O O . PHE A 1 407 ? -46.622 23.332 -17.050 1.00 103.99 405 PHE A O 1
ATOM 3127 N N . SER A 1 408 ? -44.703 24.443 -17.528 1.00 102.22 406 SER A N 1
ATOM 3128 C CA . SER A 1 408 ? -44.435 23.808 -18.819 1.00 102.77 406 SER A CA 1
ATOM 3129 C C . SER A 1 408 ? -43.045 23.149 -18.762 1.00 104.30 406 SER A C 1
ATOM 3130 O O . SER A 1 408 ? -42.129 23.716 -18.160 1.00 103.50 406 SER A O 1
ATOM 3133 N N . THR A 1 409 ? -42.887 21.962 -19.386 1.00 99.40 407 THR A N 1
ATOM 3134 C CA . THR A 1 409 ? -41.599 21.248 -19.413 1.00 96.78 407 THR A CA 1
ATOM 3135 C C . THR A 1 409 ? -40.601 21.940 -20.329 1.00 105.11 407 THR A C 1
ATOM 3136 O O . THR A 1 409 ? -39.389 21.756 -20.173 1.00 102.78 407 THR A O 1
ATOM 3140 N N . ASP A 1 410 ? -41.120 22.764 -21.263 1.00 107.59 408 ASP A N 1
ATOM 3141 C CA . ASP A 1 410 ? -40.348 23.571 -22.203 1.00 112.12 408 ASP A CA 1
ATOM 3142 C C . ASP A 1 410 ? -39.664 24.746 -21.488 1.00 117.80 408 ASP A C 1
ATOM 3143 O O . ASP A 1 410 ? -38.616 25.199 -21.953 1.00 119.48 408 ASP A O 1
ATOM 3148 N N . ASP A 1 411 ? -40.248 25.236 -20.365 1.00 113.99 409 ASP A N 1
ATOM 3149 C CA . ASP A 1 411 ? -39.658 26.314 -19.564 1.00 115.17 409 ASP A CA 1
ATOM 3150 C C . ASP A 1 411 ? -39.654 26.041 -18.045 1.00 115.69 409 ASP A C 1
ATOM 3151 O O . ASP A 1 411 ? -40.460 26.604 -17.297 1.00 115.91 409 ASP A O 1
ATOM 3156 N N . ILE A 1 412 ? -38.735 25.149 -17.601 1.00 108.74 410 ILE A N 1
ATOM 3157 C CA . ILE A 1 412 ? -38.562 24.803 -16.182 1.00 104.46 410 ILE A CA 1
ATOM 3158 C C . ILE A 1 412 ? -38.042 26.041 -15.431 1.00 110.43 410 ILE A C 1
ATOM 3159 O O . ILE A 1 412 ? -38.579 26.375 -14.372 1.00 109.11 410 ILE A O 1
ATOM 3164 N N . ARG A 1 413 ? -37.049 26.751 -16.029 1.00 110.16 411 ARG A N 1
ATOM 3165 C CA . ARG A 1 413 ? -36.428 27.976 -15.506 1.00 113.13 411 ARG A CA 1
ATOM 3166 C C . ARG A 1 413 ? -37.446 29.084 -15.203 1.00 120.93 411 ARG A C 1
ATOM 3167 O O . ARG A 1 413 ? -37.250 29.836 -14.248 1.00 121.92 411 ARG A O 1
ATOM 3169 N N . GLY A 1 414 ? -38.515 29.152 -16.005 1.00 119.26 412 GLY A N 1
ATOM 3170 C CA . GLY A 1 414 ? -39.607 30.109 -15.852 1.00 122.53 412 GLY A CA 1
ATOM 3171 C C . GLY A 1 414 ? -40.345 29.962 -14.535 1.00 124.50 412 GLY A C 1
ATOM 3172 O O . GLY A 1 414 ? -40.458 30.932 -13.782 1.00 126.27 412 GLY A O 1
ATOM 3173 N N . ILE A 1 415 ? -40.826 28.736 -14.230 1.00 117.41 413 ILE A N 1
ATOM 3174 C CA . ILE A 1 415 ? -41.539 28.440 -12.981 1.00 115.21 413 ILE A CA 1
ATOM 3175 C C . ILE A 1 415 ? -40.628 28.480 -11.733 1.00 116.62 413 ILE A C 1
ATOM 3176 O O . ILE A 1 415 ? -41.119 28.793 -10.652 1.00 116.85 413 ILE A O 1
ATOM 3181 N N . ILE A 1 416 ? -39.309 28.204 -11.891 1.00 110.91 414 ILE A N 1
ATOM 3182 C CA . ILE A 1 416 ? -38.322 28.271 -10.797 1.00 109.03 414 ILE A CA 1
ATOM 3183 C C . ILE A 1 416 ? -38.164 29.744 -10.343 1.00 117.54 414 ILE A C 1
ATOM 3184 O O . ILE A 1 416 ? -38.105 30.007 -9.139 1.00 117.09 414 ILE A O 1
ATOM 3189 N N . LYS A 1 417 ? -38.167 30.696 -11.307 1.00 118.50 415 LYS A N 1
ATOM 3190 C CA . LYS A 1 417 ? -38.068 32.142 -11.056 1.00 123.36 415 LYS A CA 1
ATOM 3191 C C . LYS A 1 417 ? -39.297 32.679 -10.305 1.00 129.53 415 LYS A C 1
ATOM 3192 O O . LYS A 1 417 ? -39.180 33.648 -9.554 1.00 132.94 415 LYS A O 1
ATOM 3194 N N . GLU A 1 418 ? -40.464 32.033 -10.501 1.00 124.16 416 GLU A N 1
ATOM 3195 C CA . GLU A 1 418 ? -41.734 32.360 -9.851 1.00 125.39 416 GLU A CA 1
ATOM 3196 C C . GLU A 1 418 ? -41.728 31.902 -8.377 1.00 126.84 416 GLU A C 1
ATOM 3197 O O . GLU A 1 418 ? -42.244 32.624 -7.521 1.00 129.57 416 GLU A O 1
ATOM 3203 N N . ILE A 1 419 ? -41.147 30.704 -8.090 1.00 117.78 417 ILE A N 1
ATOM 3204 C CA . ILE A 1 419 ? -41.050 30.121 -6.741 1.00 114.87 417 ILE A CA 1
ATOM 3205 C C . ILE A 1 419 ? -40.004 30.867 -5.894 1.00 121.76 417 ILE A C 1
ATOM 3206 O O . ILE A 1 419 ? -40.290 31.190 -4.738 1.00 122.18 417 ILE A O 1
ATOM 3211 N N . LYS A 1 420 ? -38.788 31.099 -6.463 1.00 120.34 418 LYS A N 1
ATOM 3212 C CA . LYS A 1 420 ? -37.637 31.767 -5.830 1.00 123.34 418 LYS A CA 1
ATOM 3213 C C . LYS A 1 420 ? -37.972 33.150 -5.271 1.00 136.08 418 LYS A C 1
ATOM 3214 O O . LYS A 1 420 ? -37.417 33.540 -4.239 1.00 136.86 418 LYS A O 1
ATOM 3220 N N . SER A 1 421 ? -38.917 33.860 -5.930 1.00 138.88 419 SER A N 1
ATOM 3221 C CA . SER A 1 421 ? -39.426 35.180 -5.547 1.00 146.39 419 SER A CA 1
ATOM 3222 C C . SER A 1 421 ? -39.973 35.173 -4.109 1.00 152.92 419 SER A C 1
ATOM 3223 O O . SER A 1 421 ? -39.976 36.220 -3.445 1.00 157.80 419 SER A O 1
ATOM 3226 N N . GLU A 1 422 ? -40.419 33.983 -3.638 1.00 145.22 420 GLU A N 1
ATOM 3227 C CA . GLU A 1 422 ? -40.897 33.735 -2.283 1.00 145.47 420 GLU A CA 1
ATOM 3228 C C . GLU A 1 422 ? -39.727 33.131 -1.495 1.00 148.96 420 GLU A C 1
ATOM 3229 O O . GLU A 1 422 ? -39.366 31.972 -1.706 1.00 143.86 420 GLU A O 1
ATOM 3231 N N . PHE A 1 423 ? -39.088 33.956 -0.645 1.00 151.36 421 PHE A N 1
ATOM 3232 C CA . PHE A 1 423 ? -37.938 33.566 0.173 1.00 150.25 421 PHE A CA 1
ATOM 3233 C C . PHE A 1 423 ? -38.403 32.869 1.449 1.00 153.37 421 PHE A C 1
ATOM 3234 O O . PHE A 1 423 ? -38.831 33.529 2.403 1.00 157.97 421 PHE A O 1
ATOM 3242 N N . ASN A 1 424 ? -38.344 31.527 1.447 1.00 143.82 422 ASN A N 1
ATOM 3243 C CA . ASN A 1 424 ? -38.768 30.708 2.578 1.00 141.62 422 ASN A CA 1
ATOM 3244 C C . ASN A 1 424 ? -37.641 30.490 3.586 1.00 145.24 422 ASN A C 1
ATOM 3245 O O . ASN A 1 424 ? -37.810 30.833 4.761 1.00 148.51 422 ASN A O 1
ATOM 3247 N N . ASP A 1 425 ? -36.488 29.937 3.118 1.00 137.41 423 ASP A N 1
ATOM 3248 C CA . ASP A 1 425 ? -35.297 29.573 3.908 1.00 136.11 423 ASP A CA 1
ATOM 3249 C C . ASP A 1 425 ? -35.628 28.471 4.944 1.00 135.34 423 ASP A C 1
ATOM 3250 O O . ASP A 1 425 ? -34.949 28.338 5.967 1.00 137.11 423 ASP A O 1
ATOM 3252 N N . GLU A 1 426 ? -36.670 27.669 4.637 1.00 125.39 424 GLU A N 1
ATOM 3253 C CA . GLU A 1 426 ? -37.204 26.579 5.451 1.00 121.33 424 GLU A CA 1
ATOM 3254 C C . GLU A 1 426 ? -37.640 25.405 4.555 1.00 116.79 424 GLU A C 1
ATOM 3255 O O . GLU A 1 426 ? -37.765 25.576 3.338 1.00 114.70 424 GLU A O 1
ATOM 3257 N N . ILE A 1 427 ? -37.862 24.215 5.160 1.00 108.40 425 ILE A N 1
ATOM 3258 C CA . ILE A 1 427 ? -38.284 23.004 4.450 1.00 102.50 425 ILE A CA 1
ATOM 3259 C C . ILE A 1 427 ? -39.716 23.126 3.926 1.00 103.40 425 ILE A C 1
ATOM 3260 O O . ILE A 1 427 ? -40.655 23.337 4.697 1.00 105.19 425 ILE A O 1
ATOM 3265 N N . CYS A 1 428 ? -39.861 23.001 2.602 1.00 95.14 426 CYS A N 1
ATOM 3266 C CA . CYS A 1 428 ? -41.141 23.064 1.909 1.00 93.50 426 CYS A CA 1
ATOM 3267 C C . CYS A 1 428 ? -41.346 21.795 1.104 1.00 91.63 426 CYS A C 1
ATOM 3268 O O . CYS A 1 428 ? -40.405 21.006 0.926 1.00 88.36 426 CYS A O 1
ATOM 3271 N N . PHE A 1 429 ? -42.579 21.584 0.629 1.00 86.43 427 PHE A N 1
ATOM 3272 C CA . PHE A 1 429 ? -42.893 20.427 -0.194 1.00 82.73 427 PHE A CA 1
ATOM 3273 C C . PHE A 1 429 ? -43.554 20.845 -1.500 1.00 88.30 427 PHE A C 1
ATOM 3274 O O . PHE A 1 429 ? -44.183 21.898 -1.559 1.00 90.86 427 PHE A O 1
ATOM 3282 N N . ALA A 1 430 ? -43.378 20.040 -2.562 1.00 82.87 428 ALA A N 1
ATOM 3283 C CA . ALA A 1 430 ? -44.019 20.300 -3.846 1.00 83.30 428 ALA A CA 1
ATOM 3284 C C . ALA A 1 430 ? -44.519 19.003 -4.454 1.00 82.08 428 ALA A C 1
ATOM 3285 O O . ALA A 1 430 ? -43.753 18.062 -4.605 1.00 77.95 428 ALA A O 1
ATOM 3287 N N . LEU A 1 431 ? -45.818 18.938 -4.752 1.00 79.50 429 LEU A N 1
ATOM 3288 C CA . LEU A 1 431 ? -46.415 17.767 -5.382 1.00 77.57 429 LEU A CA 1
ATOM 3289 C C . LEU A 1 431 ? -46.566 18.103 -6.862 1.00 81.91 429 LEU A C 1
ATOM 3290 O O . LEU A 1 431 ? -47.287 19.035 -7.219 1.00 83.01 429 LEU A O 1
ATOM 3295 N N . ILE A 1 432 ? -45.803 17.400 -7.706 1.00 77.74 430 ILE A N 1
ATOM 3296 C CA . ILE A 1 432 ? -45.783 17.615 -9.149 1.00 78.98 430 ILE A CA 1
ATOM 3297 C C . ILE A 1 432 ? -46.715 16.608 -9.842 1.00 84.62 430 ILE A C 1
ATOM 3298 O O . ILE A 1 432 ? -46.514 15.394 -9.732 1.00 80.81 430 ILE A O 1
ATOM 3303 N N . ILE A 1 433 ? -47.741 17.130 -10.543 1.00 85.81 431 ILE A N 1
ATOM 3304 C CA . ILE A 1 433 ? -48.699 16.338 -11.317 1.00 87.42 431 ILE A CA 1
ATOM 3305 C C . ILE A 1 433 ? -48.319 16.514 -12.797 1.00 90.63 431 ILE A C 1
ATOM 3306 O O . ILE A 1 433 ? -48.451 17.610 -13.357 1.00 90.82 431 ILE A O 1
ATOM 3311 N N . GLY A 1 434 ? -47.803 15.444 -13.390 1.00 86.04 432 GLY A N 1
ATOM 3312 C CA . GLY A 1 434 ? -47.359 15.445 -14.777 1.00 87.73 432 GLY A CA 1
ATOM 3313 C C . GLY A 1 434 ? -48.038 14.427 -15.665 1.00 93.61 432 GLY A C 1
ATOM 3314 O O . GLY A 1 434 ? -49.003 13.778 -15.253 1.00 93.56 432 GLY A O 1
ATOM 3315 N N . LYS A 1 435 ? -47.530 14.294 -16.898 1.00 92.22 433 LYS A N 1
ATOM 3316 C CA . LYS A 1 435 ? -48.047 13.372 -17.915 1.00 94.42 433 LYS A CA 1
ATOM 3317 C C . LYS A 1 435 ? -46.930 12.620 -18.654 1.00 98.41 433 LYS A C 1
ATOM 3318 O O . LYS A 1 435 ? -45.768 13.026 -18.573 1.00 97.15 433 LYS A O 1
ATOM 3324 N N . GLU A 1 436 ? -47.276 11.512 -19.345 1.00 96.24 434 GLU A N 1
ATOM 3325 C CA . GLU A 1 436 ? -46.314 10.690 -20.083 1.00 96.30 434 GLU A CA 1
ATOM 3326 C C . GLU A 1 436 ? -45.724 11.430 -21.285 1.00 101.84 434 GLU A C 1
ATOM 3327 O O . GLU A 1 436 ? -46.392 11.612 -22.305 1.00 105.22 434 GLU A O 1
ATOM 3333 N N . LYS A 1 437 ? -44.507 11.924 -21.091 1.00 96.31 435 LYS A N 1
ATOM 3334 C CA . LYS A 1 437 ? -43.757 12.646 -22.104 1.00 98.58 435 LYS A CA 1
ATOM 3335 C C . LYS A 1 437 ? -42.551 11.862 -22.609 1.00 102.99 435 LYS A C 1
ATOM 3336 O O . LYS A 1 437 ? -41.702 12.423 -23.295 1.00 105.13 435 LYS A O 1
ATOM 3342 N N . TYR A 1 438 ? -42.446 10.592 -22.222 1.00 97.56 436 TYR A N 1
ATOM 3343 C CA . TYR A 1 438 ? -41.333 9.737 -22.647 1.00 97.57 436 TYR A CA 1
ATOM 3344 C C . TYR A 1 438 ? -39.959 10.286 -22.258 1.00 100.24 436 TYR A C 1
ATOM 3345 O O . TYR A 1 438 ? -39.676 10.479 -21.080 1.00 95.88 436 TYR A O 1
ATOM 3354 N N . LYS A 1 439 ? -39.102 10.527 -23.239 1.00 100.75 437 LYS A N 1
ATOM 3355 C CA . LYS A 1 439 ? -37.765 11.024 -22.949 1.00 99.80 437 LYS A CA 1
ATOM 3356 C C . LYS A 1 439 ? -37.857 12.348 -22.206 1.00 101.18 437 LYS A C 1
ATOM 3357 O O . LYS A 1 439 ? -37.076 12.611 -21.302 1.00 98.20 437 LYS A O 1
ATOM 3359 N N . ASP A 1 440 ? -38.799 13.187 -22.607 1.00 98.45 438 ASP A N 1
ATOM 3360 C CA . ASP A 1 440 ? -39.029 14.474 -21.954 1.00 96.84 438 ASP A CA 1
ATOM 3361 C C . ASP A 1 440 ? -39.401 14.367 -20.470 1.00 95.33 438 ASP A C 1
ATOM 3362 O O . ASP A 1 440 ? -39.402 15.390 -19.791 1.00 94.51 438 ASP A O 1
ATOM 3367 N N . ASN A 1 441 ? -39.673 13.142 -19.951 1.00 88.90 439 ASN A N 1
ATOM 3368 C CA . ASN A 1 441 ? -39.964 12.891 -18.523 1.00 84.14 439 ASN A CA 1
ATOM 3369 C C . ASN A 1 441 ? -38.806 13.353 -17.613 1.00 84.02 439 ASN A C 1
ATOM 3370 O O . ASN A 1 441 ? -39.023 13.632 -16.438 1.00 80.91 439 ASN A O 1
ATOM 3375 N N . ASP A 1 442 ? -37.583 13.453 -18.176 1.00 80.92 440 ASP A N 1
ATOM 3376 C CA . ASP A 1 442 ? -36.385 13.938 -17.497 1.00 78.46 440 ASP A CA 1
ATOM 3377 C C . ASP A 1 442 ? -36.515 15.408 -17.080 1.00 80.70 440 ASP A C 1
ATOM 3378 O O . ASP A 1 442 ? -35.846 15.820 -16.133 1.00 78.17 440 ASP A O 1
ATOM 3383 N N . TYR A 1 443 ? -37.403 16.186 -17.759 1.00 79.12 441 TYR A N 1
ATOM 3384 C CA . TYR A 1 443 ? -37.684 17.582 -17.419 1.00 79.84 441 TYR A CA 1
ATOM 3385 C C . TYR A 1 443 ? -38.356 17.662 -16.045 1.00 81.87 441 TYR A C 1
ATOM 3386 O O . TYR A 1 443 ? -38.134 18.626 -15.318 1.00 81.79 441 TYR A O 1
ATOM 3395 N N . TYR A 1 444 ? -39.132 16.623 -15.668 1.00 77.83 442 TYR A N 1
ATOM 3396 C CA . TYR A 1 444 ? -39.762 16.518 -14.347 1.00 75.28 442 TYR A CA 1
ATOM 3397 C C . TYR A 1 444 ? -38.699 16.310 -13.273 1.00 76.04 442 TYR A C 1
ATOM 3398 O O . TYR A 1 444 ? -38.830 16.846 -12.172 1.00 74.03 442 TYR A O 1
ATOM 3407 N N . GLU A 1 445 ? -37.627 15.562 -13.611 1.00 73.15 443 GLU A N 1
ATOM 3408 C CA . GLU A 1 445 ? -36.477 15.314 -12.731 1.00 70.86 443 GLU A CA 1
ATOM 3409 C C . GLU A 1 445 ? -35.645 16.608 -12.612 1.00 76.89 443 GLU A C 1
ATOM 3410 O O . GLU A 1 445 ? -35.094 16.888 -11.543 1.00 74.98 443 GLU A O 1
ATOM 3416 N N . ILE A 1 446 ? -35.581 17.403 -13.713 1.00 76.85 444 ILE A N 1
ATOM 3417 C CA . ILE A 1 446 ? -34.913 18.715 -13.745 1.00 79.62 444 ILE A CA 1
ATOM 3418 C C . ILE A 1 446 ? -35.640 19.642 -12.776 1.00 82.65 444 ILE A C 1
ATOM 3419 O O . ILE A 1 446 ? -34.986 20.335 -11.999 1.00 82.51 444 ILE A O 1
ATOM 3424 N N . LEU A 1 447 ? -36.991 19.597 -12.787 1.00 79.26 445 LEU A N 1
ATOM 3425 C CA . LEU A 1 447 ? -37.843 20.388 -11.903 1.00 79.32 445 LEU A CA 1
ATOM 3426 C C . LEU A 1 447 ? -37.586 20.060 -10.433 1.00 79.62 445 LEU A C 1
ATOM 3427 O O . LEU A 1 447 ? -37.400 20.977 -9.652 1.00 80.82 445 LEU A O 1
ATOM 3432 N N . LYS A 1 448 ? -37.516 18.771 -10.070 1.00 73.58 446 LYS A N 1
ATOM 3433 C CA . LYS A 1 448 ? -37.257 18.331 -8.690 1.00 70.19 446 LYS A CA 1
ATOM 3434 C C . LYS A 1 448 ? -35.920 18.826 -8.137 1.00 72.92 446 LYS A C 1
ATOM 3435 O O . LYS A 1 448 ? -35.859 19.323 -7.006 1.00 72.70 446 LYS A O 1
ATOM 3441 N N . LYS A 1 449 ? -34.862 18.661 -8.940 1.00 68.57 447 LYS A N 1
ATOM 3442 C CA . LYS A 1 449 ? -33.490 19.040 -8.637 1.00 69.22 447 LYS A CA 1
ATOM 3443 C C . LYS A 1 449 ? -33.381 20.544 -8.343 1.00 76.80 447 LYS A C 1
ATOM 3444 O O . LYS A 1 449 ? -32.909 20.917 -7.270 1.00 75.89 447 LYS A O 1
ATOM 3450 N N . GLN A 1 450 ? -33.849 21.382 -9.282 1.00 78.37 448 GLN A N 1
ATOM 3451 C CA . GLN A 1 450 ? -33.860 22.850 -9.198 1.00 83.19 448 GLN A CA 1
ATOM 3452 C C . GLN A 1 450 ? -34.753 23.376 -8.073 1.00 88.59 448 GLN A C 1
ATOM 3453 O O . GLN A 1 450 ? -34.491 24.455 -7.541 1.00 91.74 448 GLN A O 1
ATOM 3459 N N . LEU A 1 451 ? -35.817 22.624 -7.742 1.00 83.06 449 LEU A N 1
ATOM 3460 C CA . LEU A 1 451 ? -36.762 22.903 -6.662 1.00 83.31 449 LEU A CA 1
ATOM 3461 C C . LEU A 1 451 ? -36.031 22.716 -5.330 1.00 86.38 449 LEU A C 1
ATOM 3462 O O . LEU A 1 451 ? -36.190 23.544 -4.439 1.00 88.66 449 LEU A O 1
ATOM 3467 N N . PHE A 1 452 ? -35.208 21.645 -5.206 1.00 79.47 450 PHE A N 1
ATOM 3468 C CA . PHE A 1 452 ? -34.427 21.367 -3.995 1.00 77.88 4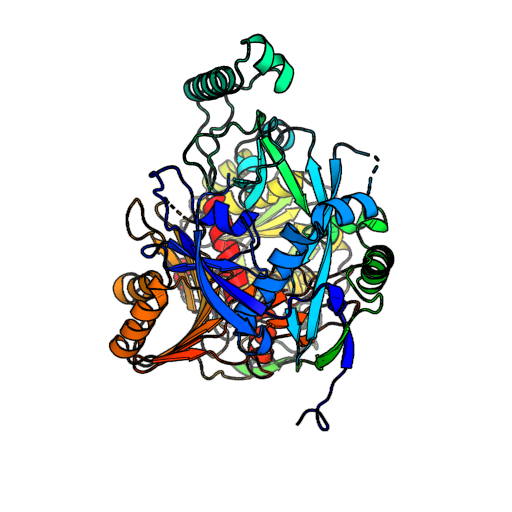50 PHE A CA 1
ATOM 3469 C C . PHE A 1 452 ? -33.327 22.412 -3.707 1.00 86.13 450 PHE A C 1
ATOM 3470 O O . PHE A 1 452 ? -32.995 22.639 -2.540 1.00 86.70 450 PHE A O 1
ATOM 3478 N N . ASP A 1 453 ? -32.780 23.051 -4.760 1.00 85.52 451 ASP A N 1
ATOM 3479 C CA . ASP A 1 453 ? -31.783 24.114 -4.635 1.00 89.69 451 ASP A CA 1
ATOM 3480 C C . ASP A 1 453 ? -32.384 25.326 -3.892 1.00 96.18 451 ASP A C 1
ATOM 3481 O O . ASP A 1 453 ? -31.645 26.118 -3.307 1.00 98.40 451 ASP A O 1
ATOM 3486 N N . LEU A 1 454 ? -33.731 25.433 -3.921 1.00 92.80 452 LEU A N 1
ATOM 3487 C CA . LEU A 1 454 ? -34.593 26.434 -3.279 1.00 95.90 452 LEU A CA 1
ATOM 3488 C C . LEU A 1 454 ? -35.168 25.872 -1.942 1.00 97.85 452 LEU A C 1
ATOM 3489 O O . LEU A 1 454 ? -36.109 26.447 -1.395 1.00 99.36 452 LEU A O 1
ATOM 3494 N N . LYS A 1 455 ? -34.615 24.734 -1.442 1.00 91.38 453 LYS A N 1
ATOM 3495 C CA . LYS A 1 455 ? -35.030 24.020 -0.218 1.00 89.69 453 LYS A CA 1
ATOM 3496 C C . LYS A 1 455 ? -36.454 23.396 -0.291 1.00 92.76 453 LYS A C 1
ATOM 3497 O O . LYS A 1 455 ? -37.075 23.139 0.747 1.00 93.22 453 LYS A O 1
ATOM 3499 N N . ILE A 1 456 ? -36.951 23.131 -1.518 1.00 87.40 454 ILE A N 1
ATOM 3500 C CA . ILE A 1 456 ? -38.273 22.535 -1.742 1.00 85.71 454 ILE A CA 1
ATOM 3501 C C . ILE A 1 456 ? -38.112 21.052 -2.083 1.00 85.50 454 ILE A C 1
ATOM 3502 O O . ILE A 1 456 ? -37.629 20.720 -3.167 1.00 84.63 454 ILE A O 1
ATOM 3507 N N . ILE A 1 457 ? -38.508 20.163 -1.158 1.00 79.73 455 ILE A N 1
ATOM 3508 C CA . ILE A 1 457 ? -38.485 18.706 -1.382 1.00 75.07 455 ILE A CA 1
ATOM 3509 C C . ILE A 1 457 ? -39.715 18.432 -2.263 1.00 79.33 455 ILE A C 1
ATOM 3510 O O . ILE A 1 457 ? -40.750 19.069 -2.067 1.00 81.04 455 ILE A O 1
ATOM 3515 N N . SER A 1 458 ? -39.586 17.564 -3.270 1.00 73.73 456 SER A N 1
ATOM 3516 C CA . SER A 1 458 ? -40.693 17.333 -4.192 1.00 72.99 456 SER A CA 1
ATOM 3517 C C . SER A 1 458 ? -40.845 15.911 -4.669 1.00 74.61 456 SER A C 1
ATOM 3518 O O . SER A 1 458 ? -39.878 15.146 -4.675 1.00 72.37 456 SER A O 1
ATOM 3521 N N . GLN A 1 459 ? -42.062 15.577 -5.118 1.00 71.40 457 GLN A N 1
ATOM 3522 C CA . GLN A 1 459 ? -42.370 14.281 -5.701 1.00 70.10 457 GLN A CA 1
ATOM 3523 C C . GLN A 1 459 ? -43.304 14.453 -6.893 1.00 75.26 457 GLN A C 1
ATOM 3524 O O . GLN A 1 459 ? -44.301 15.180 -6.810 1.00 75.45 457 GLN A O 1
ATOM 3530 N N . ASN A 1 460 ? -42.951 13.797 -8.009 1.00 71.81 458 ASN A N 1
ATOM 3531 C CA . ASN A 1 460 ? -43.731 13.813 -9.239 1.00 73.59 458 ASN A CA 1
ATOM 3532 C C . ASN A 1 460 ? -44.530 12.531 -9.373 1.00 77.96 458 ASN A C 1
ATOM 3533 O O . ASN A 1 460 ? -44.103 11.479 -8.894 1.00 74.54 458 ASN A O 1
ATOM 3538 N N . ILE A 1 461 ? -45.713 12.637 -9.995 1.00 78.54 459 ILE A N 1
ATOM 3539 C CA . ILE A 1 461 ? -46.658 11.542 -10.213 1.00 79.32 459 ILE A CA 1
ATOM 3540 C C . ILE A 1 461 ? -47.338 11.728 -11.578 1.00 88.08 459 ILE A C 1
ATOM 3541 O O . ILE A 1 461 ? -47.601 12.873 -11.961 1.00 90.26 459 ILE A O 1
ATOM 3546 N N . LEU A 1 462 ? -47.576 10.630 -12.333 1.00 86.27 460 LEU A N 1
ATOM 3547 C CA . LEU A 1 462 ? -48.249 10.738 -13.637 1.00 89.99 460 LEU A CA 1
ATOM 3548 C C . LEU A 1 462 ? -49.751 10.712 -13.420 1.00 96.70 460 LEU A C 1
ATOM 3549 O O . LEU A 1 462 ? -50.271 9.761 -12.824 1.00 96.05 460 LEU A O 1
ATOM 3554 N N . TRP A 1 463 ? -50.442 11.774 -13.871 1.00 96.50 461 TRP A N 1
ATOM 3555 C CA . TRP A 1 463 ? -51.889 11.929 -13.717 1.00 99.12 461 TRP A CA 1
ATOM 3556 C C . TRP A 1 463 ? -52.721 10.798 -14.309 1.00 106.99 461 TRP A C 1
ATOM 3557 O O . TRP A 1 463 ? -53.674 10.358 -13.663 1.00 107.13 461 TRP A O 1
ATOM 3568 N N . GLU A 1 464 ? -52.360 10.327 -15.525 1.00 106.65 462 GLU A N 1
ATOM 3569 C CA . GLU A 1 464 ? -53.053 9.234 -16.224 1.00 109.44 462 GLU A CA 1
ATOM 3570 C C . GLU A 1 464 ? -53.188 8.000 -15.327 1.00 110.56 462 GLU A C 1
ATOM 3571 O O . GLU A 1 464 ? -54.278 7.433 -15.227 1.00 113.12 462 GLU A O 1
ATOM 3577 N N . ASN A 1 465 ? -52.101 7.636 -14.633 1.00 101.99 463 ASN A N 1
ATOM 3578 C CA . ASN A 1 465 ? -52.065 6.503 -13.714 1.00 99.72 463 ASN A CA 1
ATOM 3579 C C . ASN A 1 465 ? -52.843 6.765 -12.413 1.00 102.54 463 ASN A C 1
ATOM 3580 O O . ASN A 1 465 ? -53.581 5.881 -11.967 1.00 103.42 463 ASN A O 1
ATOM 3585 N N . TRP A 1 466 ? -52.695 7.973 -11.816 1.00 96.57 464 TRP A N 1
ATOM 3586 C CA . TRP A 1 466 ? -53.381 8.344 -10.573 1.00 95.49 464 TRP A CA 1
ATOM 3587 C C . TRP A 1 466 ? -54.899 8.470 -10.720 1.00 103.28 464 TRP A C 1
ATOM 3588 O O . TRP A 1 466 ? -55.615 8.171 -9.765 1.00 103.56 464 TRP A O 1
ATOM 3599 N N . ARG A 1 467 ? -55.388 8.905 -11.905 1.00 102.76 465 ARG A N 1
ATOM 3600 C CA . ARG A 1 467 ? -56.814 9.068 -12.216 1.00 106.50 465 ARG A CA 1
ATOM 3601 C C . ARG A 1 467 ? -57.556 7.719 -12.173 1.00 112.64 465 ARG A C 1
ATOM 3602 O O . ARG A 1 467 ? -58.689 7.662 -11.693 1.00 114.10 465 ARG A O 1
ATOM 3610 N N . LYS A 1 468 ? -56.898 6.645 -12.647 1.00 109.52 466 LYS A N 1
ATOM 3611 C CA . LYS A 1 468 ? -57.417 5.273 -12.685 1.00 111.62 466 LYS A CA 1
ATOM 3612 C C . LYS A 1 468 ? -57.282 4.519 -11.346 1.00 115.66 466 LYS A C 1
ATOM 3613 O O . LYS A 1 468 ? -57.808 3.411 -11.226 1.00 118.00 466 LYS A O 1
ATOM 3615 N N . ASP A 1 469 ? -56.579 5.106 -10.352 1.00 109.47 467 ASP A N 1
ATOM 3616 C CA . ASP A 1 469 ? -56.353 4.508 -9.031 1.00 107.39 467 ASP A CA 1
ATOM 3617 C C . ASP A 1 469 ? -57.620 4.560 -8.154 1.00 114.63 467 ASP A C 1
ATOM 3618 O O . ASP A 1 469 ? -57.773 5.454 -7.313 1.00 113.89 467 ASP A O 1
ATOM 3623 N N . ASP A 1 470 ? -58.532 3.592 -8.371 1.00 114.43 468 ASP A N 1
ATOM 3624 C CA . ASP A 1 470 ? -59.799 3.468 -7.638 1.00 117.18 468 ASP A CA 1
ATOM 3625 C C . ASP A 1 470 ? -59.639 2.684 -6.320 1.00 118.31 468 ASP A C 1
ATOM 3626 O O . ASP A 1 470 ? -60.538 2.731 -5.473 1.00 120.07 468 ASP A O 1
ATOM 3631 N N . LYS A 1 471 ? -58.504 1.962 -6.156 1.00 110.00 469 LYS A N 1
ATOM 3632 C CA . LYS A 1 471 ? -58.215 1.131 -4.983 1.00 108.02 469 LYS A CA 1
ATOM 3633 C C . LYS A 1 471 ? -57.334 1.803 -3.915 1.00 105.72 469 LYS A C 1
ATOM 3634 O O . LYS A 1 471 ? -57.167 1.251 -2.825 1.00 104.68 469 LYS A O 1
ATOM 3636 N N . GLY A 1 472 ? -56.797 2.980 -4.231 1.00 98.84 470 GLY A N 1
ATOM 3637 C CA . GLY A 1 472 ? -55.932 3.744 -3.335 1.00 95.52 470 GLY A CA 1
ATOM 3638 C C . GLY A 1 472 ? -54.484 3.283 -3.288 1.00 94.41 470 GLY A C 1
ATOM 3639 O O . GLY A 1 472 ? -53.717 3.748 -2.442 1.00 90.95 470 GLY A O 1
ATOM 3640 N N . TYR A 1 473 ? -54.111 2.368 -4.213 1.00 90.87 471 TYR A N 1
ATOM 3641 C CA . TYR A 1 473 ? -52.798 1.736 -4.386 1.00 88.46 471 TYR A CA 1
ATOM 3642 C C . TYR A 1 473 ? -51.678 2.757 -4.642 1.00 86.88 471 TYR A C 1
ATOM 3643 O O . TYR A 1 473 ? -50.670 2.737 -3.934 1.00 83.77 471 TYR A O 1
ATOM 3652 N N . MET A 1 474 ? -51.852 3.630 -5.650 1.00 83.30 472 MET A N 1
ATOM 3653 C CA . MET A 1 474 ? -50.889 4.668 -6.008 1.00 82.06 472 MET A CA 1
ATOM 3654 C C . MET A 1 474 ? -50.786 5.744 -4.938 1.00 82.95 472 MET A C 1
ATOM 3655 O O . MET A 1 474 ? -49.695 6.276 -4.728 1.00 80.92 472 MET A O 1
ATOM 3660 N N . THR A 1 475 ? -51.915 6.075 -4.270 1.00 79.46 473 THR A N 1
ATOM 3661 C CA . THR A 1 475 ? -51.951 7.063 -3.192 1.00 77.87 473 THR A CA 1
ATOM 3662 C C . THR A 1 475 ? -51.066 6.584 -2.039 1.00 76.99 473 THR A C 1
ATOM 3663 O O . THR A 1 475 ? -50.254 7.360 -1.531 1.00 75.65 473 THR A O 1
ATOM 3667 N N . ASN A 1 476 ? -51.210 5.295 -1.667 1.00 71.85 474 ASN A N 1
ATOM 3668 C CA . ASN A 1 476 ? -50.432 4.613 -0.639 1.00 70.67 474 ASN A CA 1
ATOM 3669 C C . ASN A 1 476 ? -48.927 4.667 -1.009 1.00 72.13 474 ASN A C 1
ATOM 3670 O O . ASN A 1 476 ? -48.118 5.074 -0.175 1.00 70.78 474 ASN A O 1
ATOM 3675 N N . ASN A 1 477 ? -48.577 4.345 -2.279 1.00 67.08 475 ASN A N 1
ATOM 3676 C CA . ASN A 1 477 ? -47.197 4.377 -2.768 1.00 64.42 475 ASN A CA 1
ATOM 3677 C C . ASN A 1 477 ? -46.614 5.779 -2.831 1.00 67.02 475 ASN A C 1
ATOM 3678 O O . ASN A 1 477 ? -45.419 5.952 -2.607 1.00 66.11 475 ASN A O 1
ATOM 3683 N N . LEU A 1 478 ? -47.448 6.770 -3.139 1.00 64.42 476 LEU A N 1
ATOM 3684 C CA . LEU A 1 478 ? -47.040 8.168 -3.204 1.00 63.43 476 LEU A CA 1
ATOM 3685 C C . LEU A 1 478 ? -46.699 8.654 -1.807 1.00 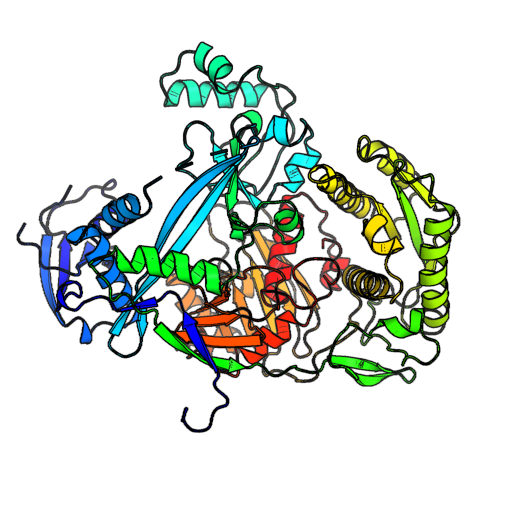67.40 476 LEU A C 1
ATOM 3686 O O . LEU A 1 478 ? -45.674 9.302 -1.633 1.00 67.52 476 LEU A O 1
ATOM 3691 N N . LEU A 1 479 ? -47.544 8.326 -0.813 1.00 64.82 477 LEU A N 1
ATOM 3692 C CA . LEU A 1 479 ? -47.319 8.703 0.579 1.00 64.67 477 LEU A CA 1
ATOM 3693 C C . LEU A 1 479 ? -46.089 8.029 1.171 1.00 67.32 477 LEU A C 1
ATOM 3694 O O . LEU A 1 479 ? -45.346 8.701 1.880 1.00 66.51 477 LEU A O 1
ATOM 3699 N N . ILE A 1 480 ? -45.821 6.741 0.806 1.00 64.32 478 ILE A N 1
ATOM 3700 C CA . ILE A 1 480 ? -44.631 5.994 1.234 1.00 63.51 478 ILE A CA 1
ATOM 3701 C C . ILE A 1 480 ? -43.372 6.746 0.782 1.00 67.11 478 ILE A C 1
ATOM 3702 O O . ILE A 1 480 ? -42.459 6.969 1.582 1.00 64.85 478 ILE A O 1
ATOM 3707 N N . GLN A 1 481 ? -43.357 7.156 -0.499 1.00 65.53 479 GLN A N 1
ATOM 3708 C CA . GLN A 1 481 ? -42.239 7.876 -1.091 1.00 65.01 479 GLN A CA 1
ATOM 3709 C C . GLN A 1 481 ? -42.042 9.270 -0.509 1.00 69.19 479 GLN A C 1
ATOM 3710 O O . GLN A 1 481 ? -40.897 9.653 -0.283 1.00 68.46 479 GLN A O 1
ATOM 3716 N N . ILE A 1 482 ? -43.149 9.993 -0.204 1.00 66.34 480 ILE A N 1
ATOM 3717 C CA . ILE A 1 482 ? -43.127 11.321 0.422 1.00 66.54 480 ILE A CA 1
ATOM 3718 C C . ILE A 1 482 ? -42.481 11.231 1.815 1.00 70.65 480 ILE A C 1
ATOM 3719 O O . ILE A 1 482 ? -41.614 12.052 2.136 1.00 71.36 480 ILE A O 1
ATOM 3724 N N . MET A 1 483 ? -42.878 10.214 2.619 1.00 66.42 481 MET A N 1
ATOM 3725 C CA . MET A 1 483 ? -42.321 9.938 3.959 1.00 66.25 481 MET A CA 1
ATOM 3726 C C . MET A 1 483 ? -40.808 9.732 3.897 1.00 68.57 481 MET A C 1
ATOM 3727 O O . MET A 1 483 ? -40.085 10.297 4.717 1.00 69.10 481 MET A O 1
ATOM 3732 N N . GLY A 1 484 ? -40.355 8.939 2.917 1.00 63.05 482 GLY A N 1
ATOM 3733 C CA . GLY A 1 484 ? -38.943 8.646 2.681 1.00 60.40 482 GLY A CA 1
ATOM 3734 C C . GLY A 1 484 ? -38.152 9.891 2.336 1.00 62.22 482 GLY A C 1
ATOM 3735 O O . GLY A 1 484 ? -37.073 10.111 2.876 1.00 62.44 482 GLY A O 1
ATOM 3736 N N . LYS A 1 485 ? -38.705 10.727 1.457 1.00 58.56 483 LYS A N 1
ATOM 3737 C CA . LYS A 1 485 ? -38.122 11.994 1.028 1.00 59.12 483 LYS A CA 1
ATOM 3738 C C . LYS A 1 485 ? -38.082 12.993 2.164 1.00 64.37 483 LYS A C 1
ATOM 3739 O O . LYS A 1 485 ? -37.244 13.887 2.149 1.00 65.10 483 LYS A O 1
ATOM 3745 N N . LEU A 1 486 ? -38.939 12.809 3.182 1.00 62.49 484 LEU A N 1
ATOM 3746 C CA . LEU A 1 486 ? -38.935 13.679 4.362 1.00 64.91 484 LEU A CA 1
ATOM 3747 C C . LEU A 1 486 ? -38.179 13.068 5.557 1.00 68.55 484 LEU A C 1
ATOM 3748 O O . LEU A 1 486 ? -38.266 13.586 6.673 1.00 70.54 484 LEU A O 1
ATOM 3753 N N . GLY A 1 487 ? -37.415 11.997 5.288 1.00 63.47 485 GLY A N 1
ATOM 3754 C CA . GLY A 1 487 ? -36.609 11.265 6.263 1.00 62.66 485 GLY A CA 1
ATOM 3755 C C . GLY A 1 487 ? -37.396 10.673 7.410 1.00 67.87 485 GLY A C 1
ATOM 3756 O O . GLY A 1 487 ? -36.847 10.451 8.488 1.00 69.62 485 GLY A O 1
ATOM 3757 N N . ILE A 1 488 ? -38.690 10.425 7.196 1.00 65.22 486 ILE A N 1
ATOM 3758 C CA . ILE A 1 488 ? -39.567 9.851 8.216 1.00 67.27 486 ILE A CA 1
ATOM 3759 C C . ILE A 1 488 ? -39.334 8.339 8.295 1.00 68.75 486 ILE A C 1
ATOM 3760 O O . ILE A 1 488 ? -39.469 7.640 7.295 1.00 67.25 486 ILE A O 1
ATOM 3765 N N . LYS A 1 489 ? -38.964 7.855 9.487 1.00 65.21 487 LYS A N 1
ATOM 3766 C CA . LYS A 1 489 ? -38.709 6.441 9.767 1.00 63.40 487 LYS A CA 1
ATOM 3767 C C . LYS A 1 489 ? -40.055 5.815 10.075 1.00 67.21 487 LYS A C 1
ATOM 3768 O O . LYS A 1 489 ? -40.412 5.656 11.239 1.00 69.08 487 LYS A O 1
ATOM 3774 N N . TYR A 1 490 ? -40.830 5.516 9.032 1.00 63.17 488 TYR A N 1
ATOM 3775 C CA . TYR A 1 490 ? -42.175 4.976 9.214 1.00 65.23 488 TYR A CA 1
ATOM 3776 C C . TYR A 1 490 ? -42.209 3.545 9.761 1.00 72.85 488 TYR A C 1
ATOM 3777 O O . TYR A 1 490 ? -42.807 3.297 10.813 1.00 75.90 488 TYR A O 1
ATOM 3786 N N . PHE A 1 491 ? -41.544 2.626 9.070 1.00 67.70 489 PHE A N 1
ATOM 3787 C CA . PHE A 1 491 ? -41.507 1.217 9.444 1.00 68.78 489 PHE A CA 1
ATOM 3788 C C . PHE A 1 491 ? -40.084 0.747 9.710 1.00 72.19 489 PHE A C 1
ATOM 3789 O O . PHE A 1 491 ? -39.136 1.295 9.146 1.00 70.72 489 PHE A O 1
ATOM 3797 N N . ILE A 1 492 ? -39.934 -0.246 10.596 1.00 70.35 490 ILE A N 1
ATOM 3798 C CA . ILE A 1 492 ? -38.640 -0.847 10.932 1.00 69.92 490 ILE A CA 1
ATOM 3799 C C . ILE A 1 492 ? -38.713 -2.369 10.709 1.00 75.52 490 ILE A C 1
ATOM 3800 O O . ILE A 1 492 ? -39.777 -2.885 10.354 1.00 73.58 490 ILE A O 1
ATOM 3805 N N . LEU A 1 493 ? -37.585 -3.074 10.899 1.00 76.29 491 LEU A N 1
ATOM 3806 C CA . LEU A 1 493 ? -37.526 -4.529 10.762 1.00 78.96 491 LEU A CA 1
ATOM 3807 C C . LEU A 1 493 ? -37.963 -5.191 12.054 1.00 92.30 491 LEU A C 1
ATOM 3808 O O . LEU A 1 493 ? -37.578 -4.726 13.129 1.00 94.80 491 LEU A O 1
ATOM 3813 N N . ASP A 1 494 ? -38.759 -6.279 11.959 1.00 93.93 492 ASP A N 1
ATOM 3814 C CA . ASP A 1 494 ? -39.225 -7.026 13.128 1.00 99.98 492 ASP A CA 1
ATOM 3815 C C . ASP A 1 494 ? -38.094 -7.828 13.765 1.00 108.62 492 ASP A C 1
ATOM 3816 O O . ASP A 1 494 ? -38.135 -8.091 14.970 1.00 112.03 492 ASP A O 1
ATOM 3821 N N . SER A 1 495 ? -37.097 -8.225 12.957 1.00 105.04 493 SER A N 1
ATOM 3822 C CA . SER A 1 495 ? -35.954 -8.998 13.433 1.00 108.48 493 SER A CA 1
ATOM 3823 C C . SER A 1 495 ? -34.697 -8.124 13.570 1.00 110.44 493 SER A C 1
ATOM 3824 O O . SER A 1 495 ? -34.299 -7.450 12.610 1.00 106.41 493 SER A O 1
ATOM 3827 N N . LYS A 1 496 ? -34.084 -8.137 14.774 1.00 108.99 494 LYS A N 1
ATOM 3828 C CA . LYS A 1 496 ? -32.849 -7.403 15.062 1.00 107.44 494 LYS A CA 1
ATOM 3829 C C . LYS A 1 496 ? -31.654 -8.259 14.650 1.00 108.29 494 LYS A C 1
ATOM 3830 O O . LYS A 1 496 ? -31.635 -9.476 14.877 1.00 110.23 494 LYS A O 1
ATOM 3832 N N . THR A 1 497 ? -30.658 -7.607 14.038 1.00 99.45 495 THR A N 1
ATOM 3833 C CA . THR A 1 497 ? -29.463 -8.252 13.494 1.00 97.37 495 THR A CA 1
ATOM 3834 C C . THR A 1 497 ? -28.250 -8.212 14.443 1.00 99.43 495 THR A C 1
ATOM 3835 O O . THR A 1 497 ? -28.216 -7.332 15.309 1.00 99.46 495 THR A O 1
ATOM 3839 N N . PRO A 1 498 ? -27.206 -9.079 14.259 1.00 76.71 496 PRO A N 1
ATOM 3840 C CA . PRO A 1 498 ? -25.978 -8.933 15.074 1.00 75.23 496 PRO A CA 1
ATOM 3841 C C . PRO A 1 498 ? -25.261 -7.598 14.841 1.00 72.69 496 PRO A C 1
ATOM 3842 O O . PRO A 1 498 ? -24.533 -7.129 15.722 1.00 71.43 496 PRO A O 1
ATOM 3846 N N . TYR A 1 499 ? -25.482 -6.983 13.654 1.00 65.10 497 TYR A N 1
ATOM 3847 C CA . TYR A 1 499 ? -24.824 -5.743 13.231 1.00 62.50 497 TYR A CA 1
ATOM 3848 C C . TYR A 1 499 ? -25.327 -4.469 13.840 1.00 67.06 497 TYR A C 1
ATOM 3849 O O . TYR A 1 499 ? -26.519 -4.171 13.785 1.00 68.37 497 TYR A O 1
ATOM 3858 N N . ASP A 1 500 ? -24.401 -3.691 14.394 1.00 63.74 498 ASP A N 1
ATOM 3859 C CA . ASP A 1 500 ? -24.689 -2.363 14.925 1.00 64.40 498 ASP A CA 1
ATOM 3860 C C . ASP A 1 500 ? -25.005 -1.451 13.727 1.00 65.91 498 ASP A C 1
ATOM 3861 O O . ASP A 1 500 ? -25.933 -0.654 13.793 1.00 65.58 498 ASP A O 1
ATOM 3866 N N . TYR A 1 501 ? -24.243 -1.618 12.625 1.00 60.61 499 TYR A N 1
ATOM 3867 C CA . TYR A 1 501 ? -24.389 -0.891 11.368 1.00 58.16 499 TYR A CA 1
ATOM 3868 C C . TYR A 1 501 ? -24.263 -1.795 10.176 1.00 58.46 499 TYR A C 1
ATOM 3869 O O . TYR A 1 501 ? -23.456 -2.724 10.166 1.00 57.61 499 TYR A O 1
ATOM 3878 N N . ILE A 1 502 ? -25.071 -1.508 9.166 1.00 54.47 500 ILE A N 1
ATOM 3879 C CA . ILE A 1 502 ? -25.038 -2.104 7.845 1.00 52.77 500 ILE A CA 1
ATOM 3880 C C . ILE A 1 502 ? -24.809 -0.880 6.974 1.00 55.66 500 ILE A C 1
ATOM 3881 O O . ILE A 1 502 ? -25.591 0.082 7.036 1.00 54.36 500 ILE A O 1
ATOM 3886 N N . MET A 1 503 ? -23.652 -0.860 6.285 1.00 51.09 501 MET A N 1
ATOM 3887 C CA . MET A 1 503 ? -23.245 0.299 5.524 1.00 50.31 501 MET A CA 1
ATOM 3888 C C . MET A 1 503 ? -23.115 -0.008 4.036 1.00 53.89 501 MET A C 1
ATOM 3889 O O . MET A 1 503 ? -22.337 -0.867 3.638 1.00 53.57 501 MET A O 1
ATOM 3894 N N . GLY A 1 504 ? -23.928 0.676 3.246 1.00 50.32 502 GLY A N 1
ATOM 3895 C CA . GLY A 1 504 ? -23.926 0.582 1.798 1.00 50.68 502 GLY A CA 1
ATOM 3896 C C . GLY A 1 504 ? -22.913 1.562 1.266 1.00 56.78 502 GLY A C 1
ATOM 3897 O O . GLY A 1 504 ? -22.927 2.731 1.637 1.00 55.56 502 GLY A O 1
ATOM 3898 N N . LEU A 1 505 ? -22.003 1.087 0.439 1.00 57.50 503 LEU A N 1
ATOM 3899 C CA . LEU A 1 505 ? -20.937 1.932 -0.056 1.00 60.21 503 LEU A CA 1
ATOM 3900 C C . LEU A 1 505 ? -20.851 1.898 -1.557 1.00 67.42 503 LEU A C 1
ATOM 3901 O O . LEU A 1 505 ? -20.952 0.838 -2.154 1.00 68.32 503 LEU A O 1
ATOM 3906 N N . ASP A 1 506 ? -20.689 3.078 -2.160 1.00 66.92 504 ASP A N 1
ATOM 3907 C CA . ASP A 1 506 ? -20.478 3.301 -3.584 1.00 68.68 504 ASP A CA 1
ATOM 3908 C C . ASP A 1 506 ? -19.362 4.349 -3.696 1.00 75.31 504 ASP A C 1
ATOM 3909 O O . ASP A 1 506 ? -19.391 5.358 -2.993 1.00 73.39 504 ASP A O 1
ATOM 3914 N N . THR A 1 507 ? -18.365 4.082 -4.549 1.00 76.28 505 THR A N 1
ATOM 3915 C CA . THR A 1 507 ? -17.200 4.948 -4.742 1.00 78.97 505 THR A CA 1
ATOM 3916 C C . THR A 1 507 ? -17.000 5.376 -6.210 1.00 87.64 505 THR A C 1
ATOM 3917 O O . THR A 1 507 ? -16.132 4.847 -6.911 1.00 88.30 505 THR A O 1
ATOM 3921 N N . GLY A 1 508 ? -17.825 6.338 -6.642 1.00 86.93 506 GLY A N 1
ATOM 3922 C CA . GLY A 1 508 ? -17.821 6.907 -7.989 1.00 89.50 506 GLY A CA 1
ATOM 3923 C C . GLY A 1 508 ? -16.485 7.477 -8.429 1.00 95.52 506 GLY A C 1
ATOM 3924 O O . GLY A 1 508 ? -15.993 7.119 -9.504 1.00 97.80 506 GLY A O 1
ATOM 3925 N N . LEU A 1 509 ? -15.882 8.353 -7.597 1.00 91.18 507 LEU A N 1
ATOM 3926 C CA . LEU A 1 509 ? -14.575 8.964 -7.861 1.00 111.76 507 LEU A CA 1
ATOM 3927 C C . LEU A 1 509 ? -13.537 8.518 -6.832 1.00 122.78 507 LEU A C 1
ATOM 3928 O O . LEU A 1 509 ? -13.056 7.387 -6.892 1.00 82.59 507 LEU A O 1
ATOM 3930 N N . ASN A 1 514 ? -10.783 11.031 -8.004 1.00 110.43 512 ASN A N 1
ATOM 3931 C CA . ASN A 1 514 ? -10.155 12.069 -8.825 1.00 114.31 512 ASN A CA 1
ATOM 3932 C C . ASN A 1 514 ? -10.925 13.410 -8.774 1.00 119.25 512 ASN A C 1
ATOM 3933 O O . ASN A 1 514 ? -10.663 14.316 -9.577 1.00 121.53 512 ASN A O 1
ATOM 3935 N N . HIS A 1 515 ? -11.863 13.527 -7.804 1.00 113.43 513 HIS A N 1
ATOM 3936 C CA . HIS A 1 515 ? -12.720 14.696 -7.549 1.00 113.16 513 HIS A CA 1
ATOM 3937 C C . HIS A 1 515 ? -12.805 14.968 -6.030 1.00 112.28 513 HIS A C 1
ATOM 3938 O O . HIS A 1 515 ? -12.235 14.195 -5.262 1.00 111.17 513 HIS A O 1
ATOM 3945 N N . ARG A 1 516 ? -13.512 16.047 -5.593 1.00 105.61 514 ARG A N 1
ATOM 3946 C CA . ARG A 1 516 ? -13.680 16.384 -4.166 1.00 102.05 514 ARG A CA 1
ATOM 3947 C C . ARG A 1 516 ? -14.407 15.257 -3.406 1.00 97.88 514 ARG A C 1
ATOM 3948 O O . ARG A 1 516 ? -13.792 14.611 -2.556 1.00 95.82 514 ARG A O 1
ATOM 3950 N N . VAL A 1 517 ? -15.687 14.992 -3.751 1.00 90.20 515 VAL A N 1
ATOM 3951 C CA . VAL A 1 517 ? -16.507 13.923 -3.155 1.00 85.81 515 VAL A CA 1
ATOM 3952 C C . VAL A 1 517 ? -16.437 12.697 -4.082 1.00 83.57 515 VAL A C 1
ATOM 3953 O O . VAL A 1 517 ? -16.891 12.753 -5.225 1.00 82.93 515 VAL A O 1
ATOM 3957 N N . GLY A 1 518 ? -15.846 11.622 -3.584 1.00 76.75 516 GLY A N 1
ATOM 3958 C CA . GLY A 1 518 ? -15.671 10.398 -4.353 1.00 75.49 516 GLY A CA 1
ATOM 3959 C C . GLY A 1 518 ? -16.654 9.281 -4.085 1.00 75.75 516 GLY A C 1
ATOM 3960 O O . GLY A 1 518 ? -16.674 8.292 -4.822 1.00 76.41 516 GLY A O 1
ATOM 3961 N N . GLY A 1 519 ? -17.451 9.421 -3.033 1.00 68.27 517 GLY A N 1
ATOM 3962 C CA . GLY A 1 519 ? -18.407 8.393 -2.679 1.00 65.16 517 GLY A CA 1
ATOM 3963 C C . GLY A 1 519 ? -19.436 8.755 -1.638 1.00 67.44 517 GLY A C 1
ATOM 3964 O O . GLY A 1 519 ? -19.611 9.921 -1.273 1.00 66.81 517 GLY A O 1
ATOM 3965 N N . CYS A 1 520 ? -20.133 7.722 -1.171 1.00 64.10 518 CYS A N 1
ATOM 3966 C CA . CYS A 1 520 ? -21.203 7.842 -0.199 1.00 63.44 518 CYS A CA 1
ATOM 3967 C C . CYS A 1 520 ? -21.332 6.559 0.553 1.00 63.89 518 CYS A C 1
ATOM 3968 O O . CYS A 1 520 ? -21.178 5.488 -0.023 1.00 63.05 518 CYS A O 1
ATOM 3971 N N . THR A 1 521 ? -21.655 6.673 1.839 1.00 60.01 519 THR A N 1
ATOM 3972 C CA . THR A 1 521 ? -21.978 5.564 2.722 1.00 57.72 519 THR A CA 1
ATOM 3973 C C . THR A 1 521 ? -23.396 5.839 3.237 1.00 59.55 519 THR A C 1
ATOM 3974 O O . THR A 1 521 ? -23.684 6.941 3.721 1.00 59.08 519 THR A O 1
ATOM 3978 N N . VAL A 1 522 ? -24.285 4.861 3.083 1.00 54.13 520 VAL A N 1
ATOM 3979 C CA . VAL A 1 522 ? -25.627 4.952 3.641 1.00 53.09 520 VAL A CA 1
ATOM 3980 C C . VAL A 1 522 ? -25.622 4.020 4.850 1.00 57.18 520 VAL A C 1
ATOM 3981 O O . VAL A 1 522 ? -25.401 2.823 4.711 1.00 56.76 520 VAL A O 1
ATOM 3985 N N . VAL A 1 523 ? -25.708 4.612 6.045 1.00 55.42 521 VAL A N 1
ATOM 3986 C CA . VAL A 1 523 ? -25.638 3.905 7.316 1.00 55.32 521 VAL A CA 1
ATOM 3987 C C . VAL A 1 523 ? -27.018 3.491 7.821 1.00 59.88 521 VAL A C 1
ATOM 3988 O O . VAL A 1 523 ? -27.879 4.332 8.057 1.00 60.64 521 VAL A O 1
ATOM 3992 N N . TYR A 1 524 ? -27.203 2.184 8.011 1.00 56.39 522 TYR A N 1
ATOM 3993 C CA . TYR A 1 524 ? -28.412 1.584 8.553 1.00 56.03 522 TYR A CA 1
ATOM 3994 C C . TYR A 1 524 ? -28.113 1.022 9.926 1.00 60.83 522 TYR A C 1
ATOM 3995 O O . TYR A 1 524 ? -27.037 0.477 10.133 1.00 59.33 522 TYR A O 1
ATOM 4004 N N . ASP A 1 525 ? -29.064 1.132 10.857 1.00 59.80 523 ASP A N 1
ATOM 4005 C CA . ASP A 1 525 ? -28.889 0.559 12.188 1.00 60.63 523 ASP A CA 1
ATOM 4006 C C . ASP A 1 525 ? -29.420 -0.880 12.217 1.00 64.90 523 ASP A C 1
ATOM 4007 O O . ASP A 1 525 ? -29.861 -1.389 11.179 1.00 63.36 523 ASP A O 1
ATOM 4012 N N . SER A 1 526 ? -29.396 -1.523 13.401 1.00 63.74 524 SER A N 1
ATOM 4013 C CA . SER A 1 526 ? -29.860 -2.895 13.598 1.00 65.05 524 SER A CA 1
ATOM 4014 C C . SER A 1 526 ? -31.359 -3.108 13.304 1.00 73.45 524 SER A C 1
ATOM 4015 O O . SER A 1 526 ? -31.753 -4.258 13.075 1.00 76.25 524 SER A O 1
ATOM 4018 N N . GLU A 1 527 ? -32.188 -2.018 13.307 1.00 69.26 525 GLU A N 1
ATOM 4019 C CA . GLU A 1 527 ? -33.633 -2.061 13.015 1.00 70.71 525 GLU A CA 1
ATOM 4020 C C . GLU A 1 527 ? -33.951 -1.785 11.522 1.00 72.54 525 GLU A C 1
ATOM 4021 O O . GLU A 1 527 ? -35.124 -1.797 11.135 1.00 73.36 525 GLU A O 1
ATOM 4027 N N . GLY A 1 528 ? -32.927 -1.492 10.725 1.00 66.87 526 GLY A N 1
ATOM 4028 C CA . GLY A 1 528 ? -33.088 -1.204 9.305 1.00 65.30 526 GLY A CA 1
ATOM 4029 C C . GLY A 1 528 ? -33.454 0.232 8.971 1.00 69.96 526 GLY A C 1
ATOM 4030 O O . GLY A 1 528 ? -33.935 0.509 7.866 1.00 69.55 526 GLY A O 1
ATOM 4031 N N . LYS A 1 529 ? -33.225 1.169 9.902 1.00 66.19 527 LYS A N 1
ATOM 4032 C CA . LYS A 1 529 ? -33.504 2.567 9.585 1.00 65.89 527 LYS A CA 1
ATOM 4033 C C . LYS A 1 529 ? -32.248 3.354 9.249 1.00 66.21 527 LYS A C 1
ATOM 4034 O O . LYS A 1 529 ? -31.169 3.044 9.771 1.00 64.22 527 LYS A O 1
ATOM 4040 N N . ILE A 1 530 ? -32.374 4.324 8.323 1.00 63.20 528 ILE A N 1
ATOM 4041 C CA . ILE A 1 530 ? -31.268 5.168 7.863 1.00 62.19 528 ILE A CA 1
ATOM 4042 C C . ILE A 1 530 ? -30.852 6.099 8.988 1.00 68.23 528 ILE A C 1
ATOM 4043 O O . ILE A 1 530 ? -31.664 6.877 9.476 1.00 70.83 528 ILE A O 1
ATOM 4048 N N . ARG A 1 531 ? -29.593 6.005 9.402 1.00 64.08 529 ARG A N 1
ATOM 4049 C CA . ARG A 1 531 ? -29.039 6.853 10.449 1.00 64.86 529 ARG A CA 1
ATOM 4050 C C . ARG A 1 531 ? -28.248 8.000 9.849 1.00 69.67 529 ARG A C 1
ATOM 4051 O O . ARG A 1 531 ? -28.252 9.094 10.414 1.00 72.50 529 ARG A O 1
ATOM 4059 N N . ARG A 1 532 ? -27.567 7.752 8.705 1.00 63.49 530 ARG A N 1
ATOM 4060 C CA . ARG A 1 532 ? -26.760 8.742 7.983 1.00 61.87 530 ARG A CA 1
ATOM 4061 C C . ARG A 1 532 ? -26.677 8.425 6.484 1.00 60.78 530 ARG A C 1
ATOM 4062 O O . ARG A 1 532 ? -26.608 7.264 6.078 1.00 58.81 530 ARG A O 1
ATOM 4070 N N . ILE A 1 533 ? -26.679 9.476 5.674 1.00 55.86 531 ILE A N 1
ATOM 4071 C CA . ILE A 1 533 ? -26.396 9.439 4.248 1.00 54.52 531 ILE A CA 1
ATOM 4072 C C . ILE A 1 533 ? -25.107 10.283 4.236 1.00 62.35 531 ILE A C 1
ATOM 4073 O O . ILE A 1 533 ? -25.151 11.513 4.321 1.00 64.15 531 ILE A O 1
ATOM 4078 N N . GLN A 1 534 ? -23.968 9.589 4.325 1.00 59.03 532 GLN A N 1
ATOM 4079 C CA . GLN A 1 534 ? -22.656 10.192 4.465 1.00 59.41 532 GLN A CA 1
ATOM 4080 C C . GLN A 1 534 ? -21.841 10.349 3.186 1.00 62.22 532 GLN A C 1
ATOM 4081 O O . GLN A 1 534 ? -21.207 9.379 2.775 1.00 60.45 532 GLN A O 1
ATOM 4087 N N . PRO A 1 535 ? -21.733 11.576 2.606 1.00 61.08 533 PRO A N 1
ATOM 4088 C CA . PRO A 1 535 ? -20.814 11.767 1.463 1.00 61.31 533 PRO A CA 1
ATOM 4089 C C . PRO A 1 535 ? -19.370 11.543 1.929 1.00 64.22 533 PRO A C 1
ATOM 4090 O O . PRO A 1 535 ? -19.049 11.846 3.075 1.00 62.57 533 PRO A O 1
ATOM 4094 N N . ILE A 1 536 ? -18.522 10.969 1.071 1.00 62.48 534 ILE A N 1
ATOM 4095 C CA . ILE A 1 536 ? -17.116 10.703 1.410 1.00 63.15 534 ILE A CA 1
ATOM 4096 C C . ILE A 1 536 ? -16.214 11.512 0.491 1.00 69.89 534 ILE A C 1
ATOM 4097 O O . ILE A 1 536 ? -16.318 11.390 -0.731 1.00 68.61 534 ILE A O 1
ATOM 4102 N N . GLU A 1 537 ? -15.322 12.327 1.088 1.00 70.91 535 GLU A N 1
ATOM 4103 C CA . GLU A 1 537 ? -14.323 13.128 0.366 1.00 73.98 535 GLU A CA 1
ATOM 4104 C C . GLU A 1 537 ? -13.187 12.195 -0.019 1.00 80.24 535 GLU A C 1
ATOM 4105 O O . GLU A 1 537 ? -12.841 11.329 0.785 1.00 77.56 535 GLU A O 1
ATOM 4111 N N . THR A 1 538 ? -12.590 12.372 -1.220 1.00 81.48 536 THR A N 1
ATOM 4112 C CA . THR A 1 538 ? -11.453 11.542 -1.662 1.00 83.08 536 THR A CA 1
ATOM 4113 C C . THR A 1 538 ? -10.200 11.845 -0.807 1.00 89.89 536 THR A C 1
ATOM 4114 O O . THR A 1 538 ? -10.041 12.996 -0.381 1.00 90.63 536 THR A O 1
ATOM 4118 N N . PRO A 1 539 ? -9.313 10.843 -0.545 1.00 87.55 537 PRO A N 1
ATOM 4119 C CA . PRO A 1 539 ? -8.141 11.099 0.324 1.00 89.73 537 PRO A CA 1
ATOM 4120 C C . PRO A 1 539 ? -7.220 12.267 -0.035 1.00 99.37 537 PRO A C 1
ATOM 4121 O O . PRO A 1 539 ? -6.981 13.137 0.809 1.00 100.36 537 PRO A O 1
ATOM 4125 N N . ALA A 1 540 ? -6.699 12.277 -1.272 1.00 98.93 538 ALA A N 1
ATOM 4126 C CA . ALA A 1 540 ? -5.773 13.282 -1.794 1.00 103.02 538 ALA A CA 1
ATOM 4127 C C . ALA A 1 540 ? -5.674 13.079 -3.309 1.00 111.24 538 ALA A C 1
ATOM 4128 O O . ALA A 1 540 ? -6.043 11.994 -3.775 1.00 109.44 538 ALA A O 1
ATOM 4130 N N . PRO A 1 541 ? -5.169 14.061 -4.105 1.00 113.06 539 PRO A N 1
ATOM 4131 C CA . PRO A 1 541 ? -5.046 13.824 -5.556 1.00 115.56 539 PRO A CA 1
ATOM 4132 C C . PRO A 1 541 ? -4.040 12.719 -5.902 1.00 121.84 539 PRO A C 1
ATOM 4133 O O . PRO A 1 541 ? -2.969 12.633 -5.296 1.00 122.38 539 PRO A O 1
ATOM 4137 N N . GLY A 1 542 ? -4.432 11.861 -6.841 1.00 119.40 540 GLY A N 1
ATOM 4138 C CA . GLY A 1 542 ? -3.618 10.749 -7.317 1.00 120.97 540 GLY A CA 1
ATOM 4139 C C . GLY A 1 542 ? -3.758 9.446 -6.554 1.00 122.07 540 GLY A C 1
ATOM 4140 O O . GLY A 1 542 ? -2.884 8.582 -6.669 1.00 123.80 540 GLY A O 1
ATOM 4141 N N . GLU A 1 543 ? -4.848 9.281 -5.777 1.00 114.33 541 GLU A N 1
ATOM 4142 C CA . GLU A 1 543 ? -5.090 8.051 -5.012 1.00 111.16 541 GLU A CA 1
ATOM 4143 C C . GLU A 1 543 ? -6.567 7.651 -4.862 1.00 109.05 541 GLU A C 1
ATOM 4144 O O . GLU A 1 543 ? -7.442 8.516 -4.737 1.00 106.70 541 GLU A O 1
ATOM 4150 N N . ARG A 1 544 ? -6.817 6.321 -4.868 1.00 102.40 542 ARG A N 1
ATOM 4151 C CA . ARG A 1 544 ? -8.135 5.693 -4.773 1.00 97.98 542 ARG A CA 1
ATOM 4152 C C . ARG A 1 544 ? -8.772 5.748 -3.378 1.00 96.04 542 ARG A C 1
ATOM 4153 O O . ARG A 1 544 ? -8.080 5.783 -2.355 1.00 96.20 542 ARG A O 1
ATOM 4155 N N . LEU A 1 545 ? -10.113 5.739 -3.367 1.00 86.81 543 LEU A N 1
ATOM 4156 C CA . LEU A 1 545 ? -10.973 5.766 -2.197 1.00 82.37 543 LEU A CA 1
ATOM 4157 C C . LEU A 1 545 ? -11.277 4.295 -1.769 1.00 82.98 543 LEU A C 1
ATOM 4158 O O . LEU A 1 545 ? -12.259 3.682 -2.197 1.00 83.08 543 LEU A O 1
ATOM 4163 N N . HIS A 1 546 ? -10.391 3.740 -0.930 1.00 76.37 544 HIS A N 1
ATOM 4164 C CA . HIS A 1 546 ? -10.438 2.363 -0.428 1.00 74.06 544 HIS A CA 1
ATOM 4165 C C . HIS A 1 546 ? -11.195 2.222 0.906 1.00 70.04 544 HIS A C 1
ATOM 4166 O O . HIS A 1 546 ? -11.389 3.213 1.611 1.00 68.57 544 HIS A O 1
ATOM 4173 N N . LEU A 1 547 ? -11.639 0.987 1.240 1.00 61.46 545 LEU A N 1
ATOM 4174 C CA . LEU A 1 547 ? -12.356 0.692 2.486 1.00 57.83 545 LEU A CA 1
ATOM 4175 C C . LEU A 1 547 ? -11.609 1.144 3.765 1.00 61.87 545 LEU A C 1
ATOM 4176 O O . LEU A 1 547 ? -12.233 1.835 4.563 1.00 61.58 545 LEU A O 1
ATOM 4181 N N . PRO A 1 548 ? -10.289 0.870 3.972 1.00 59.08 546 PRO A N 1
ATOM 4182 C CA . PRO A 1 548 ? -9.616 1.408 5.171 1.00 59.31 546 PRO A CA 1
ATOM 4183 C C . PRO A 1 548 ? -9.775 2.927 5.348 1.00 62.15 546 PRO A C 1
ATOM 4184 O O . PRO A 1 548 ? -10.025 3.372 6.469 1.00 61.57 546 PRO A O 1
ATOM 4188 N N . TYR A 1 549 ? -9.694 3.709 4.245 1.00 58.48 547 TYR A N 1
ATOM 4189 C CA . TYR A 1 549 ? -9.881 5.164 4.264 1.00 59.92 547 TYR A CA 1
ATOM 4190 C C . TYR A 1 549 ? -11.315 5.580 4.615 1.00 63.31 547 TYR A C 1
ATOM 4191 O O . TYR A 1 549 ? -11.485 6.557 5.343 1.00 63.76 547 TYR A O 1
ATOM 4200 N N . VAL A 1 550 ? -12.339 4.854 4.098 1.00 58.29 548 VAL A N 1
ATOM 4201 C CA . VAL A 1 550 ? -13.755 5.111 4.373 1.00 56.68 548 VAL A CA 1
ATOM 4202 C C . VAL A 1 550 ? -13.989 5.047 5.894 1.00 61.34 548 VAL A C 1
ATOM 4203 O O . VAL A 1 550 ? -14.578 5.971 6.461 1.00 61.64 548 VAL A O 1
ATOM 4207 N N . ILE A 1 551 ? -13.486 3.977 6.542 1.00 56.89 549 ILE A N 1
ATOM 4208 C CA . ILE A 1 551 ? -13.609 3.741 7.982 1.00 56.79 549 ILE A CA 1
ATOM 4209 C C . ILE A 1 551 ? -12.962 4.858 8.780 1.00 64.00 549 ILE A C 1
ATOM 4210 O O . ILE A 1 551 ? -13.590 5.379 9.703 1.00 64.78 549 ILE A O 1
ATOM 4215 N N . GLU A 1 552 ? -11.731 5.263 8.390 1.00 63.23 550 GLU A N 1
ATOM 4216 C CA . GLU A 1 552 ? -10.981 6.352 9.014 1.00 64.99 550 GLU A CA 1
ATOM 4217 C C . GLU A 1 552 ? -11.786 7.646 8.907 1.00 67.03 550 GLU A C 1
ATOM 4218 O O . GLU A 1 552 ? -11.912 8.357 9.895 1.00 67.78 550 GLU A O 1
ATOM 4224 N N . TYR A 1 553 ? -12.356 7.920 7.717 1.00 61.93 551 TYR A N 1
ATOM 4225 C CA . TYR A 1 553 ? -13.173 9.092 7.417 1.00 62.26 551 TYR A CA 1
ATOM 4226 C C . TYR A 1 553 ? -14.450 9.128 8.273 1.00 65.36 551 TYR A C 1
ATOM 4227 O O . TYR A 1 553 ? -14.803 10.197 8.788 1.00 65.86 551 TYR A O 1
ATOM 4236 N N . LEU A 1 554 ? -15.136 7.969 8.418 1.00 59.34 552 LEU A N 1
ATOM 4237 C CA . LEU A 1 554 ? -16.374 7.877 9.198 1.00 59.01 552 LEU A CA 1
ATOM 4238 C C . LEU A 1 554 ? -16.156 8.139 10.680 1.00 65.95 552 LEU A C 1
ATOM 4239 O O . LEU A 1 554 ? -17.005 8.749 11.322 1.00 66.73 552 LEU A O 1
ATOM 4244 N N . GLU A 1 555 ? -15.016 7.689 11.212 1.00 64.82 553 GLU A N 1
ATOM 4245 C CA . GLU A 1 555 ? -14.638 7.839 12.612 1.00 66.78 553 GLU A CA 1
ATOM 4246 C C . GLU A 1 555 ? -14.107 9.251 12.927 1.00 72.77 553 GLU A C 1
ATOM 4247 O O . GLU A 1 555 ? -14.555 9.866 13.892 1.00 73.03 553 GLU A O 1
ATOM 4253 N N . ASN A 1 556 ? -13.181 9.765 12.096 1.00 71.47 554 ASN A N 1
ATOM 4254 C CA . ASN A 1 556 ? -12.491 11.049 12.294 1.00 73.47 554 ASN A CA 1
ATOM 4255 C C . ASN A 1 556 ? -13.128 12.310 11.698 1.00 80.07 554 ASN A C 1
ATOM 4256 O O . ASN A 1 556 ? -12.982 13.379 12.289 1.00 83.08 554 ASN A O 1
ATOM 4261 N N . LYS A 1 557 ? -13.781 12.215 10.534 1.00 75.89 555 LYS A N 1
ATOM 4262 C CA . LYS A 1 557 ? -14.388 13.376 9.874 1.00 76.31 555 LYS A CA 1
ATOM 4263 C C . LYS A 1 557 ? -15.922 13.350 9.823 1.00 80.06 555 LYS A C 1
ATOM 4264 O O . LYS A 1 557 ? -16.528 14.393 9.578 1.00 81.62 555 LYS A O 1
ATOM 4266 N N . ALA A 1 558 ? -16.555 12.179 10.044 1.00 74.67 556 ALA A N 1
ATOM 4267 C CA . ALA A 1 558 ? -18.020 12.070 10.032 1.00 73.51 556 ALA A CA 1
ATOM 4268 C C . ALA A 1 558 ? -18.618 11.967 11.427 1.00 76.39 556 ALA A C 1
ATOM 4269 O O . ALA A 1 558 ? -19.821 12.173 11.582 1.00 76.39 556 ALA A O 1
ATOM 4271 N N . ASN A 1 559 ? -17.776 11.700 12.445 1.00 72.85 557 ASN A N 1
ATOM 4272 C CA . ASN A 1 559 ? -18.159 11.583 13.857 1.00 74.18 557 ASN A CA 1
ATOM 4273 C C . ASN A 1 559 ? -19.042 10.367 14.182 1.00 77.35 557 ASN A C 1
ATOM 4274 O O . ASN A 1 559 ? -19.847 10.416 15.115 1.00 79.67 557 ASN A O 1
ATOM 4279 N N . ILE A 1 560 ? -18.867 9.265 13.445 1.00 70.95 558 ILE A N 1
ATOM 4280 C CA . ILE A 1 560 ? -19.603 8.032 13.729 1.00 69.75 558 ILE A CA 1
ATOM 4281 C C . ILE A 1 560 ? -18.710 7.169 14.630 1.00 74.44 558 ILE A C 1
ATOM 4282 O O . ILE A 1 560 ? -17.539 6.946 14.303 1.00 73.48 558 ILE A O 1
ATOM 4287 N N . ASP A 1 561 ? -19.242 6.730 15.787 1.00 72.50 559 ASP A N 1
ATOM 4288 C CA . ASP A 1 561 ? -18.491 5.864 16.695 1.00 72.36 559 ASP A CA 1
ATOM 4289 C C . ASP A 1 561 ? -18.406 4.496 16.034 1.00 72.57 559 ASP A C 1
ATOM 4290 O O . ASP A 1 561 ? -19.424 3.857 15.764 1.00 70.62 559 ASP A O 1
ATOM 4295 N N . MET A 1 562 ? -17.193 4.087 15.710 1.00 69.63 560 MET A N 1
ATOM 4296 C CA . MET A 1 562 ? -17.005 2.809 15.046 1.00 69.26 560 MET A CA 1
ATOM 4297 C C . MET A 1 562 ? -16.157 1.794 15.772 1.00 71.69 560 MET A C 1
ATOM 4298 O O . MET A 1 562 ? -15.745 0.795 15.186 1.00 70.08 560 MET A O 1
ATOM 4303 N N . GLU A 1 563 ? -15.980 2.027 17.084 1.00 68.79 561 GLU A N 1
ATOM 4304 C CA . GLU A 1 563 ? -15.239 1.183 18.008 1.00 69.23 561 GLU A CA 1
ATOM 4305 C C . GLU A 1 563 ? -16.210 0.275 18.740 1.00 73.09 561 GLU A C 1
ATOM 4306 O O . GLU A 1 563 ? -17.335 0.702 19.043 1.00 72.65 561 GLU A O 1
ATOM 4312 N N . ASN A 1 564 ? -15.756 -0.965 19.074 1.00 68.77 562 ASN A N 1
ATOM 4313 C CA . ASN A 1 564 ? -16.522 -1.977 19.830 1.00 68.13 562 ASN A CA 1
ATOM 4314 C C . ASN A 1 564 ? -17.880 -2.282 19.162 1.00 70.24 562 ASN A C 1
ATOM 4315 O O . ASN A 1 564 ? -18.890 -2.547 19.828 1.00 71.93 562 ASN A O 1
ATOM 4320 N N . LYS A 1 565 ? -17.868 -2.242 17.821 1.00 62.55 563 LYS A N 1
ATOM 4321 C CA . LYS A 1 565 ? -19.025 -2.422 16.972 1.00 60.85 563 LYS A CA 1
ATOM 4322 C C . LYS A 1 565 ? -18.888 -3.637 16.074 1.00 64.68 563 LYS A C 1
ATOM 4323 O O . LYS A 1 565 ? -17.787 -4.137 15.853 1.00 63.28 563 LYS A O 1
ATOM 4329 N N . ASN A 1 566 ? -20.033 -4.107 15.555 1.00 61.43 564 ASN A N 1
ATOM 4330 C CA . ASN A 1 566 ? -20.145 -5.171 14.568 1.00 59.29 564 ASN A CA 1
ATOM 4331 C C . ASN A 1 566 ? -20.760 -4.481 13.366 1.00 61.95 564 ASN A C 1
ATOM 4332 O O . ASN A 1 566 ? -21.910 -4.057 13.426 1.00 61.87 564 ASN A O 1
ATOM 4337 N N . ILE A 1 567 ? -19.941 -4.257 12.322 1.00 58.10 565 ILE A N 1
ATOM 4338 C CA . ILE A 1 567 ? -20.292 -3.502 11.113 1.00 55.83 565 ILE A CA 1
ATOM 4339 C C . ILE A 1 567 ? -20.156 -4.361 9.883 1.00 58.97 565 ILE A C 1
ATOM 4340 O O . ILE A 1 567 ? -19.130 -5.012 9.688 1.00 59.72 565 ILE A O 1
ATOM 4345 N N . LEU A 1 568 ? -21.189 -4.328 9.030 1.00 54.23 566 LEU A N 1
ATOM 4346 C CA . LEU A 1 568 ? -21.215 -5.045 7.766 1.00 52.11 566 LEU A CA 1
ATOM 4347 C C . LEU A 1 568 ? -21.223 -4.017 6.635 1.00 53.75 566 LEU A C 1
ATOM 4348 O O . LEU A 1 568 ? -22.101 -3.161 6.611 1.00 52.04 566 LEU A O 1
ATOM 4353 N N . PHE A 1 569 ? -20.227 -4.085 5.726 1.00 50.87 567 PHE A N 1
ATOM 4354 C CA . PHE A 1 569 ? -20.141 -3.212 4.548 1.00 50.44 567 PHE A CA 1
ATOM 4355 C C . PHE A 1 569 ? -20.614 -3.939 3.299 1.00 54.08 567 PHE A C 1
ATOM 4356 O O . PHE A 1 569 ? -20.250 -5.090 3.049 1.00 52.92 567 PHE A O 1
ATOM 4364 N N . LEU A 1 570 ? -21.422 -3.243 2.516 1.00 51.01 568 LEU A N 1
ATOM 4365 C CA . LEU A 1 570 ? -21.982 -3.731 1.269 1.00 51.65 568 LEU A CA 1
ATOM 4366 C C . LEU A 1 570 ? -21.387 -2.887 0.149 1.00 58.29 568 LEU A C 1
ATOM 4367 O O . LEU A 1 570 ? -21.479 -1.649 0.172 1.00 56.51 568 LEU A O 1
ATOM 4372 N N . ARG A 1 571 ? -20.718 -3.549 -0.803 1.00 58.02 569 ARG A N 1
ATOM 4373 C CA . ARG A 1 571 ? -20.135 -2.851 -1.944 1.00 58.79 569 ARG A CA 1
ATOM 4374 C C . ARG A 1 571 ? -20.255 -3.636 -3.250 1.00 63.11 569 ARG A C 1
ATOM 4375 O O . ARG A 1 571 ? -20.353 -4.860 -3.234 1.00 61.67 569 ARG A O 1
ATOM 4383 N N . ASP A 1 572 ? -20.324 -2.912 -4.368 1.00 63.20 570 ASP A N 1
ATOM 4384 C CA . ASP A 1 572 ? -20.343 -3.466 -5.718 1.00 66.66 570 ASP A CA 1
ATOM 4385 C C . ASP A 1 572 ? -18.908 -3.318 -6.151 1.00 73.59 570 ASP A C 1
ATOM 4386 O O . ASP A 1 572 ? -18.573 -2.375 -6.876 1.00 77.56 570 ASP A O 1
ATOM 4391 N N . GLY A 1 573 ? -18.057 -4.170 -5.600 1.00 67.40 571 GLY A N 1
ATOM 4392 C CA . GLY A 1 573 ? -16.628 -4.146 -5.858 1.00 68.21 571 GLY A CA 1
ATOM 4393 C C . GLY A 1 573 ? -15.842 -5.098 -4.985 1.00 71.43 571 GLY A C 1
ATOM 4394 O O . GLY A 1 573 ? -16.324 -5.539 -3.936 1.00 68.75 571 GLY A O 1
ATOM 4395 N N . PHE A 1 574 ? -14.622 -5.418 -5.417 1.00 71.58 572 PHE A N 1
ATOM 4396 C CA . PHE A 1 574 ? -13.760 -6.321 -4.669 1.00 72.91 572 PHE A CA 1
ATOM 4397 C C . PHE A 1 574 ? -12.677 -5.598 -3.919 1.00 78.86 572 PHE A C 1
ATOM 4398 O O . PHE A 1 574 ? -12.313 -4.476 -4.276 1.00 79.88 572 PHE A O 1
ATOM 4406 N N . ILE A 1 575 ? -12.215 -6.213 -2.828 1.00 76.52 573 ILE A N 1
ATOM 4407 C CA . ILE A 1 575 ? -11.156 -5.678 -1.970 1.00 76.40 573 ILE A CA 1
ATOM 4408 C C . ILE A 1 575 ? -9.832 -5.967 -2.657 1.00 80.73 573 ILE A C 1
ATOM 4409 O O . ILE A 1 575 ? -9.640 -7.076 -3.160 1.00 81.30 573 ILE A O 1
ATOM 4414 N N . GLN A 1 576 ? -8.944 -4.955 -2.730 1.00 78.32 574 GLN A N 1
ATOM 4415 C CA . GLN A 1 576 ? -7.594 -5.104 -3.289 1.00 80.98 574 GLN A CA 1
ATOM 4416 C C . GLN A 1 576 ? -6.742 -5.769 -2.202 1.00 84.54 574 GLN A C 1
ATOM 4417 O O . GLN A 1 576 ? -7.076 -5.665 -1.020 1.00 81.34 574 GLN A O 1
ATOM 4423 N N . ASN A 1 577 ? -5.653 -6.444 -2.593 1.00 84.98 575 ASN A N 1
ATOM 4424 C CA . ASN A 1 577 ? -4.732 -7.123 -1.675 1.00 86.25 575 ASN A CA 1
ATOM 4425 C C . ASN A 1 577 ? -4.109 -6.197 -0.614 1.00 89.58 575 ASN A C 1
ATOM 4426 O O . ASN A 1 577 ? -3.934 -6.616 0.532 1.00 88.42 575 ASN A O 1
ATOM 4431 N N . SER A 1 578 ? -3.801 -4.942 -0.996 1.00 87.41 576 SER A N 1
ATOM 4432 C CA . SER A 1 578 ? -3.220 -3.921 -0.115 1.00 87.86 576 SER A CA 1
ATOM 4433 C C . SER A 1 578 ? -4.168 -3.552 1.037 1.00 87.93 576 SER A C 1
ATOM 4434 O O . SER A 1 578 ? -3.703 -3.277 2.146 1.00 88.62 576 SER A O 1
ATOM 4437 N N . GLU A 1 579 ? -5.490 -3.560 0.768 1.00 80.27 577 GLU A N 1
ATOM 4438 C CA . GLU A 1 579 ? -6.550 -3.249 1.727 1.00 76.84 577 GLU A CA 1
ATOM 4439 C C . GLU A 1 579 ? -6.645 -4.286 2.853 1.00 80.43 577 GLU A C 1
ATOM 4440 O O . GLU A 1 579 ? -6.955 -3.907 3.983 1.00 79.63 577 GLU A O 1
ATOM 4446 N N . ARG A 1 580 ? -6.429 -5.590 2.535 1.00 76.94 578 ARG A N 1
ATOM 4447 C CA . ARG A 1 580 ? -6.552 -6.726 3.459 1.00 76.34 578 ARG A CA 1
ATOM 4448 C C . ARG A 1 580 ? -5.790 -6.565 4.767 1.00 79.34 578 ARG A C 1
ATOM 4449 O O . ARG A 1 580 ? -6.367 -6.767 5.831 1.00 78.08 578 ARG A O 1
ATOM 4457 N N . ASN A 1 581 ? -4.521 -6.166 4.691 1.00 77.69 579 ASN A N 1
ATOM 4458 C CA . ASN A 1 581 ? -3.677 -5.944 5.862 1.00 78.08 579 ASN A CA 1
ATOM 4459 C C . ASN A 1 581 ? -4.102 -4.701 6.635 1.00 79.12 579 ASN A C 1
ATOM 4460 O O . ASN A 1 581 ? -4.022 -4.700 7.864 1.00 80.58 579 ASN A O 1
ATOM 4465 N N . ASP A 1 582 ? -4.523 -3.641 5.924 1.00 71.62 580 ASP A N 1
ATOM 4466 C CA . ASP A 1 582 ? -4.988 -2.401 6.545 1.00 69.61 580 ASP A CA 1
ATOM 4467 C C . ASP A 1 582 ? -6.290 -2.661 7.309 1.00 68.22 580 ASP A C 1
ATOM 4468 O O . ASP A 1 582 ? -6.485 -2.097 8.389 1.00 65.71 580 ASP A O 1
ATOM 4473 N N . LEU A 1 583 ? -7.166 -3.533 6.750 1.00 63.56 581 LEU A N 1
ATOM 4474 C CA . LEU A 1 583 ? -8.432 -3.919 7.375 1.00 61.67 581 LEU A CA 1
ATOM 4475 C C . LEU A 1 583 ? -8.200 -4.819 8.578 1.00 65.49 581 LEU A C 1
ATOM 4476 O O . LEU A 1 583 ? -8.928 -4.704 9.559 1.00 64.45 581 LEU A O 1
ATOM 4481 N N . LYS A 1 584 ? -7.136 -5.650 8.535 1.00 64.26 582 LYS A N 1
ATOM 4482 C CA . LYS A 1 584 ? -6.687 -6.492 9.647 1.00 65.25 582 LYS A CA 1
ATOM 4483 C C . LYS A 1 584 ? -6.264 -5.598 10.824 1.00 69.91 582 LYS A C 1
ATOM 4484 O O . LYS A 1 584 ? -6.682 -5.854 11.947 1.00 70.98 582 LYS A O 1
ATOM 4490 N N . GLU A 1 585 ? -5.494 -4.519 10.550 1.00 72.24 583 GLU A N 1
ATOM 4491 C CA . GLU A 1 585 ? -5.021 -3.551 11.554 1.00 72.60 583 GLU A CA 1
ATOM 4492 C C . GLU A 1 585 ? -6.151 -2.687 12.128 1.00 73.06 583 GLU A C 1
ATOM 4493 O O . GLU A 1 585 ? -6.178 -2.457 13.334 1.00 73.81 583 GLU A O 1
ATOM 4499 N N . ILE A 1 586 ? -7.072 -2.217 11.269 1.00 66.44 584 ILE A N 1
ATOM 4500 C CA . ILE A 1 586 ? -8.228 -1.401 11.644 1.00 65.07 584 ILE A CA 1
ATOM 4501 C C . ILE A 1 586 ? -9.152 -2.130 12.644 1.00 67.21 584 ILE A C 1
ATOM 4502 O O . ILE A 1 586 ? -9.611 -1.504 13.602 1.00 67.64 584 ILE A O 1
ATOM 4507 N N . SER A 1 587 ? -9.389 -3.448 12.435 1.00 61.36 585 SER A N 1
ATOM 4508 C CA . SER A 1 587 ? -10.240 -4.273 13.293 1.00 60.25 585 SER A CA 1
ATOM 4509 C C . SER A 1 587 ? -9.685 -4.349 14.706 1.00 65.84 585 SER A C 1
ATOM 4510 O O . SER A 1 587 ? -10.455 -4.259 15.666 1.00 64.86 585 SER A O 1
ATOM 4513 N N . LYS A 1 588 ? -8.348 -4.507 14.842 1.00 65.85 586 LYS A N 1
ATOM 4514 C CA . LYS A 1 588 ? -7.740 -4.542 16.165 1.00 68.15 586 LYS A CA 1
ATOM 4515 C C . LYS A 1 588 ? -7.607 -3.150 16.780 1.00 72.76 586 LYS A C 1
ATOM 4516 O O . LYS A 1 588 ? -7.755 -3.013 17.990 1.00 75.08 586 LYS A O 1
ATOM 4522 N N . GLU A 1 589 ? -7.429 -2.115 15.947 1.00 68.03 587 GLU A N 1
ATOM 4523 C CA . GLU A 1 589 ? -7.364 -0.730 16.414 1.00 69.37 587 GLU A CA 1
ATOM 4524 C C . GLU A 1 589 ? -8.735 -0.260 16.920 1.00 72.13 587 GLU A C 1
ATOM 4525 O O . GLU A 1 589 ? -8.795 0.382 17.964 1.00 72.78 587 GLU A O 1
ATOM 4531 N N . LEU A 1 590 ? -9.835 -0.606 16.204 1.00 67.39 588 LEU A N 1
ATOM 4532 C CA . LEU A 1 590 ? -11.202 -0.245 16.615 1.00 66.16 588 LEU A CA 1
ATOM 4533 C C . LEU A 1 590 ? -11.804 -1.195 17.654 1.00 69.15 588 LEU A C 1
ATOM 4534 O O . LEU A 1 590 ? -12.721 -0.784 18.363 1.00 69.12 588 LEU A O 1
ATOM 4539 N N . ASN A 1 591 ? -11.307 -2.458 17.737 1.00 65.62 589 ASN A N 1
ATOM 4540 C CA . ASN A 1 591 ? -11.840 -3.544 18.585 1.00 66.27 589 ASN A CA 1
ATOM 4541 C C . ASN A 1 591 ? -13.267 -3.853 18.084 1.00 68.97 589 ASN A C 1
ATOM 4542 O O . ASN A 1 591 ? -14.217 -4.038 18.858 1.00 68.64 589 ASN A O 1
ATOM 4547 N N . SER A 1 592 ? -13.385 -3.884 16.745 1.00 62.53 590 SER A N 1
ATOM 4548 C CA . SER A 1 592 ? -14.615 -4.062 16.014 1.00 59.73 590 SER A CA 1
ATOM 4549 C C . SER A 1 592 ? -14.521 -5.205 15.060 1.00 63.18 590 SER A C 1
ATOM 4550 O O . SER A 1 592 ? -13.445 -5.508 14.553 1.00 63.69 590 SER A O 1
ATOM 4553 N N . ASN A 1 593 ? -15.667 -5.820 14.785 1.00 59.26 591 ASN A N 1
ATOM 4554 C CA . ASN A 1 593 ? -15.806 -6.868 13.786 1.00 57.53 591 ASN A CA 1
ATOM 4555 C C . ASN A 1 593 ? -16.233 -6.139 12.500 1.00 59.36 591 ASN A C 1
ATOM 4556 O O . ASN A 1 593 ? -17.290 -5.500 12.463 1.00 57.09 591 ASN A O 1
ATOM 4561 N N . ILE A 1 594 ? -15.360 -6.155 11.486 1.00 57.10 592 ILE A N 1
ATOM 4562 C CA . ILE A 1 594 ? -15.616 -5.506 10.204 1.00 55.40 592 ILE A CA 1
ATOM 4563 C C . ILE A 1 594 ? -15.833 -6.569 9.157 1.00 60.53 592 ILE A C 1
ATOM 4564 O O . ILE A 1 594 ? -14.951 -7.393 8.892 1.00 61.07 592 ILE A O 1
ATOM 4569 N N . GLU A 1 595 ? -17.027 -6.568 8.577 1.00 57.73 593 GLU A N 1
ATOM 4570 C CA . GLU A 1 595 ? -17.355 -7.515 7.524 1.00 56.73 593 GLU A CA 1
ATOM 4571 C C . GLU A 1 595 ? -17.627 -6.802 6.219 1.00 59.61 593 GLU A C 1
ATOM 4572 O O . GLU A 1 595 ? -18.024 -5.633 6.215 1.00 58.12 593 GLU A O 1
ATOM 4578 N N . VAL A 1 596 ? -17.338 -7.492 5.116 1.00 56.97 594 VAL A N 1
ATOM 4579 C CA . VAL A 1 596 ? -17.538 -7.009 3.762 1.00 57.21 594 VAL A CA 1
ATOM 4580 C C . VAL A 1 596 ? -18.022 -8.137 2.856 1.00 61.81 594 VAL A C 1
ATOM 4581 O O . VAL A 1 596 ? -17.521 -9.261 2.909 1.00 62.21 594 VAL A O 1
ATOM 4585 N N . ILE A 1 597 ? -19.055 -7.842 2.083 1.00 56.53 595 ILE A N 1
ATOM 4586 C CA . ILE A 1 597 ? -19.611 -8.748 1.101 1.00 54.10 595 ILE A CA 1
ATOM 4587 C C . ILE A 1 597 ? -19.760 -7.952 -0.202 1.00 54.99 595 ILE A C 1
ATOM 4588 O O . ILE A 1 597 ? -20.076 -6.760 -0.172 1.00 54.16 595 ILE A O 1
ATOM 4593 N N A SER A 1 598 ? -19.482 -8.600 -1.330 0.50 52.15 596 SER A N 1
ATOM 4594 N N B SER A 1 598 ? -19.476 -8.598 -1.333 0.50 50.63 596 SER A N 1
ATOM 4595 C CA A SER A 1 598 ? -19.595 -7.992 -2.648 0.50 51.73 596 SER A CA 1
ATOM 4596 C CA B SER A 1 598 ? -19.597 -7.983 -2.649 0.50 49.42 596 SER A CA 1
ATOM 4597 C C A SER A 1 598 ? -20.982 -8.296 -3.216 0.50 56.21 596 SER A C 1
ATOM 4598 C C B SER A 1 598 ? -20.979 -8.293 -3.217 0.50 55.16 596 SER A C 1
ATOM 4599 O O A SER A 1 598 ? -21.421 -9.446 -3.207 0.50 56.49 596 SER A O 1
ATOM 4600 O O B SER A 1 598 ? -21.416 -9.445 -3.206 0.50 55.45 596 SER A O 1
ATOM 4605 N N . ILE A 1 599 ? -21.697 -7.250 -3.635 1.00 53.97 597 ILE A N 1
ATOM 4606 C CA . ILE A 1 599 ? -23.037 -7.373 -4.201 1.00 54.52 597 ILE A CA 1
ATOM 4607 C C . ILE A 1 599 ? -22.953 -6.837 -5.614 1.00 59.97 597 ILE A C 1
ATOM 4608 O O . ILE A 1 599 ? -22.704 -5.654 -5.809 1.00 58.92 597 ILE A O 1
ATOM 4613 N N . ARG A 1 600 ? -23.067 -7.734 -6.598 1.00 58.82 598 ARG A N 1
ATOM 4614 C CA . ARG A 1 600 ? -22.964 -7.368 -8.004 1.00 58.86 598 ARG A CA 1
ATOM 4615 C C . ARG A 1 600 ? -24.278 -7.535 -8.768 1.00 62.81 598 ARG A C 1
ATOM 4616 O O . ARG A 1 600 ? -24.751 -8.653 -9.002 1.00 62.32 598 ARG A O 1
ATOM 4624 N N . LYS A 1 601 ? -24.880 -6.390 -9.124 1.00 59.72 599 LYS A N 1
ATOM 4625 C CA . LYS A 1 601 ? -26.128 -6.308 -9.886 1.00 60.73 599 LYS A CA 1
ATOM 4626 C C . LYS A 1 601 ? -25.873 -6.703 -11.354 1.00 63.96 599 LYS A C 1
ATOM 4627 O O . LYS A 1 601 ? -26.744 -7.260 -12.008 1.00 65.21 599 LYS A O 1
ATOM 4633 N N . ASN A 1 602 ? -24.660 -6.441 -11.843 1.00 59.94 600 ASN A N 1
ATOM 4634 C CA . ASN A 1 602 ? -24.234 -6.741 -13.203 1.00 59.64 600 ASN A CA 1
ATOM 4635 C C . ASN A 1 602 ? -23.376 -7.973 -13.118 1.00 58.41 600 ASN A C 1
ATOM 4636 O O . ASN A 1 602 ? -22.304 -7.932 -12.532 1.00 56.97 600 ASN A O 1
ATOM 4641 N N . ASN A 1 603 ? -23.909 -9.098 -13.605 1.00 53.85 601 ASN A N 1
ATOM 4642 C CA . ASN A 1 603 ? -23.266 -10.402 -13.582 1.00 52.70 601 ASN A CA 1
ATOM 4643 C C . ASN A 1 603 ? -23.774 -11.262 -14.745 1.00 56.05 601 ASN A C 1
ATOM 4644 O O . ASN A 1 603 ? -24.677 -10.856 -15.468 1.00 57.02 601 ASN A O 1
ATOM 4649 N N . LYS A 1 604 ? -23.146 -12.405 -14.959 1.00 53.59 602 LYS A N 1
ATOM 4650 C CA . LYS A 1 604 ? -23.404 -13.336 -16.055 1.00 55.25 602 LYS A CA 1
ATOM 4651 C C . LYS A 1 604 ? -24.460 -14.417 -15.780 1.00 60.65 602 LYS A C 1
ATOM 4652 O O . LYS A 1 604 ? -24.854 -15.110 -16.721 1.00 61.78 602 LYS A O 1
ATOM 4658 N N . TYR A 1 605 ? -24.918 -14.567 -14.515 1.00 57.20 603 TYR A N 1
ATOM 4659 C CA . TYR A 1 605 ? -25.909 -15.589 -1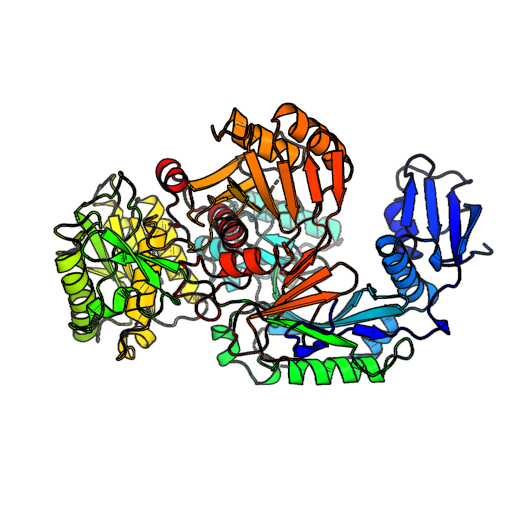4.137 1.00 57.90 603 TYR A CA 1
ATOM 4660 C C . TYR A 1 605 ? -27.304 -15.278 -14.601 1.00 63.21 603 TYR A C 1
ATOM 4661 O O . TYR A 1 605 ? -27.702 -14.119 -14.619 1.00 62.35 603 TYR A O 1
ATOM 4670 N N . LYS A 1 606 ? -28.066 -16.336 -14.928 1.00 61.19 604 LYS A N 1
ATOM 4671 C CA . LYS A 1 606 ? -29.471 -16.286 -15.323 1.00 61.30 604 LYS A CA 1
ATOM 4672 C C . LYS A 1 606 ? -30.158 -17.487 -14.728 1.00 66.14 604 LYS A C 1
ATOM 4673 O O . LYS A 1 606 ? -29.639 -18.596 -14.837 1.00 66.57 604 LYS A O 1
ATOM 4679 N N . VAL A 1 607 ? -31.331 -17.275 -14.118 1.00 64.51 605 VAL A N 1
ATOM 4680 C CA . VAL A 1 607 ? -32.164 -18.345 -13.555 1.00 65.46 605 VAL A CA 1
ATOM 4681 C C . VAL A 1 607 ? -33.370 -18.477 -14.480 1.00 70.97 605 VAL A C 1
ATOM 4682 O O . VAL A 1 607 ? -34.103 -17.508 -14.686 1.00 70.18 605 VAL A O 1
ATOM 4686 N N . PHE A 1 608 ? -33.544 -19.665 -15.082 1.00 69.11 606 PHE A N 1
ATOM 4687 C CA . PHE A 1 608 ? -34.617 -19.910 -16.036 1.00 70.12 606 PHE A CA 1
ATOM 4688 C C . PHE A 1 608 ? -35.962 -20.141 -15.319 1.00 74.92 606 PHE A C 1
ATOM 4689 O O . PHE A 1 608 ? -36.497 -21.252 -15.331 1.00 75.45 606 PHE A O 1
ATOM 4697 N N . THR A 1 609 ? -36.478 -19.073 -14.659 1.00 70.98 607 THR A N 1
ATOM 4698 C CA . THR A 1 609 ? -37.740 -19.071 -13.910 1.00 72.09 607 THR A CA 1
ATOM 4699 C C . THR A 1 609 ? -38.375 -17.684 -13.745 1.00 75.94 607 THR A C 1
ATOM 4700 O O . THR A 1 609 ? -37.680 -16.665 -13.750 1.00 74.43 607 THR A O 1
ATOM 4704 N N . SER A 1 610 ? -39.683 -17.667 -13.497 1.00 73.96 608 SER A N 1
ATOM 4705 C CA . SER A 1 610 ? -40.434 -16.443 -13.228 1.00 74.67 608 SER A CA 1
ATOM 4706 C C . SER A 1 610 ? -40.672 -16.308 -11.718 1.00 79.39 608 SER A C 1
ATOM 4707 O O . SER A 1 610 ? -41.216 -15.299 -11.262 1.00 80.27 608 SER A O 1
ATOM 4710 N N . ASP A 1 611 ? -40.240 -17.320 -10.946 1.00 75.37 609 ASP A N 1
ATOM 4711 C CA . ASP A 1 611 ? -40.333 -17.332 -9.486 1.00 75.30 609 ASP A CA 1
ATOM 4712 C C . ASP A 1 611 ? -39.293 -16.359 -8.877 1.00 75.70 609 ASP A C 1
ATOM 4713 O O . ASP A 1 611 ? -38.303 -16.007 -9.524 1.00 72.69 609 ASP A O 1
ATOM 4718 N N . TYR A 1 612 ? -39.561 -15.897 -7.656 1.00 72.06 610 TYR A N 1
ATOM 4719 C CA . TYR A 1 612 ? -38.776 -14.900 -6.946 1.00 70.15 610 TYR A CA 1
ATOM 4720 C C . TYR A 1 612 ? -38.788 -15.198 -5.452 1.00 73.34 610 TYR A C 1
ATOM 4721 O O . TYR A 1 612 ? -39.471 -16.131 -5.036 1.00 73.97 610 TYR A O 1
ATOM 4730 N N . ARG A 1 613 ? -38.058 -14.385 -4.638 1.00 69.28 611 ARG A N 1
ATOM 4731 C CA . ARG A 1 613 ? -37.916 -14.565 -3.185 1.00 68.83 611 ARG A CA 1
ATOM 4732 C C . ARG A 1 613 ? -37.118 -15.882 -2.984 1.00 70.83 611 ARG A C 1
ATOM 4733 O O . ARG A 1 613 ? -37.349 -16.615 -2.027 1.00 70.40 611 ARG A O 1
ATOM 4741 N N . ILE A 1 614 ? -36.151 -16.147 -3.910 1.00 66.34 612 ILE A N 1
ATOM 4742 C CA . ILE A 1 614 ? -35.300 -17.343 -3.958 1.00 65.80 612 ILE A CA 1
ATOM 4743 C C . ILE A 1 614 ? -33.798 -17.039 -4.003 1.00 67.37 612 ILE A C 1
ATOM 4744 O O . ILE A 1 614 ? -33.372 -16.021 -4.553 1.00 65.04 612 ILE A O 1
ATOM 4749 N N . GLY A 1 615 ? -33.019 -17.950 -3.433 1.00 64.04 613 GLY A N 1
ATOM 4750 C CA . GLY A 1 615 ? -31.571 -17.839 -3.358 1.00 61.90 613 GLY A CA 1
ATOM 4751 C C . GLY A 1 615 ? -30.872 -19.176 -3.363 1.00 66.83 613 GLY A C 1
ATOM 4752 O O . GLY A 1 615 ? -31.392 -20.159 -2.826 1.00 67.90 613 GLY A O 1
ATOM 4753 N N . SER A 1 616 ? -29.686 -19.225 -3.988 1.00 62.83 614 SER A N 1
ATOM 4754 C CA . SER A 1 616 ? -28.867 -20.438 -4.048 1.00 62.82 614 SER A CA 1
ATOM 4755 C C . SER A 1 616 ? -27.373 -20.088 -4.049 1.00 67.58 614 SER A C 1
ATOM 4756 O O . SER A 1 616 ? -27.023 -18.906 -4.031 1.00 65.75 614 SER A O 1
ATOM 4759 N N . VAL A 1 617 ? -26.496 -21.112 -3.973 1.00 65.40 615 VAL A N 1
ATOM 4760 C CA . VAL A 1 617 ? -25.040 -20.945 -3.949 1.00 63.93 615 VAL A CA 1
ATOM 4761 C C . VAL A 1 617 ? -24.434 -21.792 -5.078 1.00 69.79 615 VAL A C 1
ATOM 4762 O O . VAL A 1 617 ? -24.649 -23.000 -5.124 1.00 70.70 615 VAL A O 1
ATOM 4766 N N . PHE A 1 618 ? -23.704 -21.154 -6.000 1.00 65.51 616 PHE A N 1
ATOM 4767 C CA . PHE A 1 618 ? -23.064 -21.877 -7.092 1.00 65.24 616 PHE A CA 1
ATOM 4768 C C . PHE A 1 618 ? -21.561 -21.596 -7.074 1.00 71.67 616 PHE A C 1
ATOM 4769 O O . PHE A 1 618 ? -21.139 -20.458 -7.331 1.00 69.87 616 PHE A O 1
ATOM 4777 N N . GLY A 1 619 ? -20.789 -22.627 -6.714 1.00 70.47 617 GLY A N 1
ATOM 4778 C CA . GLY A 1 619 ? -19.333 -22.582 -6.582 1.00 70.73 617 GLY A CA 1
ATOM 4779 C C . GLY A 1 619 ? -18.837 -21.378 -5.807 1.00 73.38 617 GLY A C 1
ATOM 4780 O O . GLY A 1 619 ? -18.060 -20.568 -6.333 1.00 74.07 617 GLY A O 1
ATOM 4781 N N . ASN A 1 620 ? -19.328 -21.229 -4.567 1.00 67.42 618 ASN A N 1
ATOM 4782 C CA . ASN A 1 620 ? -19.031 -20.089 -3.673 1.00 65.18 618 ASN A CA 1
ATOM 4783 C C . ASN A 1 620 ? -19.770 -18.765 -3.964 1.00 63.79 618 ASN A C 1
ATOM 4784 O O . ASN A 1 620 ? -19.678 -17.849 -3.157 1.00 62.01 618 ASN A O 1
ATOM 4789 N N . ASP A 1 621 ? -20.514 -18.659 -5.083 1.00 59.90 619 ASP A N 1
ATOM 4790 C CA . ASP A 1 621 ? -21.272 -17.428 -5.377 1.00 58.45 619 ASP A CA 1
ATOM 4791 C C . ASP A 1 621 ? -22.723 -17.578 -4.973 1.00 62.27 619 ASP A C 1
ATOM 4792 O O . ASP A 1 621 ? -23.346 -18.584 -5.282 1.00 63.35 619 ASP A O 1
ATOM 4797 N N . GLY A 1 622 ? -23.255 -16.557 -4.322 1.00 58.44 620 GLY A N 1
ATOM 4798 C CA . GLY A 1 622 ? -24.654 -16.491 -3.952 1.00 57.45 620 GLY A CA 1
ATOM 4799 C C . GLY A 1 622 ? -25.438 -15.990 -5.144 1.00 61.59 620 GLY A C 1
ATOM 4800 O O . GLY A 1 622 ? -25.038 -15.017 -5.787 1.00 60.13 620 GLY A O 1
ATOM 4801 N N . ILE A 1 623 ? -26.500 -16.707 -5.507 1.00 59.86 621 ILE A N 1
ATOM 4802 C CA . ILE A 1 623 ? -27.388 -16.340 -6.610 1.00 59.74 621 ILE A CA 1
ATOM 4803 C C . ILE A 1 623 ? -28.697 -15.916 -5.937 1.00 64.72 621 ILE A C 1
ATOM 4804 O O . ILE A 1 623 ? -29.436 -16.742 -5.402 1.00 62.71 621 ILE A O 1
ATOM 4809 N N . PHE A 1 624 ? -28.929 -14.604 -5.947 1.00 63.49 622 PHE A N 1
ATOM 4810 C CA . PHE A 1 624 ? -29.992 -13.877 -5.270 1.00 63.77 622 PHE A CA 1
ATOM 4811 C C . PHE A 1 624 ? -31.056 -13.368 -6.265 1.00 67.19 622 PHE A C 1
ATOM 4812 O O . PHE A 1 624 ? -30.740 -12.584 -7.159 1.00 64.89 622 PHE A O 1
ATOM 4820 N N . LEU A 1 625 ? -32.315 -13.853 -6.129 1.00 65.71 623 LEU A N 1
ATOM 4821 C CA . LEU A 1 625 ? -33.429 -13.445 -6.988 1.00 66.49 623 LEU A CA 1
ATOM 4822 C C . LEU A 1 625 ? -34.620 -12.990 -6.091 1.00 72.10 623 LEU A C 1
ATOM 4823 O O . LEU A 1 625 ? -35.543 -13.774 -5.809 1.00 72.50 623 LEU A O 1
ATOM 4828 N N . PRO A 1 626 ? -34.573 -11.722 -5.587 1.00 68.42 624 PRO A N 1
ATOM 4829 C CA . PRO A 1 626 ? -35.569 -11.300 -4.591 1.00 69.29 624 PRO A CA 1
ATOM 4830 C C . PRO A 1 626 ? -36.968 -10.889 -5.030 1.00 76.12 624 PRO A C 1
ATOM 4831 O O . PRO A 1 626 ? -37.941 -11.299 -4.411 1.00 76.49 624 PRO A O 1
ATOM 4835 N N . HIS A 1 627 ? -37.058 -10.021 -6.026 1.00 76.01 625 HIS A N 1
ATOM 4836 C CA . HIS A 1 627 ? -38.285 -9.350 -6.435 1.00 79.15 625 HIS A CA 1
ATOM 4837 C C . HIS A 1 627 ? -39.034 -9.919 -7.628 1.00 84.74 625 HIS A C 1
ATOM 4838 O O . HIS A 1 627 ? -38.430 -10.466 -8.551 1.00 83.40 625 HIS A O 1
ATOM 4845 N N . LYS A 1 628 ? -40.348 -9.734 -7.630 1.00 85.01 626 LYS A N 1
ATOM 4846 C CA . LYS A 1 628 ? -41.178 -10.171 -8.737 1.00 86.42 626 LYS A CA 1
ATOM 4847 C C . LYS A 1 628 ? -41.036 -9.132 -9.841 1.00 89.14 626 LYS A C 1
ATOM 4848 O O . LYS A 1 628 ? -40.938 -7.943 -9.566 1.00 87.26 626 LYS A O 1
ATOM 4850 N N . THR A 1 629 ? -41.006 -9.585 -11.087 1.00 86.53 627 THR A N 1
ATOM 4851 C CA . THR A 1 629 ? -40.855 -8.688 -12.222 1.00 86.15 627 THR A CA 1
ATOM 4852 C C . THR A 1 629 ? -41.899 -8.987 -13.291 1.00 91.02 627 THR A C 1
ATOM 4853 O O . THR A 1 629 ? -42.253 -10.142 -13.509 1.00 92.14 627 THR A O 1
ATOM 4857 N N . PRO A 1 630 ? -42.384 -7.946 -13.962 1.00 87.22 628 PRO A N 1
ATOM 4858 C CA . PRO A 1 630 ? -43.381 -8.104 -15.023 1.00 89.45 628 PRO A CA 1
ATOM 4859 C C . PRO A 1 630 ? -42.817 -8.928 -16.163 1.00 93.18 628 PRO A C 1
ATOM 4860 O O . PRO A 1 630 ? -43.496 -9.790 -16.708 1.00 94.90 628 PRO A O 1
ATOM 4864 N N . PHE A 1 631 ? -41.564 -8.658 -16.502 1.00 86.68 629 PHE A N 1
ATOM 4865 C CA . PHE A 1 631 ? -40.865 -9.357 -17.565 1.00 85.59 629 PHE A CA 1
ATOM 4866 C C . PHE A 1 631 ? -39.698 -10.139 -16.981 1.00 85.47 629 PHE A C 1
ATOM 4867 O O . PHE A 1 631 ? -39.686 -10.461 -15.797 1.00 83.52 629 PHE A O 1
ATOM 4875 N N . GLY A 1 632 ? -38.731 -10.474 -17.823 1.00 81.29 630 GLY A N 1
ATOM 4876 C CA . GLY A 1 632 ? -37.567 -11.211 -17.378 1.00 79.10 630 GLY A CA 1
ATOM 4877 C C . GLY A 1 632 ? -36.748 -10.418 -16.381 1.00 81.06 630 GLY A C 1
ATOM 4878 O O . GLY A 1 632 ? -36.642 -9.205 -16.484 1.00 83.54 630 GLY A O 1
ATOM 4879 N N . SER A 1 633 ? -36.177 -11.109 -15.403 1.00 74.00 631 SER A N 1
ATOM 4880 C CA . SER A 1 633 ? -35.369 -10.465 -14.380 1.00 71.07 631 SER A CA 1
ATOM 4881 C C . SER A 1 633 ? -34.008 -11.128 -14.239 1.00 71.57 631 SER A C 1
ATOM 4882 O O . SER A 1 633 ? -33.866 -12.326 -14.429 1.00 71.51 631 SER A O 1
ATOM 4885 N N . ASN A 1 634 ? -33.002 -10.331 -13.912 1.00 64.75 632 ASN A N 1
ATOM 4886 C CA . ASN A 1 634 ? -31.656 -10.842 -13.743 1.00 62.66 632 ASN A CA 1
ATOM 4887 C C . ASN A 1 634 ? -31.330 -11.019 -12.276 1.00 65.04 632 ASN A C 1
ATOM 4888 O O . ASN A 1 634 ? -31.684 -10.183 -11.455 1.00 65.42 632 ASN A O 1
ATOM 4893 N N . PRO A 1 635 ? -30.655 -12.108 -11.937 1.00 58.97 633 PRO A N 1
ATOM 4894 C CA . PRO A 1 635 ? -30.251 -12.325 -10.539 1.00 57.27 633 PRO A CA 1
ATOM 4895 C C . PRO A 1 635 ? -29.099 -11.403 -10.105 1.00 60.82 633 PRO A C 1
ATOM 4896 O O . PRO A 1 635 ? -28.417 -10.788 -10.935 1.00 59.86 633 PRO A O 1
ATOM 4900 N N . VAL A 1 636 ? -28.918 -11.299 -8.786 1.00 56.92 634 VAL A N 1
ATOM 4901 C CA . VAL A 1 636 ? -27.863 -10.529 -8.138 1.00 55.19 634 VAL A CA 1
ATOM 4902 C C . VAL A 1 636 ? -26.827 -11.546 -7.657 1.00 56.79 634 VAL A C 1
ATOM 4903 O O . VAL A 1 636 ? -27.193 -12.565 -7.066 1.00 55.42 634 VAL A O 1
ATOM 4907 N N . LYS A 1 637 ? -25.542 -11.278 -7.923 1.00 52.95 635 LYS A N 1
ATOM 4908 C CA . LYS A 1 637 ? -24.459 -12.147 -7.471 1.00 52.25 635 LYS A CA 1
ATOM 4909 C C . LYS A 1 637 ? -23.887 -11.644 -6.141 1.00 56.30 635 LYS A C 1
ATOM 4910 O O . LYS A 1 637 ? -23.598 -10.456 -5.998 1.00 55.02 635 LYS A O 1
ATOM 4916 N N . LEU A 1 638 ? -23.747 -12.565 -5.172 1.00 54.57 636 LEU A N 1
ATOM 4917 C CA . LEU A 1 638 ? -23.158 -12.324 -3.850 1.00 53.85 636 LEU A CA 1
ATOM 4918 C C . LEU A 1 638 ? -21.816 -13.052 -3.828 1.00 60.13 636 LEU A C 1
ATOM 4919 O O . LEU A 1 638 ? -21.737 -14.204 -4.235 1.00 60.07 636 LEU A O 1
ATOM 4924 N N . SER A 1 639 ? -20.746 -12.352 -3.453 1.00 59.19 637 SER A N 1
ATOM 4925 C CA . SER A 1 639 ? -19.409 -12.928 -3.510 1.00 60.33 637 SER A CA 1
ATOM 4926 C C . SER A 1 639 ? -18.532 -12.410 -2.388 1.00 63.57 637 SER A C 1
ATOM 4927 O O . SER A 1 639 ? -18.748 -11.305 -1.881 1.00 62.61 637 SER A O 1
ATOM 4930 N N . THR A 1 640 ? -17.475 -13.183 -2.082 1.00 60.79 638 THR A N 1
ATOM 4931 C CA . THR A 1 640 ? -16.384 -12.891 -1.146 1.00 60.30 638 THR A CA 1
ATOM 4932 C C . THR A 1 640 ? -16.782 -12.175 0.138 1.00 61.49 638 THR A C 1
ATOM 4933 O O . THR A 1 640 ? -16.499 -10.998 0.335 1.00 59.70 638 THR A O 1
ATOM 4937 N N . TRP A 1 641 ? -17.466 -12.915 0.999 1.00 57.55 639 TRP A N 1
ATOM 4938 C CA . TRP A 1 641 ? -17.874 -12.454 2.306 1.00 55.83 639 TRP A CA 1
ATOM 4939 C C . TRP A 1 641 ? -16.646 -12.649 3.202 1.00 60.19 639 TRP A C 1
ATOM 4940 O O . TRP A 1 641 ? -16.163 -13.777 3.376 1.00 61.51 639 TRP A O 1
ATOM 4951 N N . LEU A 1 642 ? -16.087 -11.535 3.674 1.00 55.58 640 LEU A N 1
ATOM 4952 C CA . LEU A 1 642 ? -14.879 -11.497 4.495 1.00 56.42 640 LEU A CA 1
ATOM 4953 C C . LEU A 1 642 ? -15.147 -10.950 5.881 1.00 61.37 640 LEU A C 1
ATOM 4954 O O . LEU A 1 642 ? -16.046 -10.137 6.067 1.00 60.28 640 LEU A O 1
ATOM 4959 N N . ARG A 1 643 ? -14.351 -11.398 6.855 1.00 60.29 641 ARG A N 1
ATOM 4960 C CA . ARG A 1 643 ? -14.453 -10.971 8.242 1.00 59.84 641 ARG A CA 1
ATOM 4961 C C . ARG A 1 643 ? -13.095 -10.575 8.783 1.00 62.87 641 ARG A C 1
ATOM 4962 O O . ARG A 1 643 ? -12.173 -11.393 8.778 1.00 63.31 641 ARG A O 1
ATOM 4970 N N . PHE A 1 644 ? -12.983 -9.322 9.267 1.00 58.18 642 PHE A N 1
ATOM 4971 C CA . PHE A 1 644 ? -11.778 -8.799 9.918 1.00 58.16 642 PHE A CA 1
ATOM 4972 C C . PHE A 1 644 ? -12.129 -8.624 11.379 1.00 61.19 642 PHE A C 1
ATOM 4973 O O . PHE A 1 644 ? -13.001 -7.827 11.722 1.00 58.93 642 PHE A O 1
ATOM 4981 N N . ASN A 1 645 ? -11.476 -9.410 12.231 1.00 60.28 643 ASN A N 1
ATOM 4982 C CA . ASN A 1 645 ? -11.723 -9.446 13.668 1.00 62.08 643 ASN A CA 1
ATOM 4983 C C . ASN A 1 645 ? -10.419 -9.802 14.394 1.00 68.89 643 ASN A C 1
ATOM 4984 O O . ASN A 1 645 ? -9.754 -10.773 14.016 1.00 69.93 643 ASN A O 1
ATOM 4989 N N . CYS A 1 646 ? -10.048 -9.016 15.421 1.00 66.04 644 CYS A N 1
ATOM 4990 C CA . CYS A 1 646 ? -8.847 -9.261 16.234 1.00 69.22 644 CYS A CA 1
ATOM 4991 C C . CYS A 1 646 ? -7.547 -9.405 15.414 1.00 74.20 644 CYS A C 1
ATOM 4992 O O . CYS A 1 646 ? -6.708 -10.259 15.722 1.00 75.16 644 CYS A O 1
ATOM 4995 N N . GLY A 1 647 ? -7.411 -8.593 14.368 1.00 69.47 645 GLY A N 1
ATOM 4996 C CA . GLY A 1 647 ? -6.237 -8.616 13.503 1.00 69.59 645 GLY A CA 1
ATOM 4997 C C . GLY A 1 647 ? -6.177 -9.787 12.538 1.00 71.35 645 GLY A C 1
ATOM 4998 O O . GLY A 1 647 ? -5.158 -9.972 11.866 1.00 70.13 645 GLY A O 1
ATOM 4999 N N . ASN A 1 648 ? -7.262 -10.582 12.451 1.00 67.62 646 ASN A N 1
ATOM 5000 C CA . ASN A 1 648 ? -7.306 -11.737 11.550 1.00 68.12 646 ASN A CA 1
ATOM 5001 C C . ASN A 1 648 ? -8.260 -11.533 10.398 1.00 70.88 646 ASN A C 1
ATOM 5002 O O . ASN A 1 648 ? -9.253 -10.823 10.534 1.00 69.46 646 ASN A O 1
ATOM 5007 N N . GLU A 1 649 ? -7.960 -12.184 9.269 1.00 68.31 647 GLU A N 1
ATOM 5008 C CA . GLU A 1 649 ? -8.786 -12.189 8.070 1.00 66.61 647 GLU A CA 1
ATOM 5009 C C . GLU A 1 649 ? -9.391 -13.597 7.953 1.00 71.19 647 GLU A C 1
ATOM 5010 O O . GLU A 1 649 ? -8.681 -14.598 8.103 1.00 70.80 647 GLU A O 1
ATOM 5016 N N . GLU A 1 650 ? -10.700 -13.656 7.667 1.00 67.40 648 GLU A N 1
ATOM 5017 C CA . GLU A 1 650 ? -11.459 -14.899 7.552 1.00 68.35 648 GLU A CA 1
ATOM 5018 C C . GLU A 1 650 ? -12.469 -14.786 6.414 1.00 69.62 648 GLU A C 1
ATOM 5019 O O . GLU A 1 650 ? -13.248 -13.829 6.362 1.00 67.60 648 GLU A O 1
ATOM 5025 N N . GLY A 1 651 ? -12.418 -15.759 5.510 1.00 65.41 649 GLY A N 1
ATOM 5026 C CA . GLY A 1 651 ? -13.342 -15.903 4.396 1.00 62.81 649 GLY A CA 1
ATOM 5027 C C . GLY A 1 651 ? -14.542 -16.702 4.852 1.00 67.23 649 GLY A C 1
ATOM 5028 O O . GLY A 1 651 ? -14.385 -17.824 5.335 1.00 68.00 649 GLY A O 1
ATOM 5029 N N . LEU A 1 652 ? -15.751 -16.119 4.737 1.00 63.02 650 LEU A N 1
ATOM 5030 C CA . LEU A 1 652 ? -16.988 -16.765 5.181 1.00 62.12 650 LEU A CA 1
ATOM 5031 C C . LEU A 1 652 ? -17.766 -17.352 4.008 1.00 66.96 650 LEU A C 1
ATOM 5032 O O . LEU A 1 652 ? -17.735 -16.806 2.907 1.00 66.56 650 LEU A O 1
ATOM 5037 N N . LYS A 1 653 ? -18.451 -18.471 4.235 1.00 64.21 651 LYS A N 1
ATOM 5038 C CA . LYS A 1 653 ? -19.262 -19.107 3.203 1.00 63.59 651 LYS A CA 1
ATOM 5039 C C . LYS A 1 653 ? -20.607 -18.399 3.147 1.00 64.99 651 LYS A C 1
ATOM 5040 O O . LYS A 1 653 ? -21.194 -18.120 4.189 1.00 65.14 651 LYS A O 1
ATOM 5042 N N . ILE A 1 654 ? -21.067 -18.065 1.949 1.00 60.14 652 ILE A N 1
ATOM 5043 C CA . ILE A 1 654 ? -22.380 -17.455 1.745 1.00 59.75 652 ILE A CA 1
ATOM 5044 C C . ILE A 1 654 ? -23.429 -18.495 2.185 1.00 67.36 652 ILE A C 1
ATOM 5045 O O . ILE A 1 654 ? -23.346 -19.655 1.783 1.00 67.68 652 ILE A O 1
ATOM 5050 N N . ASN A 1 655 ? -24.333 -18.100 3.106 1.00 66.11 653 ASN A N 1
ATOM 5051 C CA . ASN A 1 655 ? -25.307 -19.010 3.725 1.00 67.12 653 ASN A CA 1
ATOM 5052 C C . ASN A 1 655 ? -26.739 -18.451 3.720 1.00 69.41 653 ASN A C 1
ATOM 5053 O O . ASN A 1 655 ? -26.960 -17.374 3.179 1.00 68.53 653 ASN A O 1
ATOM 5058 N N . GLU A 1 656 ? -27.701 -19.179 4.334 1.00 66.58 654 GLU A N 1
ATOM 5059 C CA . GLU A 1 656 ? -29.113 -18.772 4.436 1.00 66.52 654 GLU A CA 1
ATOM 5060 C C . GLU A 1 656 ? -29.328 -17.514 5.288 1.00 69.69 654 GLU A C 1
ATOM 5061 O O . GLU A 1 656 ? -30.240 -16.733 4.990 1.00 68.76 654 GLU A O 1
ATOM 5067 N N . SER A 1 657 ? -28.482 -17.326 6.331 1.00 65.07 655 SER A N 1
ATOM 5068 C CA . SER A 1 657 ? -28.527 -16.185 7.246 1.00 64.35 655 SER A CA 1
ATOM 5069 C C . SER A 1 657 ? -28.303 -14.860 6.527 1.00 66.02 655 SER A C 1
ATOM 5070 O O . SER A 1 657 ? -29.177 -14.002 6.620 1.00 66.38 655 SER A O 1
ATOM 5073 N N . ILE A 1 658 ? -27.150 -14.696 5.816 1.00 60.09 656 ILE A N 1
ATOM 5074 C CA A ILE A 1 658 ? -26.868 -13.436 5.099 0.50 58.24 656 ILE A CA 1
ATOM 5075 C CA B ILE A 1 658 ? -26.803 -13.477 5.095 0.50 57.34 656 ILE A CA 1
ATOM 5076 C C . ILE A 1 658 ? -27.838 -13.143 3.995 1.00 61.95 656 ILE A C 1
ATOM 5077 O O . ILE A 1 658 ? -28.224 -11.985 3.845 1.00 60.98 656 ILE A O 1
ATOM 5086 N N . MET A 1 659 ? -28.249 -14.170 3.225 1.00 60.55 657 MET A N 1
ATOM 5087 C CA . MET A 1 659 ? -29.199 -14.013 2.126 1.00 60.57 657 MET A CA 1
ATOM 5088 C C . MET A 1 659 ? -30.539 -13.561 2.640 1.00 61.95 657 MET A C 1
ATOM 5089 O O . MET A 1 659 ? -31.123 -12.673 2.035 1.00 61.60 657 MET A O 1
ATOM 5094 N N . GLN A 1 660 ? -30.965 -14.064 3.818 1.00 58.71 658 GLN A N 1
ATOM 5095 C CA . GLN A 1 660 ? -32.198 -13.619 4.453 1.00 59.35 658 GLN A CA 1
ATOM 5096 C C . GLN A 1 660 ? -32.054 -12.164 4.879 1.00 61.03 658 GLN A C 1
ATOM 5097 O O . GLN A 1 660 ? -32.958 -11.384 4.624 1.00 61.33 658 GLN A O 1
ATOM 5103 N N . LEU A 1 661 ? -30.907 -11.790 5.468 1.00 56.69 659 LEU A N 1
ATOM 5104 C CA . LEU A 1 661 ? -30.630 -10.408 5.866 1.00 55.86 659 LEU A CA 1
ATOM 5105 C C . LEU A 1 661 ? -30.649 -9.470 4.659 1.00 58.32 659 LEU A C 1
ATOM 5106 O O . LEU A 1 661 ? -31.228 -8.390 4.734 1.00 58.99 659 LEU A O 1
ATOM 5111 N N . LEU A 1 662 ? -29.997 -9.873 3.563 1.00 54.19 660 LEU A N 1
ATOM 5112 C CA . LEU A 1 662 ? -29.927 -9.085 2.333 1.00 52.58 660 LEU A CA 1
ATOM 5113 C C . LEU A 1 662 ? -31.291 -8.920 1.719 1.00 58.82 660 LEU A C 1
ATOM 5114 O O . LEU A 1 662 ? -31.632 -7.807 1.304 1.00 58.30 660 LEU A O 1
ATOM 5119 N N . TYR A 1 663 ? -32.111 -10.014 1.733 1.00 56.56 661 TYR A N 1
ATOM 5120 C CA . TYR A 1 663 ? -33.501 -9.993 1.285 1.00 56.48 661 TYR A CA 1
ATOM 5121 C C . TYR A 1 663 ? -34.322 -9.033 2.124 1.00 58.30 661 TYR A C 1
ATOM 5122 O O . TYR A 1 663 ? -35.131 -8.295 1.566 1.00 58.77 661 TYR A O 1
ATOM 5131 N N . ASP A 1 664 ? -34.149 -9.067 3.457 1.00 55.35 662 ASP A N 1
ATOM 5132 C CA . ASP A 1 664 ? -34.889 -8.194 4.375 1.00 58.08 662 ASP A CA 1
ATOM 5133 C C . ASP A 1 664 ? -34.595 -6.732 4.073 1.00 61.70 662 ASP A C 1
ATOM 5134 O O . ASP A 1 664 ? -35.483 -5.902 4.217 1.00 62.25 662 ASP A O 1
ATOM 5139 N N . LEU A 1 665 ? -33.343 -6.428 3.670 1.00 57.40 663 LEU A N 1
ATOM 5140 C CA . LEU A 1 665 ? -32.896 -5.075 3.338 1.00 57.01 663 LEU A CA 1
ATOM 5141 C C . LEU A 1 665 ? -33.449 -4.554 2.017 1.00 59.58 663 LEU A C 1
ATOM 5142 O O . LEU A 1 665 ? -33.545 -3.347 1.862 1.00 59.89 663 LEU A O 1
ATOM 5147 N N . THR A 1 666 ? -33.872 -5.443 1.090 1.00 55.38 664 THR A N 1
ATOM 5148 C CA . THR A 1 666 ? -34.528 -5.044 -0.183 1.00 55.02 664 THR A CA 1
ATOM 5149 C C . THR A 1 666 ? -35.981 -4.557 0.116 1.00 60.89 664 THR A C 1
ATOM 5150 O O . THR A 1 666 ? -36.618 -3.887 -0.706 1.00 61.76 664 THR A O 1
ATOM 5154 N N . LYS A 1 667 ? -36.498 -4.941 1.292 1.00 58.26 665 LYS A N 1
ATOM 5155 C CA . LYS A 1 667 ? -37.829 -4.600 1.774 1.00 60.54 665 LYS A CA 1
ATOM 5156 C C . LYS A 1 667 ? -37.852 -3.230 2.489 1.00 65.13 665 LYS A C 1
ATOM 5157 O O . LYS A 1 667 ? -38.922 -2.687 2.699 1.00 65.56 665 LYS A O 1
ATOM 5163 N N . MET A 1 668 ? -36.688 -2.681 2.877 1.00 63.53 666 MET A N 1
ATOM 5164 C CA . MET A 1 668 ? -36.599 -1.361 3.530 1.00 64.90 666 MET A CA 1
ATOM 5165 C C . MET A 1 668 ? -36.588 -0.245 2.470 1.00 71.65 666 MET A C 1
ATOM 5166 O O . MET A 1 668 ? -35.720 0.614 2.427 1.00 71.74 666 MET A O 1
ATOM 5171 N N . ASN A 1 669 ? -37.616 -0.272 1.639 1.00 71.81 667 ASN A N 1
ATOM 5172 C CA . ASN A 1 669 ? -37.848 0.568 0.481 1.00 71.71 667 ASN A CA 1
ATOM 5173 C C . ASN A 1 669 ? -38.892 1.683 0.708 1.00 76.96 667 ASN A C 1
ATOM 5174 O O . ASN A 1 669 ? -39.984 1.426 1.213 1.00 77.46 667 ASN A O 1
ATOM 5179 N N . TYR A 1 670 ? -38.546 2.910 0.280 1.00 57.80 668 TYR A N 1
ATOM 5180 C CA . TYR A 1 670 ? -39.419 4.072 0.254 1.00 57.10 668 TYR A CA 1
ATOM 5181 C C . TYR A 1 670 ? -39.595 4.521 -1.197 1.00 61.24 668 TYR A C 1
ATOM 5182 O O . TYR A 1 670 ? -40.303 5.472 -1.436 1.00 62.54 668 TYR A O 1
ATOM 5191 N N . SER A 1 671 ? -38.971 3.820 -2.164 1.00 59.46 669 SER A N 1
ATOM 5192 C CA . SER A 1 671 ? -39.073 4.061 -3.616 1.00 60.52 669 SER A CA 1
ATOM 5193 C C . SER A 1 671 ? -40.249 3.224 -4.165 1.00 67.19 669 SER A C 1
ATOM 5194 O O . SER A 1 671 ? -40.101 2.471 -5.130 1.00 68.07 669 SER A O 1
ATOM 5197 N N . ALA A 1 672 ? -41.409 3.356 -3.515 1.00 64.68 670 ALA A N 1
ATOM 5198 C CA . ALA A 1 672 ? -42.637 2.638 -3.821 1.00 66.74 670 ALA A CA 1
ATOM 5199 C C . ALA A 1 672 ? -43.220 2.948 -5.207 1.00 74.47 670 ALA A C 1
ATOM 5200 O O . ALA A 1 672 ? -43.904 2.098 -5.780 1.00 75.42 670 ALA A O 1
ATOM 5202 N N . LEU A 1 673 ? -42.930 4.144 -5.748 1.00 74.20 671 LEU A N 1
ATOM 5203 C CA . LEU A 1 673 ? -43.411 4.592 -7.061 1.00 77.29 671 LEU A CA 1
ATOM 5204 C C . LEU A 1 673 ? -42.525 4.129 -8.225 1.00 88.73 671 LEU A C 1
ATOM 5205 O O . LEU A 1 673 ? -43.000 4.088 -9.361 1.00 90.48 671 LEU A O 1
ATOM 5210 N N . TYR A 1 674 ? -41.249 3.781 -7.946 1.00 88.96 672 TYR A N 1
ATOM 5211 C CA . TYR A 1 674 ? -40.287 3.326 -8.955 1.00 91.48 672 TYR A CA 1
ATOM 5212 C C . TYR A 1 674 ? -40.036 1.819 -8.909 1.00 99.26 672 TYR A C 1
ATOM 5213 O O . TYR A 1 674 ? -40.553 1.119 -8.030 1.00 99.42 672 TYR A O 1
ATOM 5222 N N . GLY A 1 675 ? -39.226 1.356 -9.867 1.00 97.98 673 GLY A N 1
ATOM 5223 C CA . GLY A 1 675 ? -38.773 -0.023 -10.012 1.00 98.53 673 GLY A CA 1
ATOM 5224 C C . GLY A 1 675 ? -39.839 -1.060 -10.285 1.00 105.41 673 GLY A C 1
ATOM 5225 O O . GLY A 1 675 ? -40.974 -0.724 -10.637 1.00 106.38 673 GLY A O 1
ATOM 5226 N N . GLU A 1 676 ? -39.453 -2.343 -10.123 1.00 103.32 674 GLU A N 1
ATOM 5227 C CA . GLU A 1 676 ? -40.303 -3.511 -10.348 1.00 105.10 674 GLU A CA 1
ATOM 5228 C C . GLU A 1 676 ? -40.974 -3.979 -9.049 1.00 108.67 674 GLU A C 1
ATOM 5229 O O . GLU A 1 676 ? -40.383 -4.739 -8.266 1.00 108.37 674 GLU A O 1
ATOM 5231 N N . GLY A 1 677 ? -42.197 -3.497 -8.836 1.00 104.30 675 GLY A N 1
ATOM 5232 C CA . GLY A 1 677 ? -43.006 -3.823 -7.670 1.00 103.29 675 GLY A CA 1
ATOM 5233 C C . GLY A 1 677 ? -42.684 -3.031 -6.416 1.00 101.97 675 GLY A C 1
ATOM 5234 O O . GLY A 1 677 ? -42.244 -1.876 -6.481 1.00 100.45 675 GLY A O 1
ATOM 5235 N N . ARG A 1 678 ? -42.909 -3.676 -5.259 1.00 95.34 676 ARG A N 1
ATOM 5236 C CA . ARG A 1 678 ? -42.747 -3.124 -3.913 1.00 92.15 676 ARG A CA 1
ATOM 5237 C C . ARG A 1 678 ? -41.312 -3.147 -3.363 1.00 92.57 676 ARG A C 1
ATOM 5238 O O . ARG A 1 678 ? -40.899 -2.179 -2.720 1.00 90.36 676 ARG A O 1
ATOM 5246 N N . TYR A 1 679 ? -40.593 -4.277 -3.542 1.00 87.81 677 TYR A N 1
ATOM 5247 C CA . TYR A 1 679 ? -39.246 -4.474 -2.996 1.00 85.11 677 TYR A CA 1
ATOM 5248 C C . TYR A 1 679 ? -38.139 -4.212 -4.015 1.00 79.08 677 TYR A C 1
ATOM 5249 O O . TYR A 1 679 ? -38.390 -4.268 -5.222 1.00 80.51 677 TYR A O 1
ATOM 5258 N N . LEU A 1 680 ? -36.930 -3.863 -3.531 1.00 65.47 678 LEU A N 1
ATOM 5259 C CA . LEU A 1 680 ? -35.795 -3.536 -4.402 1.00 60.10 678 LEU A CA 1
ATOM 5260 C C . LEU A 1 680 ? -35.090 -4.771 -4.934 1.00 61.46 678 LEU A C 1
ATOM 5261 O O . LEU A 1 680 ? -35.232 -5.842 -4.361 1.00 61.19 678 LEU A O 1
ATOM 5266 N N . ARG A 1 681 ? -34.332 -4.626 -6.027 1.00 56.97 679 ARG A N 1
ATOM 5267 C CA . ARG A 1 681 ? -33.535 -5.704 -6.591 1.00 57.68 679 ARG A CA 1
ATOM 5268 C C . ARG A 1 681 ? -32.288 -5.901 -5.691 1.00 60.61 679 ARG A C 1
ATOM 5269 O O . ARG A 1 681 ? -31.863 -7.036 -5.419 1.00 59.42 679 ARG A O 1
ATOM 5277 N N . ILE A 1 682 ? -31.702 -4.778 -5.248 1.00 54.59 680 ILE A N 1
ATOM 5278 C CA . ILE A 1 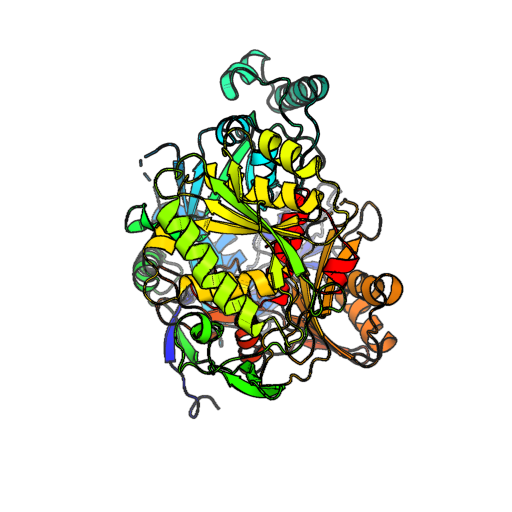682 ? -30.513 -4.805 -4.410 1.00 54.06 680 ILE A CA 1
ATOM 5279 C C . ILE A 1 682 ? -30.788 -4.202 -3.031 1.00 56.42 680 ILE A C 1
ATOM 5280 O O . ILE A 1 682 ? -31.620 -3.306 -2.953 1.00 55.93 680 ILE A O 1
ATOM 5285 N N . PRO A 1 683 ? -30.147 -4.694 -1.929 1.00 53.07 681 PRO A N 1
ATOM 5286 C CA . PRO A 1 683 ? -30.420 -4.129 -0.588 1.00 52.90 681 PRO A CA 1
ATOM 5287 C C . PRO A 1 683 ? -30.425 -2.599 -0.511 1.00 57.22 681 PRO A C 1
ATOM 5288 O O . PRO A 1 683 ? -29.573 -1.969 -1.104 1.00 58.29 681 PRO A O 1
ATOM 5292 N N . ALA A 1 684 ? -31.383 -2.008 0.225 1.00 54.87 682 ALA A N 1
ATOM 5293 C CA . ALA A 1 684 ? -31.521 -0.549 0.376 1.00 53.62 682 ALA A CA 1
ATOM 5294 C C . ALA A 1 684 ? -30.234 0.259 0.735 1.00 56.04 682 ALA A C 1
ATOM 5295 O O . ALA A 1 684 ? -30.014 1.278 0.080 1.00 54.73 682 ALA A O 1
ATOM 5297 N N . PRO A 1 685 ? -29.329 -0.175 1.663 1.00 52.86 683 PRO A N 1
ATOM 5298 C CA . PRO A 1 685 ? -28.113 0.629 1.925 1.00 52.62 683 PRO A CA 1
ATOM 5299 C C . PRO A 1 685 ? -27.251 0.913 0.685 1.00 57.81 683 PRO A C 1
ATOM 5300 O O . PRO A 1 685 ? -26.898 2.078 0.439 1.00 55.43 683 PRO A O 1
ATOM 5304 N N . ILE A 1 686 ? -26.945 -0.144 -0.113 1.00 55.60 684 ILE A N 1
ATOM 5305 C CA . ILE A 1 686 ? -26.142 -0.023 -1.335 1.00 55.67 684 ILE A CA 1
ATOM 5306 C C . ILE A 1 686 ? -26.924 0.667 -2.471 1.00 59.22 684 ILE A C 1
ATOM 5307 O O . ILE A 1 686 ? -26.361 1.521 -3.161 1.00 60.25 684 ILE A O 1
ATOM 5312 N N . HIS A 1 687 ? -28.229 0.346 -2.610 1.00 52.99 685 HIS A N 1
ATOM 5313 C CA . HIS A 1 687 ? -29.140 0.947 -3.598 1.00 51.90 685 HIS A CA 1
ATOM 5314 C C . HIS A 1 687 ? -29.200 2.487 -3.461 1.00 53.79 685 HIS A C 1
ATOM 5315 O O . HIS A 1 687 ? -29.131 3.193 -4.462 1.00 51.94 685 HIS A O 1
ATOM 5322 N N . TYR A 1 688 ? -29.369 2.982 -2.225 1.00 51.45 686 TYR A N 1
ATOM 5323 C CA . TYR A 1 688 ? -29.464 4.406 -1.937 1.00 52.19 686 TYR A CA 1
ATOM 5324 C C . TYR A 1 688 ? -28.118 5.128 -1.993 1.00 55.73 686 TYR A C 1
ATOM 5325 O O . TYR A 1 688 ? -28.092 6.299 -2.365 1.00 57.32 686 TYR A O 1
ATOM 5334 N N . ALA A 1 689 ? -27.005 4.431 -1.672 1.00 50.54 687 ALA A N 1
ATOM 5335 C CA . ALA A 1 689 ? -25.651 4.982 -1.803 1.00 50.92 687 ALA A CA 1
ATOM 5336 C C . ALA A 1 689 ? -25.392 5.285 -3.303 1.00 58.57 687 ALA A C 1
ATOM 5337 O O . ALA A 1 689 ? -24.873 6.356 -3.639 1.00 59.44 687 ALA A O 1
ATOM 5339 N N . ASP A 1 690 ? -25.791 4.348 -4.191 1.00 55.03 688 ASP A N 1
ATOM 5340 C CA . ASP A 1 690 ? -25.646 4.500 -5.635 1.00 56.22 688 ASP A CA 1
ATOM 5341 C C . ASP A 1 690 ? -26.505 5.654 -6.171 1.00 60.24 688 ASP A C 1
ATOM 5342 O O . ASP A 1 690 ? -26.023 6.434 -6.987 1.00 60.64 688 ASP A O 1
ATOM 5347 N N . LYS A 1 691 ? -27.752 5.783 -5.673 1.00 57.00 689 LYS A N 1
ATOM 5348 C CA . LYS A 1 691 ? -28.684 6.851 -6.040 1.00 58.90 689 LYS A CA 1
ATOM 5349 C C . LYS A 1 691 ? -28.184 8.245 -5.607 1.00 62.90 689 LYS A C 1
ATOM 5350 O O . LYS A 1 691 ? -28.472 9.235 -6.288 1.00 64.63 689 LYS A O 1
ATOM 5356 N N . PHE A 1 692 ? -27.447 8.325 -4.484 1.00 58.24 690 PHE A N 1
ATOM 5357 C CA . PHE A 1 692 ? -26.903 9.590 -4.000 1.00 59.52 690 PHE A CA 1
ATOM 5358 C C . PHE A 1 692 ? -25.720 10.020 -4.857 1.00 63.68 690 PHE A C 1
ATOM 5359 O O . PHE A 1 692 ? -25.623 11.194 -5.216 1.00 64.86 690 PHE A O 1
ATOM 5367 N N . VAL A 1 693 ? -24.837 9.065 -5.203 1.00 60.31 691 VAL A N 1
ATOM 5368 C CA . VAL A 1 693 ? -23.662 9.305 -6.050 1.00 60.97 691 VAL A CA 1
ATOM 5369 C C . VAL A 1 693 ? -24.091 9.801 -7.444 1.00 66.66 691 VAL A C 1
ATOM 5370 O O . VAL A 1 693 ? -23.508 10.773 -7.937 1.00 69.10 691 VAL A O 1
ATOM 5374 N N . LYS A 1 694 ? -25.168 9.208 -8.023 1.00 61.27 692 LYS A N 1
ATOM 5375 C CA . LYS A 1 694 ? -25.727 9.642 -9.310 1.00 62.32 692 LYS A CA 1
ATOM 5376 C C . LYS A 1 694 ? -26.287 11.060 -9.198 1.00 67.50 692 LYS A C 1
ATOM 5377 O O . LYS A 1 694 ? -26.007 11.888 -10.070 1.00 70.58 692 LYS A O 1
ATOM 5383 N N . ALA A 1 695 ? -27.042 11.340 -8.114 1.00 63.06 693 ALA A N 1
ATOM 5384 C CA . ALA A 1 695 ? -27.652 12.636 -7.815 1.00 65.64 693 ALA A CA 1
ATOM 5385 C C . ALA A 1 695 ? -26.596 13.735 -7.703 1.00 74.83 693 ALA A C 1
ATOM 5386 O O . ALA A 1 695 ? -26.779 14.821 -8.254 1.00 77.08 693 ALA A O 1
ATOM 5388 N N . LEU A 1 696 ? -25.470 13.433 -7.036 1.00 72.18 694 LEU A N 1
ATOM 5389 C CA . LEU A 1 696 ? -24.371 14.375 -6.883 1.00 74.63 694 LEU A CA 1
ATOM 5390 C C . LEU A 1 696 ? -23.674 14.647 -8.228 1.00 77.79 694 LEU A C 1
ATOM 5391 O O . LEU A 1 696 ? -23.225 15.771 -8.475 1.00 79.42 694 LEU A O 1
ATOM 5396 N N . GLY A 1 697 ? -23.641 13.624 -9.089 1.00 71.38 695 GLY A N 1
ATOM 5397 C CA . GLY A 1 697 ? -23.101 13.704 -10.440 1.00 71.76 695 GLY A CA 1
ATOM 5398 C C . GLY A 1 697 ? -23.970 14.586 -11.317 1.00 76.66 695 GLY A C 1
ATOM 5399 O O . GLY A 1 697 ? -23.459 15.247 -12.224 1.00 79.64 695 GLY A O 1
ATOM 5400 N N . LYS A 1 698 ? -25.298 14.620 -11.048 1.00 70.99 696 LYS A N 1
ATOM 5401 C CA . LYS A 1 698 ? -26.199 15.497 -11.793 1.00 73.36 696 LYS A CA 1
ATOM 5402 C C . LYS A 1 698 ? -26.323 16.901 -11.200 1.00 80.55 696 LYS A C 1
ATOM 5403 O O . LYS A 1 698 ? -27.163 17.695 -11.628 1.00 83.00 696 LYS A O 1
ATOM 5409 N N . ASN A 1 699 ? -25.404 17.222 -10.275 1.00 76.12 697 ASN A N 1
ATOM 5410 C CA . ASN A 1 699 ? -25.283 18.493 -9.583 1.00 78.37 697 ASN A CA 1
ATOM 5411 C C . ASN A 1 699 ? -26.446 18.860 -8.655 1.00 82.01 697 ASN A C 1
ATOM 5412 O O . ASN A 1 699 ? -26.825 20.032 -8.567 1.00 84.43 697 ASN A O 1
ATOM 5417 N N . TRP A 1 700 ? -26.988 17.847 -7.924 1.00 75.09 698 TRP A N 1
ATOM 5418 C CA . TRP A 1 700 ? -27.994 18.046 -6.872 1.00 73.27 698 TRP A CA 1
ATOM 5419 C C . TRP A 1 700 ? -27.215 18.667 -5.700 1.00 79.94 698 TRP A C 1
ATOM 5420 O O . TRP A 1 700 ? -26.019 18.386 -5.540 1.00 79.75 698 TRP A O 1
ATOM 5431 N N . LYS A 1 701 ? -27.888 19.485 -4.879 1.00 78.10 699 LYS A N 1
ATOM 5432 C CA . LYS A 1 701 ? -27.288 20.134 -3.710 1.00 78.24 699 LYS A CA 1
ATOM 5433 C C . LYS A 1 701 ? -27.044 19.119 -2.582 1.00 78.45 699 LYS A C 1
ATOM 5434 O O . LYS A 1 701 ? -27.859 18.217 -2.376 1.00 75.74 699 LYS A O 1
ATOM 5440 N N . ILE A 1 702 ? -25.922 19.276 -1.856 1.00 74.60 700 ILE A N 1
ATOM 5441 C CA . ILE A 1 702 ? -25.595 18.470 -0.682 1.00 71.51 700 ILE A CA 1
ATOM 5442 C C . ILE A 1 702 ? -26.120 19.296 0.481 1.00 76.47 700 ILE A C 1
ATOM 5443 O O . ILE A 1 702 ? -25.652 20.426 0.691 1.00 77.61 700 ILE A O 1
ATOM 5448 N N . ASP A 1 703 ? -27.123 18.761 1.202 1.00 72.15 701 ASP A N 1
ATOM 5449 C CA . ASP A 1 703 ? -27.716 19.434 2.361 1.00 73.47 701 ASP A CA 1
ATOM 5450 C C . ASP A 1 703 ? -27.389 18.575 3.561 1.00 76.55 701 ASP A C 1
ATOM 5451 O O . ASP A 1 703 ? -28.068 17.570 3.814 1.00 74.54 701 ASP A O 1
ATOM 5456 N N . GLU A 1 704 ? -26.299 18.953 4.259 1.00 74.50 702 GLU A N 1
ATOM 5457 C CA . GLU A 1 704 ? -25.712 18.267 5.413 1.00 73.20 702 GLU A CA 1
ATOM 5458 C C . GLU A 1 704 ? -26.688 17.883 6.503 1.00 75.58 702 GLU A C 1
ATOM 5459 O O . GLU A 1 704 ? -26.658 16.731 6.944 1.00 73.64 702 GLU A O 1
ATOM 5465 N N . GLU A 1 705 ? -27.539 18.837 6.940 1.00 73.11 703 GLU A N 1
ATOM 5466 C CA . GLU A 1 705 ? -28.526 18.619 7.997 1.00 73.28 703 GLU A CA 1
ATOM 5467 C C . GLU A 1 705 ? -29.518 17.531 7.611 1.00 75.74 703 GLU A C 1
ATOM 5468 O O . GLU A 1 705 ? -29.794 16.645 8.429 1.00 74.52 703 GLU A O 1
ATOM 5470 N N . LEU A 1 706 ? -30.013 17.576 6.348 1.00 70.78 704 LEU A N 1
ATOM 5471 C CA . LEU A 1 706 ? -30.975 16.616 5.813 1.00 68.17 704 LEU A CA 1
ATOM 5472 C C . LEU A 1 706 ? -30.403 15.226 5.654 1.00 66.83 704 LEU A C 1
ATOM 5473 O O . LEU A 1 706 ? -31.107 14.272 5.944 1.00 65.81 704 LEU A O 1
ATOM 5478 N N . LEU A 1 707 ? -29.151 15.102 5.183 1.00 62.00 705 LEU A N 1
ATOM 5479 C CA . LEU A 1 707 ? -28.482 13.799 4.999 1.00 59.73 705 LEU A CA 1
ATOM 5480 C C . LEU A 1 707 ? -28.172 13.129 6.338 1.00 65.04 705 LEU A C 1
ATOM 5481 O O . LEU A 1 707 ? -28.251 11.908 6.439 1.00 62.42 705 LEU A O 1
ATOM 5486 N N . LYS A 1 708 ? -27.851 13.941 7.366 1.00 65.97 706 LYS A N 1
ATOM 5487 C CA . LYS A 1 708 ? -27.591 13.518 8.744 1.00 66.90 706 LYS A CA 1
ATOM 5488 C C . LYS A 1 708 ? -28.874 12.907 9.330 1.00 72.20 706 LYS A C 1
ATOM 5489 O O . LYS A 1 708 ? -28.808 11.954 10.117 1.00 71.20 706 LYS A O 1
ATOM 5495 N N . HIS A 1 709 ? -30.037 13.482 8.947 1.00 70.42 707 HIS A N 1
ATOM 5496 C CA . HIS A 1 709 ? -31.354 13.039 9.378 1.00 71.18 707 HIS A CA 1
ATOM 5497 C C . HIS A 1 709 ? -31.962 11.968 8.461 1.00 72.03 707 HIS A C 1
ATOM 5498 O O . HIS A 1 709 ? -33.084 11.533 8.693 1.00 73.16 707 HIS A O 1
ATOM 5505 N N . GLY A 1 710 ? -31.214 11.559 7.442 1.00 64.58 708 GLY A N 1
ATOM 5506 C CA . GLY A 1 710 ? -31.613 10.515 6.505 1.00 61.45 708 GLY A CA 1
ATOM 5507 C C . GLY A 1 710 ? -32.711 10.844 5.508 1.00 62.00 708 GLY A C 1
ATOM 5508 O O . GLY A 1 710 ? -33.401 9.928 5.058 1.00 59.15 708 GLY A O 1
ATOM 5509 N N . PHE A 1 711 ? -32.870 12.134 5.121 1.00 59.17 709 PHE A N 1
ATOM 5510 C CA . PHE A 1 711 ? -33.859 12.547 4.110 1.00 59.30 709 PHE A CA 1
ATOM 5511 C C . PHE A 1 711 ? -33.386 12.036 2.734 1.00 61.33 709 PHE A C 1
ATOM 5512 O O . PHE A 1 711 ? -32.282 12.380 2.310 1.00 59.73 709 PHE A O 1
ATOM 5520 N N . LEU A 1 712 ? -34.229 11.241 2.041 1.00 57.41 710 LEU A N 1
ATOM 5521 C CA . LEU A 1 712 ? -33.952 10.719 0.707 1.00 56.70 710 LEU A CA 1
ATOM 5522 C C . LEU A 1 712 ? -34.535 11.705 -0.309 1.00 63.27 710 LEU A C 1
ATOM 5523 O O . LEU A 1 712 ? -35.317 11.317 -1.196 1.00 63.07 710 LEU A O 1
ATOM 5528 N N . TYR A 1 713 ? -34.153 12.997 -0.169 1.00 60.61 711 TYR A N 1
ATOM 5529 C CA . TYR A 1 713 ? -34.635 14.096 -1.011 1.00 62.64 711 TYR A CA 1
ATOM 5530 C C . TYR A 1 713 ? -34.248 13.987 -2.487 1.00 67.41 711 TYR A C 1
ATOM 5531 O O . TYR A 1 713 ? -34.839 14.658 -3.326 1.00 69.79 711 TYR A O 1
ATOM 5540 N N . PHE A 1 714 ? -33.219 13.193 -2.784 1.00 61.99 712 PHE A N 1
ATOM 5541 C CA . PHE A 1 714 ? -32.663 13.010 -4.125 1.00 61.78 712 PHE A CA 1
ATOM 5542 C C . PHE A 1 714 ? -33.296 11.840 -4.925 1.00 65.91 712 PHE A C 1
ATOM 5543 O O . PHE A 1 714 ? -32.936 11.648 -6.089 1.00 67.03 712 PHE A O 1
ATOM 5551 N N . ILE A 1 715 ? -34.243 11.086 -4.327 1.00 61.58 713 ILE A N 1
ATOM 5552 C CA . ILE A 1 715 ? -34.847 9.919 -4.995 1.00 64.19 713 ILE A CA 1
ATOM 5553 C C . ILE A 1 715 ? -35.890 10.247 -6.084 1.00 94.13 713 ILE A C 1
ATOM 5554 O O . ILE A 1 715 ? -35.831 9.617 -7.162 1.00 102.09 713 ILE A O 1
#

Foldseek 3Di:
DVPPAPWDKFFKQWFFFDPVLQQFKKWKKAQPDDDDPVRPLVVVQLLQLKADPDVVRRMIMASDDDPDVDHDMDTDDMGTLQPDDQVRSQSNSVSSCCNVVPVQVLLCVLVVVQKDKDKDWDWTWFQFDNTIIIQIFIWIKIKRNQFQCVVLVNDPLSSLLQQQFWKDQVVDPPDIFGFQAWAFQALVVQVVVLVVVCVVVVHDSVVCCVRQNDDDRRFIFTQTQPDRRTDTRSRMITMDILQVDFPVVCVVDDQVSQAALQVSVVVSLSSQVSDPRGDSGTDMFIWHFFDLFWWWFAFPVGHTDTHSALLLQVLCLPDVPRTHTHAPDADPQQFAEAAAEAEEEEPVCVVCCVLVVCLVCSLQVSVQVSSPPGRHYHYDHVPRYDYDYLVCLVVVLVVVLVDQDVGAHEYEAEAAPPDSSVVSVLSNLQSCVVSNYQYDYDYPVVSSPPPSCRVSSLRVLLVCQLSLTRGIWTPDFDLFQWEWAKDASHLDQFGFWIFIAGRRLGTQFTGTHGADDHPDGDAPLNVVVCCVPVVVDLQAPGEYEYEEQDDHDPVVQQSLLVVQQVRQYKYKYKHKHQDDSMGISDQDASIWDAGNQKIWHGHAGAPGYHHTIIIHFIWIRHNSDIDTDGDDSVVNNVFNVQQQSDSNCVDGGHRGHRGGPNNVLRVLVSSLVSSVRDDDRVCRSSSNSSSD

Organism: Methanocaldococcus jannaschii (strain ATCC 43067 / DSM 2661 / JAL-1 / JCM 10045 / NBRC 100440) (NCBI:txid243232)

InterPro domains:
  IPR003100 PAZ domain [PS50821] (164-257)
  IPR003165 Piwi domain [PF02171] (426-699)
  IPR003165 Piwi domain [PS50822] (426-699)
  IPR003165 Piwi domain [SM00950] (426-699)
  IPR012337 Ribonuclease H-like superfamily [SSF53098] (301-713)
  IPR036085 PAZ domain superfamily [SSF101690] (5-305)
  IPR036397 Ribonuclease H superfamily [G3DSA:3.30.420.10] (494-713)
  IPR054390 Argonaute, N-terminal domain, archaea [PF22138] (22-90)
  IPR054436 Argonaute, PAZ domain, methanocaldococcus [PF22333] (163-258)

Solvent-accessible surface area: 31027 Å² total; per-residue (Å²): 212,70,103,137,90,139,51,57,80,44,96,0,0,0,0,28,9,76,154,126,10,41,8,102,67,0,10,46,7,97,17,73,38,182,41,93,176,90,45,93,22,144,43,27,4,64,64,84,4,13,46,54,100,66,70,99,85,36,13,4,2,7,1,41,120,53,140,134,124,95,32,95,29,84,111,72,113,32,46,42,5,120,164,19,131,53,75,64,0,4,100,1,0,62,7,35,0,64,31,67,39,83,0,74,80,25,6,64,150,43,47,122,158,53,67,127,68,60,47,60,24,31,8,39,2,17,34,35,128,56,79,11,22,0,0,0,2,35,34,27,4,0,14,22,75,109,30,0,9,51,49,1,88,110,49,50,26,8,0,32,20,37,10,30,31,27,0,9,35,92,49,54,71,184,54,93,47,55,1,35,54,24,62,70,72,49,78,72,71,4,109,63,23,23,66,124,16,29,75,145,73,182,45,68,140,116,73,4,62,91,36,15,31,162,48,28,54,76,0,3,0,0,55,9,47,117,42,103,57,50,23,2,0,3,4,2,8,9,8,54,55,14,54,76,47,63,31,74,88,14,48,121,59,68,75,94,61,88,34,37,6,67,54,48,1,125,61,3,32,99,10,0,121,50,2,128,0,0,62,72,109,23,50,91,13,94,0,36,78,1,101,54,11,18,0,28,0,41,25,113,87,60,44,81,36,111,15,109,21,7,70,53,0,2,42,17,4,106,81,103,144,25,98,53,22,18,14,42,48,1,6,70,53,0,85,98,104,108,6,72,0,11,0,0,2,1,98,108,12,43,138,57,75,154,40,0,24,72,34,0,60,50,0,0,62,66,0,37,74,53,4,110,114,32,75,2,0,17,5,60,31,58,145,52,76,48,87,2,27,8,132,75,11,76,34,8,19,65,98,4,115,86,58,181,45,111,59,33,2,0,0,0,0,0,1,52,65,34,146,61,45,42,34,22,4,46,3,0,1,10,58,0,1,77,35,19,6,1,3,0,29,11,49,2,71,76,0,117,73,17,142,92,6,121,42,0,1,10,0,0,0,0,0,0,2,1,0,3,3,22,0,1,6,7,52,51,90,26,104,13,58,37,2,0,0,5,29,58,46,38,106,75,84,46,1,2,0,0,0,1,1,11,37,61,3,38,13,125,42,2,25,20,0,93,25,37,45,139,87,93,79,14,53,0,2,38,0,2,88,29,0,48,118,62,4,127,11,80,0,79,108,42,37,0,0,0,0,34,48,16,94,32,114,97,76,10,87,82,61,0,64,82,24,1,121,146,16,107,6,18,0,4,4,0,3,0,65,52,106,26,51,2,14,2,20,8,78,37,92,73,0,1,10,54,0,10,98,12,0,0,0,1,1,16,47,40,89,50,24,14,30,0,0,27,0,14,60,16,22,69,0,66,100,16,97,55,86,62,34,80,15,55,103,71,5,2,29,17,0,2,8,0,0,3,4,9,14,2,11,50,70,76,20,47,34,45,16,63,11,0,0,0,1,35,0,0,31,49,5,27,74,4,40,9,34,67,17,75,68,28,146,63,9,2,122,68,1,0,1,2,14,11

Radius of gyration: 27.32 Å; Cα contacts (8 Å, |Δi|>4): 1399; chains: 1; bounding box: 78×69×64 Å

Nearest PDB structures (foldseek):
  5g5s-assembly1_A  TM=1.001E+00  e=0.000E+00  Methanocaldococcus jannaschii
  5g5t-assembly1_A  TM=8.146E-01  e=0.000E+00  Methanocaldococcus jannaschii
  8wd8-assembly1_B  TM=7.508E-01  e=5.020E-56  Thermococcus thioreducens
  1z26-assembly1_A  TM=7.798E-01  e=1.087E-54  Pyrococcus furiosus
  8jsi-assembly1_B  TM=7.358E-01  e=6.004E-54  Thermococcus thioreducens